Protein AF-0000000072949978 (afdb_homodimer)

Radius of gyration: 26.79 Å; Cα contacts (8 Å, |Δi|>4): 544; chains: 2; bounding box: 91×65×59 Å

Solvent-accessible surface area (backbone atoms only — not comparable to full-atom values): 24490 Å² total; per-residue (Å²): 135,83,76,70,81,75,76,78,76,77,72,80,72,76,72,73,68,73,76,68,77,77,57,53,75,72,67,69,40,74,80,61,64,82,76,47,91,64,51,71,34,75,60,47,54,44,46,63,83,48,67,43,34,80,75,46,49,69,41,39,36,41,38,35,24,43,31,45,64,58,19,51,50,48,34,52,50,50,28,51,53,40,32,75,71,74,40,78,73,48,65,74,40,79,46,62,35,68,67,70,23,30,36,30,35,33,75,38,34,34,22,29,16,37,47,44,47,67,60,23,38,48,54,50,51,53,47,49,50,52,49,25,50,72,20,71,36,61,86,60,52,45,81,44,81,52,77,90,74,90,43,94,84,48,65,88,85,58,71,78,88,78,75,66,60,66,32,97,77,68,32,66,56,53,57,53,48,87,80,68,61,51,52,64,44,78,75,71,58,62,61,69,58,52,48,52,52,57,69,67,48,65,79,86,55,67,115,134,79,77,69,81,74,75,78,75,76,69,79,72,77,73,73,68,73,77,67,77,76,57,53,75,72,67,69,41,75,79,61,67,81,76,49,93,64,52,71,33,78,61,45,52,47,47,62,83,49,67,44,36,81,76,46,47,69,43,38,36,40,39,34,25,41,31,46,65,54,17,51,50,47,35,53,51,48,28,52,53,40,33,76,71,73,38,76,72,49,66,74,39,78,47,63,35,67,67,69,24,32,35,31,36,33,76,38,33,32,22,28,17,36,47,46,46,68,60,22,38,48,56,50,50,54,47,48,49,52,49,26,50,72,20,70,32,62,87,60,51,45,81,43,82,51,77,90,73,93,43,96,83,50,64,88,87,58,71,78,88,78,75,67,61,66,33,96,77,70,34,64,56,52,56,54,49,86,83,62,62,53,50,63,43,77,75,70,57,60,62,68,55,51,50,54,54,58,68,68,49,63,80,82,56,68,114

pLDDT: mean 74.87, std 24.65, range [22.52, 98.31]

Structure (mmCIF, N/CA/C/O backbone):
data_AF-0000000072949978-model_v1
#
loop_
_entity.id
_entity.type
_entity.pdbx_description
1 polymer 'Uridine phosphorylase, putative'
#
loop_
_atom_site.group_PDB
_atom_site.id
_atom_site.type_symbol
_atom_site.label_atom_id
_atom_site.label_alt_id
_atom_site.label_comp_id
_atom_site.label_asym_id
_atom_site.label_entity_id
_atom_site.label_seq_id
_atom_site.pdbx_PDB_ins_code
_atom_site.Cartn_x
_atom_site.Cartn_y
_atom_site.Cartn_z
_atom_site.occupancy
_atom_site.B_iso_or_equiv
_atom_site.auth_seq_id
_atom_site.auth_comp_id
_atom_site.auth_asym_id
_atom_site.auth_atom_id
_atom_site.pdbx_PDB_model_num
ATOM 1 N N . MET A 1 1 ? -72.875 4.684 13.031 1 25.3 1 MET A N 1
ATOM 2 C CA . MET A 1 1 ? -71.812 5.5 13.625 1 25.3 1 MET A CA 1
ATOM 3 C C . MET A 1 1 ? -70.5 4.781 13.578 1 25.3 1 MET A C 1
ATOM 5 O O . MET A 1 1 ? -70.25 3.799 14.297 1 25.3 1 MET A O 1
ATOM 9 N N . SER A 1 2 ? -69.938 4.543 12.383 1 27.06 2 SER A N 1
ATOM 10 C CA . SER A 1 2 ? -68.875 3.705 11.844 1 27.06 2 SER A CA 1
ATOM 11 C C . SER A 1 2 ? -67.5 4.137 12.367 1 27.06 2 SER A C 1
ATOM 13 O O . SER A 1 2 ? -67.062 5.27 12.141 1 27.06 2 SER A O 1
ATOM 15 N N . GLY A 1 3 ? -67.25 3.787 13.641 1 25.7 3 GLY A N 1
ATOM 16 C CA . GLY A 1 3 ? -66.125 4.258 14.438 1 25.7 3 GLY A CA 1
ATOM 17 C C . GLY A 1 3 ? -64.75 3.971 13.805 1 25.7 3 GLY A C 1
ATOM 18 O O . GLY A 1 3 ? -64.5 2.836 13.414 1 25.7 3 GLY A O 1
ATOM 19 N N . GLU A 1 4 ? -64.25 4.93 13.031 1 27.64 4 GLU A N 1
ATOM 20 C CA . GLU A 1 4 ? -63.031 4.887 12.289 1 27.64 4 GLU A CA 1
ATOM 21 C C . GLU A 1 4 ? -61.844 4.629 13.219 1 27.64 4 GLU A C 1
ATOM 23 O O . GLU A 1 4 ? -61.75 5.215 14.297 1 27.64 4 GLU A O 1
ATOM 28 N N . PRO A 1 5 ? -61.281 3.395 13.195 1 28.08 5 PRO A N 1
ATOM 29 C CA . PRO A 1 5 ? -60.219 3.07 14.156 1 28.08 5 PRO A CA 1
ATOM 30 C C . PRO A 1 5 ? -59.094 4.102 14.164 1 28.08 5 PRO A C 1
ATOM 32 O O . PRO A 1 5 ? -58.719 4.598 13.102 1 28.08 5 PRO A O 1
ATOM 35 N N . ARG A 1 6 ? -59 5.008 15.141 1 23.16 6 ARG A N 1
ATOM 36 C CA . ARG A 1 6 ? -58 6.031 15.344 1 23.16 6 ARG A CA 1
ATOM 37 C C . ARG A 1 6 ? -56.625 5.398 15.508 1 23.16 6 ARG A C 1
ATOM 39 O O . ARG A 1 6 ? -56.406 4.59 16.406 1 23.16 6 ARG A O 1
ATOM 46 N N . VAL A 1 7 ? -56 5.051 14.438 1 26.73 7 VAL A N 1
ATOM 47 C CA . VAL A 1 7 ? -54.625 4.547 14.5 1 26.73 7 VAL A CA 1
ATOM 48 C C . VAL A 1 7 ? -53.75 5.539 15.258 1 26.73 7 VAL A C 1
ATOM 50 O O . VAL A 1 7 ? -53.719 6.727 14.922 1 26.73 7 VAL A O 1
ATOM 53 N N . ASP A 1 8 ? -53.656 5.418 16.531 1 22.52 8 ASP A N 1
ATOM 54 C CA . ASP A 1 8 ? -52.875 6.277 17.422 1 22.52 8 ASP A CA 1
ATOM 55 C C . ASP A 1 8 ? -51.438 6.379 16.953 1 22.52 8 ASP A C 1
ATOM 57 O O . ASP A 1 8 ? -50.75 5.359 16.781 1 22.52 8 ASP A O 1
ATOM 61 N N . LYS A 1 9 ? -51.062 7.461 16.172 1 24.77 9 LYS A N 1
ATOM 62 C CA . LYS A 1 9 ? -49.781 7.965 15.727 1 24.77 9 LYS A CA 1
ATOM 63 C C . LYS A 1 9 ? -48.812 8.156 16.891 1 24.77 9 LYS A C 1
ATOM 65 O O . LYS A 1 9 ? -48.719 9.258 17.453 1 24.77 9 LYS A O 1
ATOM 70 N N . THR A 1 10 ? -48.906 7.391 17.953 1 26.02 10 THR A N 1
ATOM 71 C CA . THR A 1 10 ? -47.938 7.73 18.984 1 26.02 10 THR A CA 1
ATOM 72 C C . THR A 1 10 ? -46.5 7.695 18.438 1 26.02 10 THR A C 1
ATOM 74 O O . THR A 1 10 ? -46 6.633 18.047 1 26.02 10 THR A O 1
ATOM 77 N N . GLY A 1 11 ? -46.156 8.695 17.656 1 24.77 11 GLY A N 1
ATOM 78 C CA . GLY A 1 11 ? -44.812 9.031 17.141 1 24.77 11 GLY A CA 1
ATOM 79 C C . GLY A 1 11 ? -43.781 9.078 18.234 1 24.77 11 GLY A C 1
ATOM 80 O O . GLY A 1 11 ? -43.812 9.938 19.109 1 24.77 11 GLY A O 1
ATOM 81 N N . THR A 1 12 ? -43.406 8.016 18.969 1 25.56 12 THR A N 1
ATOM 82 C CA . THR A 1 12 ? -42.406 8.094 20 1 25.56 12 THR A CA 1
ATOM 83 C C . THR A 1 12 ? -41.156 8.852 19.5 1 25.56 12 THR A C 1
ATOM 85 O O . THR A 1 12 ? -40.531 8.438 18.531 1 25.56 12 THR A O 1
ATOM 88 N N . GLN A 1 13 ? -41.125 10.203 19.531 1 24.34 13 GLN A N 1
ATOM 89 C CA . GLN A 1 13 ? -40 11.117 19.359 1 24.34 13 GLN A CA 1
ATOM 90 C C . GLN A 1 13 ? -38.844 10.727 20.281 1 24.34 13 GLN A C 1
ATOM 92 O O . GLN A 1 13 ? -38.781 11.156 21.422 1 24.34 13 GLN A O 1
ATOM 97 N N . ALA A 1 14 ? -38.5 9.5 20.594 1 30.05 14 ALA A N 1
ATOM 98 C CA . ALA A 1 14 ? -37.281 9.359 21.406 1 30.05 14 ALA A CA 1
ATOM 99 C C . ALA A 1 14 ? -36.188 10.32 20.969 1 30.05 14 ALA A C 1
ATOM 101 O O . ALA A 1 14 ? -35.781 10.289 19.812 1 30.05 14 ALA A O 1
ATOM 102 N N . GLY A 1 15 ? -36.188 11.562 21.422 1 26.09 15 GLY A N 1
ATOM 103 C CA . GLY A 1 15 ? -35.219 12.617 21.281 1 26.09 15 GLY A CA 1
ATOM 104 C C . GLY A 1 15 ? -33.781 12.125 21.422 1 26.09 15 GLY A C 1
ATOM 105 O O . GLY A 1 15 ? -33.375 11.711 22.5 1 26.09 15 GLY A O 1
ATOM 106 N N . GLU A 1 16 ? -33.312 11.297 20.594 1 31.81 16 GLU A N 1
ATOM 107 C CA . GLU A 1 16 ? -31.875 11 20.641 1 31.81 16 GLU A CA 1
ATOM 108 C C . GLU A 1 16 ? -31.047 12.273 20.828 1 31.81 16 GLU A C 1
ATOM 110 O O . GLU A 1 16 ? -31.188 13.219 20.047 1 31.81 16 GLU A O 1
ATOM 115 N N . THR A 1 17 ? -30.875 12.711 22.031 1 29.69 17 THR A N 1
ATOM 116 C CA . THR A 1 17 ? -29.953 13.797 22.359 1 29.69 17 THR A CA 1
ATOM 117 C C . THR A 1 17 ? -28.719 13.758 21.469 1 29.69 17 THR A C 1
ATOM 119 O O . THR A 1 17 ? -28.109 12.695 21.297 1 29.69 17 THR A O 1
ATOM 122 N N . PRO A 1 18 ? -28.625 14.695 20.641 1 30.38 18 PRO A N 1
ATOM 123 C CA . PRO A 1 18 ? -27.391 14.781 19.859 1 30.38 18 PRO A CA 1
ATOM 124 C C . PRO A 1 18 ? -26.141 14.57 20.703 1 30.38 18 PRO A C 1
ATOM 126 O O . PRO A 1 18 ? -26.047 15.086 21.828 1 30.38 18 PRO A O 1
ATOM 129 N N . MET A 1 19 ? -25.641 13.391 20.859 1 32.88 19 MET A N 1
ATOM 130 C CA . MET A 1 19 ? -24.328 13.297 21.516 1 32.88 19 MET A CA 1
ATOM 131 C C . MET A 1 19 ? -23.5 14.547 21.25 1 32.88 19 MET A C 1
ATOM 133 O O . MET A 1 19 ? -23.344 14.977 20.109 1 32.88 19 MET A O 1
ATOM 137 N N . SER A 1 20 ? -23.531 15.508 22.062 1 31.84 20 SER A N 1
ATOM 138 C CA . SER A 1 20 ? -22.703 16.719 22.062 1 31.84 20 SER A CA 1
ATOM 139 C C . SER A 1 20 ? -21.312 16.438 21.516 1 31.84 20 SER A C 1
ATOM 141 O O . SER A 1 20 ? -20.641 15.492 21.953 1 31.84 20 SER A O 1
ATOM 143 N N . LEU A 1 21 ? -21.016 16.656 20.281 1 35.59 21 LEU A N 1
ATOM 144 C CA . LEU A 1 21 ? -19.734 16.75 19.609 1 35.59 21 LEU A CA 1
ATOM 145 C C . LEU A 1 21 ? -18.688 17.375 20.516 1 35.59 21 LEU A C 1
ATOM 147 O O . LEU A 1 21 ? -17.578 17.688 20.078 1 35.59 21 LEU A O 1
ATOM 151 N N . ASP A 1 22 ? -19.109 17.922 21.594 1 36.19 22 ASP A N 1
ATOM 152 C CA . ASP A 1 22 ? -18.094 18.547 22.453 1 36.19 22 ASP A CA 1
ATOM 153 C C . ASP A 1 22 ? -17.094 17.5 22.953 1 36.19 22 ASP A C 1
ATOM 155 O O . ASP A 1 22 ? -16.344 17.766 23.906 1 36.19 22 ASP A O 1
ATOM 159 N N . SER A 1 23 ? -17.375 16.25 22.781 1 38.69 23 SER A N 1
ATOM 160 C CA . SER A 1 23 ? -16.312 15.359 23.266 1 38.69 23 SER A CA 1
ATOM 161 C C . SER A 1 23 ? -15.008 15.594 22.5 1 38.69 23 SER A C 1
ATOM 163 O O . SER A 1 23 ? -15.023 15.82 21.297 1 38.69 23 SER A O 1
ATOM 165 N N . SER A 1 24 ? -13.93 16.078 23.094 1 39.56 24 SER A N 1
ATOM 166 C CA . SER A 1 24 ? -12.602 16.328 22.547 1 39.56 24 SER A CA 1
ATOM 167 C C . SER A 1 24 ? -12.234 15.273 21.5 1 39.56 24 SER A C 1
ATOM 169 O O . SER A 1 24 ? -12.711 14.133 21.562 1 39.56 24 SER A O 1
ATOM 171 N N . THR A 1 25 ? -11.953 15.82 20.234 1 45.16 25 THR A N 1
ATOM 172 C CA . THR A 1 25 ? -11.43 14.992 19.156 1 45.16 25 THR A CA 1
ATOM 173 C C . THR A 1 25 ? -10.695 13.773 19.719 1 45.16 25 THR A C 1
ATOM 175 O O . THR A 1 25 ? -10.703 12.703 19.109 1 45.16 25 THR A O 1
ATOM 178 N N . SER A 1 26 ? -10 14.039 20.875 1 44.97 26 SER A N 1
ATOM 179 C CA . SER A 1 26 ? -9.242 12.953 21.484 1 44.97 26 SER A CA 1
ATOM 180 C C . SER A 1 26 ? -10.156 11.797 21.891 1 44.97 26 SER A C 1
ATOM 182 O O . SER A 1 26 ? -9.758 10.633 21.812 1 44.97 26 SER A O 1
ATOM 184 N N . SER A 1 27 ? -11.336 12.195 22.328 1 43.44 27 SER A N 1
ATOM 185 C CA . SER A 1 27 ? -12.18 11.133 22.859 1 43.44 27 SER A CA 1
ATOM 186 C C . SER A 1 27 ? -12.664 10.203 21.75 1 43.44 27 SER A C 1
ATOM 188 O O . SER A 1 27 ? -13.125 9.094 22.031 1 43.44 27 SER A O 1
ATOM 190 N N . ARG A 1 28 ? -12.773 10.75 20.641 1 43.25 28 ARG A N 1
ATOM 191 C CA . ARG A 1 28 ? -13.367 9.977 19.547 1 43.25 28 ARG A CA 1
ATOM 192 C C . ARG A 1 28 ? -12.344 9.031 18.938 1 43.25 28 ARG A C 1
ATOM 194 O O . ARG A 1 28 ? -12.68 8.219 18.062 1 43.25 28 ARG A O 1
ATOM 201 N N . MET A 1 29 ? -11.164 9.43 19.078 1 42.94 29 MET A N 1
ATOM 202 C CA . MET A 1 29 ? -10.156 8.539 18.516 1 42.94 29 MET A CA 1
ATOM 203 C C . MET A 1 29 ? -10.219 7.164 19.172 1 42.94 29 MET A C 1
ATOM 205 O O . MET A 1 29 ? -10.633 7.043 20.328 1 42.94 29 MET A O 1
ATOM 209 N N . ALA A 1 30 ? -10.352 6.184 18.484 1 43.25 30 ALA A N 1
ATOM 210 C CA . ALA A 1 30 ? -10.352 4.824 19.016 1 43.25 30 ALA A CA 1
ATOM 211 C C . ALA A 1 30 ? -9.719 4.781 20.406 1 43.25 30 ALA A C 1
ATOM 213 O O . ALA A 1 30 ? -8.711 5.438 20.656 1 43.25 30 ALA A O 1
ATOM 214 N N . ALA A 1 31 ? -10.547 4.512 21.391 1 43.78 31 ALA A N 1
ATOM 215 C CA . ALA A 1 31 ? -10.234 4.289 22.797 1 43.78 31 ALA A CA 1
ATOM 216 C C . ALA A 1 31 ? -8.883 3.596 22.953 1 43.78 31 ALA A C 1
ATOM 218 O O . ALA A 1 31 ? -8.781 2.379 22.781 1 43.78 31 ALA A O 1
ATOM 219 N N . TYR A 1 32 ? -7.922 4.172 22.266 1 48.03 32 TYR A N 1
ATOM 220 C CA . TYR A 1 32 ? -6.656 3.533 22.625 1 48.03 32 TYR A CA 1
ATOM 221 C C . TYR A 1 32 ? -6.496 3.449 24.141 1 48.03 32 TYR A C 1
ATOM 223 O O . TYR A 1 32 ? -6.895 4.363 24.859 1 48.03 32 TYR A O 1
ATOM 231 N N . SER A 1 33 ? -6.512 2.277 24.453 1 48.59 33 SER A N 1
ATOM 232 C CA . SER A 1 33 ? -6.328 2.035 25.891 1 48.59 33 SER A CA 1
ATOM 233 C C . SER A 1 33 ? -5.145 2.822 26.438 1 48.59 33 SER A C 1
ATOM 235 O O . SER A 1 33 ? -3.996 2.562 26.062 1 48.59 33 SER A O 1
ATOM 237 N N . ARG A 1 34 ? -5.301 4.023 26.719 1 55.34 34 ARG A N 1
ATOM 238 C CA . ARG A 1 34 ? -4.309 4.801 27.453 1 55.34 34 ARG A CA 1
ATOM 239 C C . ARG A 1 34 ? -3.689 3.973 28.578 1 55.34 34 ARG A C 1
ATOM 241 O O . ARG A 1 34 ? -2.73 4.406 29.219 1 55.34 34 ARG A O 1
ATOM 248 N N . GLY A 1 35 ? -4.203 2.797 28.609 1 57.88 35 GLY A N 1
ATOM 249 C CA . GLY A 1 35 ? -3.709 2 29.719 1 57.88 35 GLY A CA 1
ATOM 250 C C . GLY A 1 35 ? -2.463 1.206 29.375 1 57.88 35 GLY A C 1
ATOM 251 O O . GLY A 1 35 ? -1.912 0.504 30.219 1 57.88 35 GLY A O 1
ATOM 252 N N . LEU A 1 36 ? -2.168 1.277 28.031 1 62.5 36 LEU A N 1
ATOM 253 C CA . LEU A 1 36 ? -0.97 0.495 27.75 1 62.5 36 LEU A CA 1
ATOM 254 C C . LEU A 1 36 ? 0.288 1.283 28.094 1 62.5 36 LEU A C 1
ATOM 256 O O . LEU A 1 36 ? 0.335 2.5 27.906 1 62.5 36 LEU A O 1
ATOM 260 N N . LYS A 1 37 ? 1.159 0.717 28.781 1 72 37 LYS A N 1
ATOM 261 C CA . LYS A 1 37 ? 2.436 1.35 29.094 1 72 37 LYS A CA 1
ATOM 262 C C . LYS A 1 37 ? 3.115 1.884 27.844 1 72 37 LYS A C 1
ATOM 264 O O . LYS A 1 37 ? 3.572 3.027 27.812 1 72 37 LYS A O 1
ATOM 269 N N . THR A 1 38 ? 3.129 0.998 26.75 1 86.62 38 THR A N 1
ATOM 270 C CA . THR A 1 38 ? 3.689 1.402 25.469 1 86.62 38 THR A CA 1
ATOM 271 C C . THR A 1 38 ? 2.695 1.146 24.328 1 86.62 38 THR A C 1
ATOM 273 O O . THR A 1 38 ? 2.176 0.035 24.203 1 86.62 38 THR A O 1
ATOM 276 N N . ASP A 1 39 ? 2.385 2.232 23.672 1 86.81 39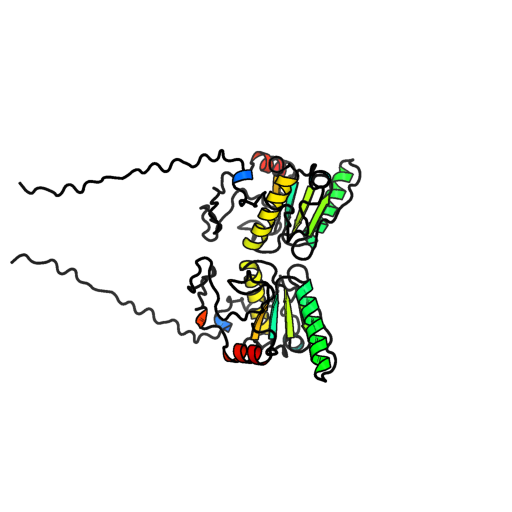 ASP A N 1
ATOM 277 C CA . ASP A 1 39 ? 1.55 2.115 22.484 1 86.81 39 ASP A CA 1
ATOM 278 C C . ASP A 1 39 ? 2.404 2.062 21.219 1 86.81 39 ASP A C 1
ATOM 280 O O . ASP A 1 39 ? 3.148 3 20.922 1 86.81 39 ASP A O 1
ATOM 284 N N . VAL A 1 40 ? 2.256 0.921 20.531 1 89.94 40 VAL A N 1
ATOM 285 C CA . VAL A 1 40 ? 3.055 0.705 19.328 1 89.94 40 VAL A CA 1
ATOM 286 C C . VAL A 1 40 ? 2.236 1.067 18.094 1 89.94 40 VAL A C 1
ATOM 288 O O . VAL A 1 40 ? 1.106 0.601 17.922 1 89.94 40 VAL A O 1
ATOM 291 N N . PHE A 1 41 ? 2.75 2.014 17.328 1 92.62 41 PHE A N 1
ATOM 292 C CA . PHE A 1 41 ? 2.227 2.299 16 1 92.62 41 PHE A CA 1
ATOM 293 C C . PHE A 1 41 ? 2.809 1.335 14.969 1 92.62 41 PHE A C 1
ATOM 295 O O . PHE A 1 41 ? 3.795 1.651 14.305 1 92.62 41 PHE A O 1
ATOM 302 N N . TYR A 1 42 ? 2.191 0.269 14.812 1 90.38 42 TYR A N 1
ATOM 303 C CA . TYR A 1 42 ? 2.758 -0.912 14.172 1 90.38 42 TYR A CA 1
ATOM 304 C C . TYR A 1 42 ? 3.129 -0.618 12.727 1 90.38 42 TYR A C 1
ATOM 306 O O . TYR A 1 42 ? 4.184 -1.044 12.25 1 90.38 42 TYR A O 1
ATOM 314 N N . HIS A 1 43 ? 2.334 0.099 12.039 1 93 43 HIS A N 1
ATOM 315 C CA . HIS A 1 43 ? 2.564 0.288 10.609 1 93 43 HIS A CA 1
ATOM 316 C C . HIS A 1 43 ? 3.549 1.423 10.352 1 93 43 HIS A C 1
ATOM 318 O O . HIS A 1 43 ? 4.191 1.47 9.297 1 93 43 HIS A O 1
ATOM 324 N N . LEU A 1 44 ? 3.678 2.293 11.328 1 95.25 44 LEU A N 1
ATOM 325 C CA . LEU A 1 44 ? 4.613 3.406 11.195 1 95.25 44 LEU A CA 1
ATOM 326 C C . LEU A 1 44 ? 5.973 3.047 11.773 1 95.25 44 LEU A C 1
ATOM 328 O O . LEU A 1 44 ? 6.973 3.707 11.484 1 95.25 44 LEU A O 1
ATOM 332 N N . GLY A 1 45 ? 6.078 2.061 12.586 1 94.5 45 GLY A N 1
ATOM 333 C CA . GLY A 1 45 ? 7.324 1.696 13.242 1 94.5 45 GLY A CA 1
ATOM 334 C C . GLY A 1 45 ? 7.742 2.684 14.32 1 94.5 45 GLY A C 1
ATOM 335 O O . GLY A 1 45 ? 8.93 2.992 14.453 1 94.5 45 GLY A O 1
ATOM 336 N N . LEU A 1 46 ? 6.734 3.264 14.992 1 95.19 46 LEU A N 1
ATOM 337 C CA . LEU A 1 46 ? 6.938 4.195 16.094 1 95.19 46 LEU A CA 1
ATOM 338 C C . LEU A 1 46 ? 6.234 3.709 17.359 1 95.19 46 LEU A C 1
ATOM 340 O O . LEU A 1 46 ? 5.461 2.748 17.312 1 95.19 46 LEU A O 1
ATOM 344 N N . ASP A 1 47 ? 6.633 4.281 18.438 1 92.94 47 ASP A N 1
ATOM 345 C CA . ASP A 1 47 ? 5.949 3.932 19.672 1 92.94 47 ASP A CA 1
ATOM 346 C C . ASP A 1 47 ? 6.035 5.07 20.688 1 92.94 47 ASP A C 1
ATOM 348 O O . ASP A 1 47 ? 6.727 6.062 20.453 1 92.94 47 ASP A O 1
ATOM 352 N N . THR A 1 48 ? 5.363 4.957 21.781 1 90.44 48 THR A N 1
ATOM 353 C CA . THR A 1 48 ? 5.211 6.043 22.734 1 90.44 48 THR A CA 1
ATOM 354 C C . THR A 1 48 ? 6.395 6.082 23.703 1 90.44 48 THR A C 1
ATOM 356 O O . THR A 1 48 ? 6.469 6.957 24.562 1 90.44 48 THR A O 1
ATOM 359 N N . ASP A 1 49 ? 7.246 5.129 23.562 1 91.56 49 ASP A N 1
ATOM 360 C CA . ASP A 1 49 ? 8.461 5.211 24.359 1 91.56 49 ASP A CA 1
ATOM 361 C C . ASP A 1 49 ? 9.438 6.227 23.766 1 91.56 49 ASP A C 1
ATOM 363 O O . ASP A 1 49 ? 10.375 6.656 24.438 1 91.56 49 ASP A O 1
ATOM 367 N N . MET A 1 50 ? 9.156 6.613 22.594 1 92.62 50 MET A N 1
ATOM 368 C CA . MET A 1 50 ? 9.945 7.656 21.953 1 92.62 50 MET A CA 1
ATOM 369 C C . MET A 1 50 ? 9.492 9.039 22.406 1 92.62 50 MET A C 1
ATOM 371 O O . MET A 1 50 ? 8.375 9.203 22.891 1 92.62 50 MET A O 1
ATOM 375 N N . ASP A 1 51 ? 10.414 10.023 22.328 1 95.56 51 ASP A N 1
ATOM 376 C CA . ASP A 1 51 ? 10.016 11.406 22.594 1 95.56 51 ASP A CA 1
ATOM 377 C C . ASP A 1 51 ? 9.297 12 21.391 1 95.56 51 ASP A C 1
ATOM 379 O O . ASP A 1 51 ? 9.883 12.781 20.625 1 95.56 51 ASP A O 1
ATOM 383 N N . LEU A 1 52 ? 8.102 11.727 21.297 1 96.12 52 LEU A N 1
ATOM 384 C CA . LEU A 1 52 ? 7.289 12.109 20.141 1 96.12 52 LEU A CA 1
ATOM 385 C C . LEU A 1 52 ? 7.121 13.625 20.078 1 96.12 52 LEU A C 1
ATOM 387 O O . LEU A 1 52 ? 7.02 14.203 19 1 96.12 52 LEU A O 1
ATOM 391 N N . HIS A 1 53 ? 7.09 14.234 21.25 1 96.56 53 HIS A N 1
ATOM 392 C CA . HIS A 1 53 ? 6.969 15.688 21.25 1 96.56 53 HIS A CA 1
ATOM 393 C C . HIS A 1 53 ? 8.227 16.344 20.688 1 96.56 53 HIS A C 1
ATOM 395 O O . HIS A 1 53 ? 8.133 17.312 19.922 1 96.56 53 HIS A O 1
ATOM 401 N N . ALA A 1 54 ? 9.336 15.852 21.047 1 97.12 54 ALA A N 1
ATOM 402 C CA . ALA A 1 54 ? 10.586 16.406 20.531 1 97.12 54 ALA A CA 1
ATOM 403 C C . ALA A 1 54 ? 10.672 16.25 19.016 1 97.12 54 ALA A C 1
ATOM 405 O O . ALA A 1 54 ? 11.172 17.141 18.312 1 97.12 54 ALA A O 1
ATOM 406 N N . THR A 1 55 ? 10.188 15.188 18.5 1 96.56 55 THR A N 1
ATOM 407 C CA . THR A 1 55 ? 10.305 14.883 17.078 1 96.56 55 THR A CA 1
ATOM 408 C C . THR A 1 55 ? 9.219 15.602 16.281 1 96.56 55 THR A C 1
ATOM 410 O O . THR A 1 55 ? 9.492 16.125 15.195 1 96.56 55 THR A O 1
ATOM 413 N N . PHE A 1 56 ? 7.992 15.633 16.828 1 97.62 56 PHE A N 1
ATOM 414 C CA . PHE A 1 56 ? 6.867 16.031 15.992 1 97.62 56 PHE A CA 1
ATOM 415 C C . PHE A 1 56 ? 6.238 17.312 16.5 1 97.62 56 PHE A C 1
ATOM 417 O O . PHE A 1 56 ? 5.344 17.875 15.867 1 97.62 56 PHE A O 1
ATOM 424 N N . GLY A 1 57 ? 6.652 17.828 17.609 1 97.56 57 GLY A N 1
ATOM 425 C CA . GLY A 1 57 ? 6.004 18.953 18.266 1 97.56 57 GLY A CA 1
ATOM 426 C C . GLY A 1 57 ? 5.914 20.172 17.375 1 97.56 57 GLY A C 1
ATOM 427 O O . GLY A 1 57 ? 5.016 21 17.562 1 97.56 57 GLY A O 1
ATOM 428 N N . ASN A 1 58 ? 6.762 20.344 16.453 1 96.06 58 ASN A N 1
ATOM 429 C CA . ASN A 1 58 ? 6.773 21.531 15.609 1 96.06 58 ASN A CA 1
ATOM 430 C C . ASN A 1 58 ? 6.07 21.281 14.281 1 96.06 58 ASN A C 1
ATOM 432 O O . ASN A 1 58 ? 6.004 22.156 13.422 1 96.06 58 ASN A O 1
ATOM 436 N N . VAL A 1 59 ? 5.496 20.109 14.086 1 97.69 59 VAL A N 1
ATOM 437 C CA . VAL A 1 59 ? 4.832 19.766 12.836 1 97.69 59 VAL A CA 1
ATOM 438 C C . VAL A 1 59 ? 3.516 20.531 12.727 1 97.69 59 VAL A C 1
ATOM 440 O O . VAL A 1 59 ? 2.742 20.594 13.68 1 97.69 59 VAL A O 1
ATOM 443 N N . LYS A 1 60 ? 3.275 21.078 11.531 1 96.81 60 LYS A N 1
ATOM 444 C CA . LYS A 1 60 ? 2.055 21.844 11.273 1 96.81 60 LYS A CA 1
ATOM 445 C C . LYS A 1 60 ? 1.256 21.234 10.125 1 96.81 60 LYS A C 1
ATOM 447 O O . LYS A 1 60 ? 0.052 21.469 10.008 1 96.81 60 LYS A O 1
ATOM 452 N N . PHE A 1 61 ? 1.973 20.484 9.281 1 97.12 61 PHE A N 1
ATOM 453 C CA . PHE A 1 61 ? 1.321 19.938 8.094 1 97.12 61 PHE A CA 1
ATOM 454 C C . PHE A 1 61 ? 1.652 18.469 7.922 1 97.12 61 PHE A C 1
ATOM 456 O O . PHE A 1 61 ? 2.816 18.062 8.008 1 97.12 61 PHE A O 1
ATOM 463 N N . PHE A 1 62 ? 0.622 17.672 7.719 1 97.81 62 PHE A N 1
ATOM 464 C CA . PHE A 1 62 ? 0.762 16.312 7.191 1 97.81 62 PHE A CA 1
ATOM 465 C C . PHE A 1 62 ? 0.29 16.25 5.742 1 97.81 62 PHE A C 1
ATOM 467 O O . PHE A 1 62 ? -0.85 16.609 5.441 1 97.81 62 PHE A O 1
ATOM 474 N N . VAL A 1 63 ? 1.154 15.836 4.852 1 97.62 63 VAL A N 1
ATOM 475 C CA . VAL A 1 63 ? 0.837 15.68 3.436 1 97.62 63 VAL A CA 1
ATOM 476 C C . VAL A 1 63 ? 0.879 14.203 3.053 1 97.62 63 VAL A C 1
ATOM 478 O O . VAL A 1 63 ? 1.938 13.57 3.102 1 97.62 63 VAL A O 1
ATOM 481 N N . LEU A 1 64 ? -0.284 13.711 2.709 1 97.25 64 LEU A N 1
ATOM 482 C CA . LEU A 1 64 ? -0.439 12.289 2.416 1 97.25 64 LEU A CA 1
ATOM 483 C C . LEU A 1 64 ? -0.472 12.047 0.91 1 97.25 64 LEU A C 1
ATOM 485 O O . LEU A 1 64 ? -1.103 12.805 0.169 1 97.25 64 LEU A O 1
ATOM 489 N N . MET A 1 65 ? 0.219 11.031 0.493 1 95.5 65 MET A N 1
ATOM 490 C CA . MET A 1 65 ? 0.249 10.703 -0.93 1 95.5 65 MET A CA 1
ATOM 491 C C . MET A 1 65 ? 0.345 9.195 -1.143 1 95.5 65 MET A C 1
ATOM 493 O O . MET A 1 65 ? 0.566 8.445 -0.191 1 95.5 65 MET A O 1
ATOM 497 N N . GLY A 1 66 ? 0.232 8.734 -2.291 1 93.56 66 GLY A N 1
ATOM 498 C CA . GLY A 1 66 ? 0.088 7.312 -2.576 1 93.56 66 GLY A CA 1
ATOM 499 C C . GLY A 1 66 ? 1.396 6.551 -2.484 1 93.56 66 GLY A C 1
ATOM 500 O O . GLY A 1 66 ? 1.48 5.535 -1.786 1 93.56 66 GLY A O 1
ATOM 501 N N . SER A 1 67 ? 2.441 7.004 -3.119 1 92.38 67 SER A N 1
ATOM 502 C CA . SER A 1 67 ? 3.658 6.207 -3.229 1 92.38 67 SER A CA 1
ATOM 503 C C . SER A 1 67 ? 4.754 6.742 -2.311 1 92.38 67 SER A C 1
ATOM 505 O O . SER A 1 67 ? 4.812 7.941 -2.039 1 92.38 67 SER A O 1
ATOM 507 N N . ALA A 1 68 ? 5.605 5.82 -1.908 1 93.56 68 ALA A N 1
ATOM 508 C CA . ALA A 1 68 ? 6.758 6.172 -1.079 1 93.56 68 ALA A CA 1
ATOM 509 C C . ALA A 1 68 ? 7.699 7.117 -1.819 1 93.56 68 ALA A C 1
ATOM 511 O O . ALA A 1 68 ? 8.211 8.078 -1.237 1 93.56 68 ALA A O 1
ATOM 512 N N . GLN A 1 69 ? 7.836 6.84 -3.064 1 93.12 69 GLN A N 1
ATOM 513 C CA . GLN A 1 69 ? 8.734 7.668 -3.859 1 93.12 69 GLN A CA 1
ATOM 514 C C . GLN A 1 69 ? 8.234 9.109 -3.943 1 93.12 69 GLN A C 1
ATOM 516 O O . GLN A 1 69 ? 9.016 10.055 -3.82 1 93.12 69 GLN A O 1
ATOM 521 N N . ARG A 1 70 ? 7 9.258 -4.148 1 93.88 70 ARG A N 1
ATOM 522 C CA . ARG A 1 70 ? 6.426 10.594 -4.215 1 93.88 70 ARG A CA 1
ATOM 523 C C . ARG A 1 70 ? 6.562 11.32 -2.881 1 93.88 70 ARG A C 1
ATOM 525 O O . ARG A 1 70 ? 6.82 12.523 -2.846 1 93.88 70 ARG A O 1
ATOM 532 N N . ALA A 1 71 ? 6.379 10.609 -1.808 1 96.81 71 ALA A N 1
ATOM 533 C CA . ALA A 1 71 ? 6.52 11.211 -0.486 1 96.81 71 ALA A CA 1
ATOM 534 C C . ALA A 1 71 ? 7.941 11.719 -0.261 1 96.81 71 ALA A C 1
ATOM 536 O O . ALA A 1 71 ? 8.141 12.812 0.276 1 96.81 71 ALA A O 1
ATOM 537 N N . GLU A 1 72 ? 8.859 10.914 -0.679 1 96.38 72 GLU A N 1
ATOM 538 C CA . GLU A 1 72 ? 10.258 11.305 -0.557 1 96.38 72 GLU A CA 1
ATOM 539 C C . GLU A 1 72 ? 10.578 12.516 -1.44 1 96.38 72 GLU A C 1
ATOM 541 O O . GLU A 1 72 ? 11.195 13.477 -0.985 1 96.38 72 GLU A O 1
ATOM 546 N N . TYR A 1 73 ? 10.133 12.414 -2.672 1 96.88 73 TYR A N 1
ATOM 547 C CA . TYR A 1 73 ? 10.352 13.5 -3.611 1 96.88 73 TYR A CA 1
ATOM 548 C C . TYR A 1 73 ? 9.742 14.805 -3.092 1 96.88 73 TYR A C 1
ATOM 550 O O . TYR A 1 73 ? 10.367 15.859 -3.172 1 96.88 73 TYR A O 1
ATOM 558 N N . PHE A 1 74 ? 8.586 14.727 -2.588 1 97.31 74 PHE A N 1
ATOM 559 C CA . PHE A 1 74 ? 7.918 15.906 -2.047 1 97.31 74 PHE A CA 1
ATOM 560 C C . PHE A 1 74 ? 8.727 16.5 -0.901 1 97.31 74 PHE A C 1
ATOM 562 O O . PHE A 1 74 ? 8.898 17.719 -0.827 1 97.31 74 PHE A O 1
ATOM 569 N N . ALA A 1 75 ? 9.172 15.633 -0.001 1 97.25 75 ALA A N 1
ATOM 570 C CA . ALA A 1 75 ? 9.953 16.125 1.135 1 97.25 75 ALA A CA 1
ATOM 571 C C . ALA A 1 75 ? 11.195 16.859 0.666 1 97.25 75 ALA A C 1
ATOM 573 O O . ALA A 1 75 ? 11.516 17.938 1.184 1 97.25 75 ALA A O 1
ATOM 574 N N . GLU A 1 76 ? 11.82 16.297 -0.307 1 96.69 76 GLU A N 1
ATOM 575 C CA . GLU A 1 76 ? 13.008 16.938 -0.864 1 96.69 76 GLU A CA 1
ATOM 576 C C . GLU A 1 76 ? 12.664 18.281 -1.519 1 96.69 76 GLU A C 1
ATOM 578 O O . GLU A 1 76 ? 13.367 19.266 -1.313 1 96.69 76 GLU A O 1
ATOM 583 N N . ALA A 1 77 ? 11.617 18.266 -2.314 1 95.69 77 ALA A N 1
ATOM 584 C CA . ALA A 1 77 ? 11.164 19.5 -2.969 1 95.69 77 ALA A CA 1
ATOM 585 C C . ALA A 1 77 ? 10.797 20.562 -1.942 1 95.69 77 ALA A C 1
ATOM 587 O O . ALA A 1 77 ? 11.094 21.75 -2.133 1 95.69 77 ALA A O 1
ATOM 588 N N . MET A 1 78 ? 10.172 20.125 -0.901 1 95.19 78 MET A N 1
ATOM 589 C CA . MET A 1 78 ? 9.789 21.047 0.172 1 95.19 78 MET A CA 1
ATOM 590 C C . MET A 1 78 ? 11.023 21.641 0.839 1 95.19 78 MET A C 1
ATOM 592 O O . MET A 1 78 ? 11.07 22.844 1.121 1 95.19 78 MET A O 1
ATOM 596 N N . GLY A 1 79 ? 11.992 20.812 1.124 1 94.19 79 GLY A N 1
ATOM 597 C CA . GLY A 1 79 ? 13.25 21.312 1.665 1 94.19 79 GLY A CA 1
ATOM 598 C C . GLY A 1 79 ? 13.883 22.391 0.803 1 94.19 79 GLY A C 1
ATOM 599 O O . GLY A 1 79 ? 14.312 23.422 1.312 1 94.19 79 GLY A O 1
ATOM 600 N N . ASN A 1 80 ? 13.852 22.141 -0.476 1 93.94 80 ASN A N 1
ATOM 601 C CA . ASN A 1 80 ? 14.414 23.094 -1.426 1 93.94 80 ASN A CA 1
ATOM 602 C C . ASN A 1 80 ? 13.602 24.391 -1.467 1 93.94 80 ASN A C 1
ATOM 604 O O . ASN A 1 80 ? 14.164 25.469 -1.585 1 93.94 80 ASN A O 1
ATOM 608 N N . ALA A 1 81 ? 12.312 24.219 -1.414 1 90.62 81 ALA A N 1
ATOM 609 C CA . ALA A 1 81 ? 11.43 25.375 -1.423 1 90.62 81 ALA A CA 1
ATOM 610 C C . ALA A 1 81 ? 11.672 26.266 -0.197 1 90.62 81 ALA A C 1
ATOM 612 O O . ALA A 1 81 ? 11.656 27.484 -0.294 1 90.62 81 ALA A O 1
ATOM 613 N N . LEU A 1 82 ? 11.961 25.656 0.918 1 89.06 82 LEU A N 1
ATOM 614 C CA . LEU A 1 82 ? 12.234 26.406 2.143 1 89.06 82 LEU A CA 1
ATOM 615 C C . LEU A 1 82 ? 13.547 27.172 2.035 1 89.06 82 LEU A C 1
ATOM 617 O O . LEU A 1 82 ? 13.648 28.312 2.475 1 89.06 82 LEU A O 1
ATOM 621 N N . VAL A 1 83 ? 14.5 26.625 1.418 1 89.75 83 VAL A N 1
ATOM 622 C CA . VAL A 1 83 ? 15.781 27.281 1.206 1 89.75 83 VAL A CA 1
ATOM 623 C C . VAL A 1 83 ? 15.602 28.5 0.297 1 89.75 83 VAL A C 1
ATOM 625 O O . VAL A 1 83 ? 16.172 29.562 0.553 1 89.75 83 VAL A O 1
ATOM 628 N N . SER A 1 84 ? 14.867 28.281 -0.658 1 90 84 SER A N 1
ATOM 629 C CA . SER A 1 84 ? 14.641 29.344 -1.623 1 90 84 SER A CA 1
ATOM 630 C C . SER A 1 84 ? 13.953 30.547 -0.973 1 90 84 SER A C 1
ATOM 632 O O . SER A 1 84 ? 14.047 31.672 -1.476 1 90 84 SER A O 1
ATOM 634 N N . LYS A 1 85 ? 13.297 30.281 0.112 1 88.12 85 LYS A N 1
ATOM 635 C CA . LYS A 1 85 ? 12.633 31.359 0.844 1 88.12 85 LYS A CA 1
ATOM 636 C C . LYS A 1 85 ? 13.547 31.938 1.923 1 88.12 85 LYS A C 1
ATOM 638 O O . LYS A 1 85 ? 13.102 32.719 2.76 1 88.12 85 LYS A O 1
ATOM 643 N N . GLY A 1 86 ? 14.805 31.531 1.969 1 87 86 GLY A N 1
ATOM 644 C CA . GLY A 1 86 ? 15.797 32.125 2.846 1 87 86 GLY A CA 1
ATOM 645 C C . GLY A 1 86 ? 15.961 31.375 4.156 1 87 86 GLY A C 1
ATOM 646 O O . GLY A 1 86 ? 16.641 31.859 5.07 1 87 86 GLY A O 1
ATOM 647 N N . MET A 1 87 ? 15.266 30.219 4.172 1 84 87 MET A N 1
ATOM 648 C CA . MET A 1 87 ? 15.391 29.422 5.387 1 84 87 MET A CA 1
ATOM 649 C C . MET A 1 87 ? 16.562 28.453 5.285 1 84 87 MET A C 1
ATOM 651 O O . MET A 1 87 ? 17 28.109 4.188 1 84 87 MET A O 1
ATOM 655 N N . PRO A 1 88 ? 17.188 28.203 6.43 1 86.69 88 PRO A N 1
ATOM 656 C CA . PRO A 1 88 ? 18.234 27.172 6.383 1 86.69 88 PRO A CA 1
ATOM 657 C C . PRO A 1 88 ? 17.719 25.844 5.848 1 86.69 88 PRO A C 1
ATOM 659 O O . PRO A 1 88 ? 16.531 25.516 6.023 1 86.69 88 PRO A O 1
ATOM 662 N N . LYS A 1 89 ? 18.594 25.172 5.086 1 80.81 89 LYS A N 1
ATOM 663 C CA . LYS A 1 89 ? 18.188 23.875 4.531 1 80.81 89 LYS A CA 1
ATOM 664 C C . LYS A 1 89 ? 17.828 22.891 5.637 1 80.81 89 LYS A C 1
ATOM 666 O O . LYS A 1 89 ? 18.688 22.531 6.449 1 80.81 89 LYS A O 1
ATOM 671 N N . PRO A 1 90 ? 16.625 22.562 5.652 1 85.56 90 PRO A N 1
ATOM 672 C CA . PRO A 1 90 ? 16.281 21.562 6.664 1 85.56 90 PRO A CA 1
ATOM 673 C C . PRO A 1 90 ? 16.719 20.141 6.273 1 85.56 90 PRO A C 1
ATOM 675 O O . PRO A 1 90 ? 16.875 19.859 5.082 1 85.56 90 PRO A O 1
ATOM 678 N N . VAL A 1 91 ? 17.031 19.375 7.203 1 91.88 91 VAL A N 1
ATOM 679 C CA . VAL A 1 91 ? 17.312 17.969 6.992 1 91.88 91 VAL A CA 1
ATOM 680 C C . VAL A 1 91 ? 16.016 17.219 6.691 1 91.88 91 VAL A C 1
ATOM 682 O O . VAL A 1 91 ? 14.992 17.453 7.332 1 91.88 91 VAL A O 1
ATOM 685 N N . VAL A 1 92 ? 16.016 16.469 5.605 1 95.12 92 VAL A N 1
ATOM 686 C CA . VAL A 1 92 ? 14.922 15.539 5.379 1 95.12 92 VAL A CA 1
ATOM 687 C C . VAL A 1 92 ? 15.148 14.266 6.199 1 95.12 92 VAL A C 1
ATOM 689 O O . VAL A 1 92 ? 16.078 13.492 5.922 1 95.12 92 VAL A O 1
ATOM 692 N N . GLU A 1 93 ? 14.328 14.086 7.16 1 96.44 93 GLU A N 1
ATOM 693 C CA . GLU A 1 93 ? 14.477 12.945 8.055 1 96.44 93 GLU A CA 1
ATOM 694 C C . GLU A 1 93 ? 13.492 11.836 7.688 1 96.44 93 GLU A C 1
ATOM 696 O O . GLU A 1 93 ? 12.289 12.078 7.547 1 96.44 93 GLU A O 1
ATOM 701 N N . ARG A 1 94 ? 14.016 10.703 7.496 1 96.56 94 ARG A N 1
ATOM 702 C CA . ARG A 1 94 ? 13.156 9.531 7.367 1 96.56 94 ARG A CA 1
ATOM 703 C C . ARG A 1 94 ? 12.758 8.992 8.734 1 96.56 94 ARG A C 1
ATOM 705 O O . ARG A 1 94 ? 13.617 8.758 9.586 1 96.56 94 ARG A O 1
ATOM 712 N N . LEU A 1 95 ? 11.508 8.781 8.945 1 96.69 95 LEU A N 1
ATOM 713 C CA . LEU A 1 95 ? 11.008 8.383 10.258 1 96.69 95 LEU A CA 1
ATOM 714 C C . LEU A 1 95 ? 10.352 7.012 10.195 1 96.69 95 LEU A C 1
ATOM 716 O O . LEU A 1 95 ? 9.641 6.699 9.234 1 96.69 95 LEU A O 1
ATOM 720 N N . GLY A 1 96 ? 10.609 6.215 11.211 1 94.69 96 GLY A N 1
ATOM 721 C CA . GLY A 1 96 ? 9.906 4.945 11.336 1 94.69 96 GLY A CA 1
ATOM 722 C C . GLY A 1 96 ? 10.398 3.895 10.359 1 94.69 96 GLY A C 1
ATOM 723 O O . GLY A 1 96 ? 11.594 3.809 10.07 1 94.69 96 GLY A O 1
ATOM 724 N N . LYS A 1 97 ? 9.469 3.023 10.062 1 90.81 97 LYS A N 1
ATOM 725 C CA . LYS A 1 97 ? 9.805 1.947 9.133 1 90.81 97 LYS A CA 1
ATOM 726 C C . LYS A 1 97 ? 9.188 2.195 7.762 1 90.81 97 LYS A C 1
ATOM 728 O O . LYS A 1 97 ? 8.406 3.129 7.586 1 90.81 97 LYS A O 1
ATOM 733 N N . THR A 1 98 ? 9.602 1.434 6.805 1 84 98 THR A N 1
ATOM 734 C CA . THR A 1 98 ? 9.188 1.707 5.43 1 84 98 THR A CA 1
ATOM 735 C C . THR A 1 98 ? 8.445 0.513 4.84 1 84 98 THR A C 1
ATOM 737 O O . THR A 1 98 ? 8.156 0.484 3.641 1 84 98 THR A O 1
ATOM 740 N N . GLU A 1 99 ? 8.047 -0.331 5.676 1 83.62 99 GLU A N 1
ATOM 741 C CA . GLU A 1 99 ? 7.477 -1.57 5.152 1 83.62 99 GLU A CA 1
ATOM 742 C C . GLU A 1 99 ? 6.062 -1.346 4.617 1 83.62 99 GLU A C 1
ATOM 744 O O . GLU A 1 99 ? 5.664 -1.965 3.631 1 83.62 99 GLU A O 1
ATOM 749 N N . ARG A 1 100 ? 5.41 -0.473 5.359 1 90 100 ARG A N 1
ATOM 750 C CA . ARG A 1 100 ? 4.016 -0.25 4.988 1 90 100 ARG A CA 1
ATOM 751 C C . ARG A 1 100 ? 3.797 1.186 4.527 1 90 100 ARG A C 1
ATOM 753 O O . ARG A 1 100 ? 3.105 1.424 3.533 1 90 100 ARG A O 1
ATOM 760 N N . TYR A 1 101 ? 4.348 2.018 5.262 1 95 101 TYR A N 1
ATOM 761 C CA . TYR A 1 101 ? 4.328 3.449 4.98 1 95 101 TYR A CA 1
ATOM 762 C C . TYR A 1 101 ? 5.734 4.031 5.016 1 95 101 TYR A C 1
ATOM 764 O O . TYR A 1 101 ? 6.637 3.451 5.621 1 95 101 TYR A O 1
ATOM 772 N N . SER A 1 102 ? 5.906 5.066 4.234 1 96.06 102 SER A N 1
ATOM 773 C CA . SER A 1 102 ? 7.137 5.848 4.297 1 96.06 102 SER A CA 1
ATOM 774 C C . SER A 1 102 ? 6.855 7.285 4.727 1 96.06 102 SER A C 1
ATOM 776 O O . SER A 1 102 ? 6.039 7.977 4.109 1 96.06 102 SER A O 1
ATOM 778 N N . MET A 1 103 ? 7.566 7.652 5.785 1 97.94 103 MET A N 1
ATOM 779 C CA . MET A 1 103 ? 7.328 8.961 6.383 1 97.94 103 MET A CA 1
ATOM 780 C C . MET A 1 103 ? 8.602 9.805 6.379 1 97.94 103 MET A C 1
ATOM 782 O O . MET A 1 103 ? 9.664 9.328 6.781 1 97.94 103 MET A O 1
ATOM 786 N N . TYR A 1 104 ? 8.469 11.047 5.98 1 98.25 104 TYR A N 1
ATOM 787 C CA . TYR A 1 104 ? 9.578 11.992 5.922 1 98.25 104 TYR A CA 1
ATOM 788 C C . TYR A 1 104 ? 9.203 13.312 6.59 1 98.25 104 TYR A C 1
ATOM 790 O O . TYR A 1 104 ? 8.094 13.812 6.41 1 98.25 104 TYR A O 1
ATOM 798 N N . LYS A 1 105 ? 10.086 13.805 7.32 1 97.94 105 LYS A N 1
ATOM 799 C CA . LYS A 1 105 ? 9.883 15.102 7.965 1 97.94 105 LYS A CA 1
ATOM 800 C C . LYS A 1 105 ? 10.891 16.125 7.457 1 97.94 105 LYS A C 1
ATOM 802 O O . LYS A 1 105 ? 12.086 15.836 7.359 1 97.94 105 LYS A O 1
ATOM 807 N N . VAL A 1 106 ? 10.422 17.25 7.113 1 97.06 106 VAL A N 1
ATOM 808 C CA . VAL A 1 106 ? 11.234 18.391 6.703 1 97.06 106 VAL A CA 1
ATOM 809 C C . VAL A 1 106 ? 10.672 19.672 7.316 1 97.06 106 VAL A C 1
ATOM 811 O O . VAL A 1 106 ? 9.664 20.203 6.852 1 97.06 106 VAL A O 1
ATOM 814 N N . GLY A 1 107 ? 11.375 20.125 8.422 1 93.06 107 GLY A N 1
ATOM 815 C CA . GLY A 1 107 ? 10.82 21.234 9.172 1 93.06 107 GLY A CA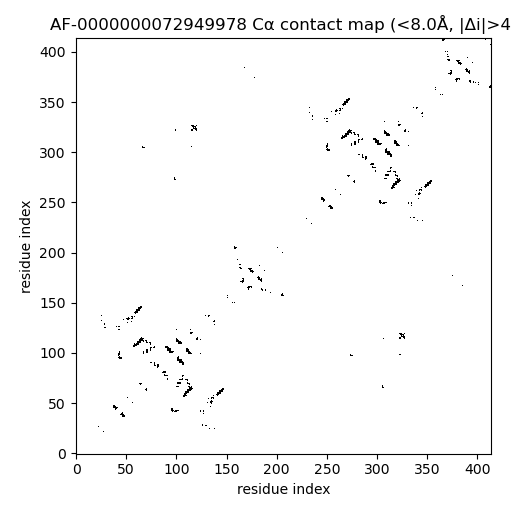 1
ATOM 816 C C . GLY A 1 107 ? 9.461 20.938 9.758 1 93.06 107 GLY A C 1
ATOM 817 O O . GLY A 1 107 ? 9.281 19.938 10.453 1 93.06 107 GLY A O 1
ATOM 818 N N . PRO A 1 108 ? 8.453 21.828 9.508 1 94.75 108 PRO A N 1
ATOM 819 C CA . PRO A 1 108 ? 7.117 21.641 10.078 1 94.75 108 PRO A CA 1
ATOM 820 C C . PRO A 1 108 ? 6.23 20.75 9.211 1 94.75 108 PRO A C 1
ATOM 822 O O . PRO A 1 108 ? 5.02 20.672 9.438 1 94.75 108 PRO A O 1
ATOM 825 N N . VAL A 1 109 ? 6.852 20.078 8.242 1 96.88 109 VAL A N 1
ATOM 826 C CA . VAL A 1 109 ? 6.062 19.312 7.289 1 96.88 109 VAL A CA 1
ATOM 827 C C . VAL A 1 109 ? 6.441 17.828 7.383 1 96.88 109 VAL A C 1
ATOM 829 O O . VAL A 1 109 ? 7.621 17.5 7.461 1 96.88 109 VAL A O 1
ATOM 832 N N . VAL A 1 110 ? 5.406 16.984 7.438 1 98.25 110 VAL A N 1
ATOM 833 C CA . VAL A 1 110 ? 5.59 15.547 7.332 1 98.25 110 VAL A CA 1
ATOM 834 C C . VAL A 1 110 ? 4.883 15.023 6.086 1 98.25 110 VAL A C 1
ATOM 836 O O . VAL A 1 110 ? 3.691 15.281 5.887 1 98.25 110 VAL A O 1
ATOM 839 N N . SER A 1 111 ? 5.613 14.445 5.23 1 98.31 111 SER A N 1
ATOM 840 C CA . SER A 1 111 ? 5.031 13.727 4.102 1 98.31 111 SER A CA 1
ATOM 841 C C . SER A 1 111 ? 5.008 12.227 4.355 1 98.31 111 SER A C 1
ATOM 843 O O . SER A 1 111 ? 5.965 11.664 4.898 1 98.31 111 SER A O 1
ATOM 845 N N . VAL A 1 112 ? 3.889 11.562 4.031 1 98.25 112 VAL A N 1
ATOM 846 C CA . VAL A 1 112 ? 3.766 10.133 4.309 1 98.25 112 VAL A CA 1
ATOM 847 C C . VAL A 1 112 ? 3 9.453 3.18 1 98.25 112 VAL A C 1
ATOM 849 O O . VAL A 1 112 ? 2.014 9.992 2.676 1 98.25 112 VAL A O 1
ATOM 852 N N . SER A 1 113 ? 3.471 8.289 2.789 1 96.94 113 SER A N 1
ATOM 853 C CA . SER A 1 113 ? 2.766 7.5 1.788 1 96.94 113 SER A CA 1
ATOM 854 C C . SER A 1 113 ? 1.64 6.688 2.42 1 96.94 113 SER A C 1
ATOM 856 O O . SER A 1 113 ? 1.787 6.168 3.527 1 96.94 113 SER A O 1
ATOM 858 N N . HIS A 1 114 ? 0.514 6.602 1.699 1 95.5 114 HIS A N 1
ATOM 859 C CA . HIS A 1 114 ? -0.592 5.852 2.283 1 95.5 114 HIS A CA 1
ATOM 860 C C . HIS A 1 114 ? -0.963 4.652 1.416 1 95.5 114 HIS A C 1
ATOM 862 O O . HIS A 1 114 ? -1.865 3.887 1.762 1 95.5 114 HIS A O 1
ATOM 868 N N . GLY A 1 115 ? -0.239 4.516 0.337 1 93.5 115 GLY A N 1
ATOM 869 C CA . GLY A 1 115 ? -0.584 3.412 -0.544 1 93.5 115 GLY A CA 1
ATOM 870 C C . GLY A 1 115 ? -1.869 3.645 -1.317 1 93.5 115 GLY A C 1
ATOM 871 O O . GLY A 1 115 ? -2.127 4.758 -1.782 1 93.5 115 GLY A O 1
ATOM 872 N N . MET A 1 116 ? -2.582 2.535 -1.537 1 90.81 116 MET A N 1
ATOM 873 C CA . MET A 1 116 ? -3.781 2.635 -2.361 1 90.81 116 MET A CA 1
ATOM 874 C C . MET A 1 116 ? -5.012 2.162 -1.593 1 90.81 116 MET A C 1
ATOM 876 O O . MET A 1 116 ? -4.945 1.178 -0.854 1 90.81 116 MET A O 1
ATOM 880 N N . GLY A 1 117 ? -6.066 2.949 -1.736 1 86.81 117 GLY A N 1
ATOM 881 C CA . GLY A 1 117 ? -7.344 2.484 -1.223 1 86.81 117 GLY A CA 1
ATOM 882 C C . GLY A 1 117 ? -7.723 3.125 0.1 1 86.81 117 GLY A C 1
ATOM 883 O O . GLY A 1 117 ? -6.859 3.4 0.933 1 86.81 117 GLY A O 1
ATOM 884 N N . GLY A 1 118 ? -8.93 3.248 0.382 1 85.31 118 GLY A N 1
ATOM 885 C CA . GLY A 1 118 ? -9.5 3.854 1.574 1 85.31 118 GLY A CA 1
ATOM 886 C C . GLY A 1 118 ? -9.039 3.191 2.859 1 85.31 118 GLY A C 1
ATOM 887 O O . GLY A 1 118 ? -8.555 3.865 3.77 1 85.31 118 GLY A O 1
ATOM 888 N N . PRO A 1 119 ? -9.18 1.872 2.955 1 86.38 119 PRO A N 1
ATOM 889 C CA . PRO A 1 119 ? -8.766 1.205 4.191 1 86.38 119 PRO A CA 1
ATOM 890 C C . PRO A 1 119 ? -7.293 1.446 4.527 1 86.38 119 PRO A C 1
ATOM 892 O O . PRO A 1 119 ? -6.941 1.595 5.703 1 86.38 119 PRO A O 1
ATOM 895 N N . SER A 1 120 ? -6.422 1.463 3.506 1 92.19 120 SER A N 1
ATOM 896 C CA . SER A 1 120 ? -5.008 1.719 3.752 1 92.19 120 SER A CA 1
ATOM 897 C C . SER A 1 120 ? -4.797 3.092 4.383 1 92.19 120 SER A C 1
ATOM 899 O O . SER A 1 120 ? -4.09 3.221 5.383 1 92.19 120 SER A O 1
ATOM 901 N N . ILE A 1 121 ? -5.445 4.113 3.793 1 92.56 121 ILE A N 1
ATOM 902 C CA . ILE A 1 121 ? -5.262 5.453 4.34 1 92.56 121 ILE A CA 1
ATOM 903 C C . ILE A 1 121 ? -5.93 5.551 5.707 1 92.56 121 ILE A C 1
ATOM 905 O O . ILE A 1 121 ? -5.449 6.266 6.59 1 92.56 121 ILE A O 1
ATOM 909 N N . HIS A 1 122 ? -6.953 4.84 5.906 1 89.44 122 HIS A N 1
ATOM 910 C CA . HIS A 1 122 ? -7.629 4.844 7.199 1 89.44 122 HIS A CA 1
ATOM 911 C C . HIS A 1 122 ? -6.703 4.336 8.305 1 89.44 122 HIS A C 1
ATOM 913 O O . HIS A 1 122 ? -6.641 4.926 9.383 1 89.44 122 HIS A O 1
ATOM 919 N N . ILE A 1 123 ? -6.047 3.289 8.031 1 91.12 123 ILE A N 1
ATOM 920 C CA . ILE A 1 123 ? -5.094 2.746 8.984 1 91.12 123 ILE A CA 1
ATOM 921 C C . ILE A 1 123 ? -4.031 3.795 9.312 1 91.12 123 ILE A C 1
ATOM 923 O O . ILE A 1 123 ? -3.715 4.027 10.477 1 91.12 123 ILE A O 1
ATOM 927 N N . LEU A 1 124 ? -3.57 4.422 8.344 1 94.94 124 LEU A N 1
ATOM 928 C CA . LEU A 1 124 ? -2.545 5.445 8.516 1 94.94 124 LEU A CA 1
ATOM 929 C C . LEU A 1 124 ? -3.061 6.594 9.375 1 94.94 124 LEU A C 1
ATOM 931 O O . LEU A 1 124 ? -2.402 7.004 10.336 1 94.94 124 LEU A O 1
ATOM 935 N N . LEU A 1 125 ? -4.219 7.051 9.039 1 92.75 125 LEU A N 1
ATOM 936 C CA . LEU A 1 125 ? -4.785 8.211 9.727 1 92.75 125 LEU A CA 1
ATOM 937 C C . LEU A 1 125 ? -5.031 7.898 11.203 1 92.75 125 LEU A C 1
ATOM 939 O O . LEU A 1 125 ? -4.844 8.766 12.062 1 92.75 125 LEU A O 1
ATOM 943 N N . ASN A 1 126 ? -5.426 6.738 11.453 1 90.94 126 ASN A N 1
ATOM 944 C CA . ASN A 1 126 ? -5.625 6.34 12.836 1 90.94 126 ASN A CA 1
ATOM 945 C C . ASN A 1 126 ? -4.32 6.391 13.633 1 90.94 126 ASN A C 1
ATOM 947 O O . ASN A 1 126 ? -4.281 6.922 14.742 1 90.94 126 ASN A O 1
ATOM 951 N N . GLU A 1 127 ? -3.314 5.883 13.078 1 93.88 127 GLU A N 1
ATOM 952 C CA . GLU A 1 127 ? -2.027 5.891 13.773 1 93.88 127 GLU A CA 1
ATOM 953 C C . GLU A 1 127 ? -1.465 7.305 13.875 1 93.88 127 GLU A C 1
ATOM 955 O O . GLU A 1 127 ? -0.88 7.672 14.898 1 93.88 127 GLU A O 1
ATOM 960 N N . LEU A 1 128 ? -1.692 8.109 12.859 1 95.19 128 LEU A N 1
ATOM 961 C CA . LEU A 1 128 ? -1.214 9.484 12.891 1 95.19 128 LEU A CA 1
ATOM 962 C C . LEU A 1 128 ? -1.982 10.305 13.922 1 95.19 128 LEU A C 1
ATOM 964 O O . LEU A 1 128 ? -1.41 11.172 14.578 1 95.19 128 LEU A O 1
ATOM 968 N N . ALA A 1 129 ? -3.213 10.023 14.008 1 92.12 129 ALA A N 1
ATOM 969 C CA . ALA A 1 129 ? -4.012 10.727 15.008 1 92.12 129 ALA A CA 1
ATOM 970 C C . ALA A 1 129 ? -3.488 10.453 16.422 1 92.12 129 ALA A C 1
ATOM 972 O O . ALA A 1 129 ? -3.354 11.367 17.234 1 92.12 129 ALA A O 1
ATOM 973 N N . LYS A 1 130 ? -3.203 9.242 16.656 1 91.06 130 LYS A N 1
ATOM 974 C CA . LYS A 1 130 ? -2.627 8.875 17.953 1 91.06 130 LYS A CA 1
ATOM 975 C C . LYS A 1 130 ? -1.27 9.539 18.156 1 91.06 130 LYS A C 1
ATOM 977 O O . LYS A 1 130 ? -0.976 10.031 19.25 1 91.06 130 LYS A O 1
ATOM 982 N N . LEU A 1 131 ? -0.518 9.508 17.156 1 94.5 131 LEU A N 1
ATOM 983 C CA . LEU A 1 131 ? 0.792 10.148 17.188 1 94.5 131 LEU A CA 1
ATOM 984 C C . LEU A 1 131 ? 0.666 11.625 17.531 1 94.5 131 LEU A C 1
ATOM 986 O O . LEU A 1 131 ? 1.379 12.125 18.406 1 94.5 131 LEU A O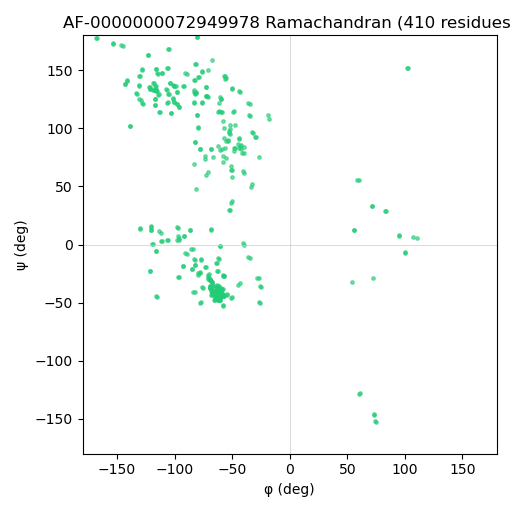 1
ATOM 990 N N . CYS A 1 132 ? -0.249 12.258 16.938 1 94.81 132 CYS A N 1
ATOM 991 C CA . CYS A 1 132 ? -0.458 13.688 17.156 1 94.81 132 CYS A CA 1
ATOM 992 C C . CYS A 1 132 ? -0.933 13.961 18.578 1 94.81 132 CYS A C 1
ATOM 994 O O . CYS A 1 132 ? -0.537 14.961 19.188 1 94.81 132 CYS A O 1
ATOM 996 N N . ASP A 1 133 ? -1.753 13.109 19.016 1 91.88 133 ASP A N 1
ATOM 997 C CA . ASP A 1 133 ? -2.227 13.242 20.391 1 91.88 133 ASP A CA 1
ATOM 998 C C . ASP A 1 133 ? -1.07 13.141 21.375 1 91.88 133 ASP A C 1
ATOM 1000 O O . ASP A 1 133 ? -0.907 14.008 22.25 1 91.88 133 ASP A O 1
ATOM 1004 N N . ARG A 1 134 ? -0.278 12.188 21.188 1 92.12 134 ARG A N 1
ATOM 1005 C CA . ARG A 1 134 ? 0.835 11.938 22.094 1 92.12 134 ARG A CA 1
ATOM 1006 C C . ARG A 1 134 ? 1.91 13.016 21.953 1 92.12 134 ARG A C 1
ATOM 1008 O O . ARG A 1 134 ? 2.621 13.32 22.922 1 92.12 134 ARG A O 1
ATOM 1015 N N . ALA A 1 135 ? 2 13.555 20.797 1 95.5 135 ALA A N 1
ATOM 1016 C CA . ALA A 1 135 ? 2.982 14.609 20.531 1 95.5 135 ALA A CA 1
ATOM 1017 C C . ALA A 1 135 ? 2.471 15.969 20.984 1 95.5 135 ALA A C 1
ATOM 1019 O O . ALA A 1 135 ? 3.227 16.938 21.031 1 95.5 135 ALA A O 1
ATOM 1020 N N . GLY A 1 136 ? 1.206 16.078 21.281 1 94.88 136 GLY A N 1
ATOM 1021 C CA . GLY A 1 136 ? 0.609 17.312 21.766 1 94.88 136 GLY A CA 1
ATOM 1022 C C . GLY A 1 136 ? 0.241 18.266 20.656 1 94.88 136 GLY A C 1
ATOM 1023 O O . GLY A 1 136 ? 0.224 19.484 20.859 1 94.88 136 GLY A O 1
ATOM 1024 N N . ILE A 1 137 ? -0.057 17.703 19.5 1 95.62 137 ILE A N 1
ATOM 1025 C CA . ILE A 1 137 ? -0.275 18.625 18.391 1 95.62 137 ILE A CA 1
ATOM 1026 C C . ILE A 1 137 ? -1.591 18.281 17.688 1 95.62 137 ILE A C 1
ATOM 1028 O O . ILE A 1 137 ? -1.827 18.719 16.562 1 95.62 137 ILE A O 1
ATOM 1032 N N . VAL A 1 138 ? -2.465 17.5 18.203 1 90.81 138 VAL A N 1
ATOM 1033 C CA . VAL A 1 138 ? -3.652 16.938 17.578 1 90.81 138 VAL A CA 1
ATOM 1034 C C . VAL A 1 138 ? -4.547 18.062 17.062 1 90.81 138 VAL A C 1
ATOM 1036 O O . VAL A 1 138 ? -5.195 17.922 16.016 1 90.81 138 VAL A O 1
ATOM 1039 N N . ASP A 1 139 ? -4.504 19.234 17.641 1 90.25 139 ASP A N 1
ATOM 1040 C CA . ASP A 1 139 ? -5.402 20.312 17.266 1 90.25 139 ASP A CA 1
ATOM 1041 C C . ASP A 1 139 ? -4.664 21.375 16.453 1 90.25 139 ASP A C 1
ATOM 1043 O O . ASP A 1 139 ? -5.246 22.406 16.094 1 90.25 139 ASP A O 1
ATOM 1047 N N . SER A 1 140 ? -3.514 21.125 16.203 1 93.06 140 SER A N 1
ATOM 1048 C CA . SER A 1 140 ? -2.729 22.219 15.633 1 93.06 140 SER A CA 1
ATOM 1049 C C . SER A 1 140 ? -2.174 21.828 14.266 1 93.06 140 SER A C 1
ATOM 1051 O O . SER A 1 140 ? -1.34 22.547 13.703 1 93.06 140 SER A O 1
ATOM 1053 N N . VAL A 1 141 ? -2.658 20.766 13.734 1 94.88 141 VAL A N 1
ATOM 1054 C CA . VAL A 1 141 ? -2.086 20.297 12.477 1 94.88 141 VAL A CA 1
ATOM 1055 C C . VAL A 1 141 ? -3.143 20.359 11.375 1 94.88 141 VAL A C 1
ATOM 1057 O O . VAL A 1 141 ? -4.34 20.281 11.656 1 94.88 141 VAL A O 1
ATOM 1060 N N . LYS A 1 142 ? -2.654 20.562 10.141 1 93.81 142 LYS A N 1
ATOM 1061 C CA . LYS A 1 142 ? -3.467 20.5 8.93 1 93.81 142 LYS A CA 1
ATOM 1062 C C . LYS A 1 142 ? -3.105 19.281 8.086 1 93.81 142 LYS A C 1
ATOM 1064 O O . LYS A 1 142 ? -1.942 18.875 8.039 1 93.81 142 LYS A O 1
ATOM 1069 N N . TRP A 1 143 ? -4.148 18.797 7.434 1 93.56 143 TRP A N 1
ATOM 1070 C CA . TRP A 1 143 ? -3.984 17.594 6.629 1 93.56 143 TRP A CA 1
ATOM 1071 C C . TRP A 1 143 ? -4.25 17.875 5.156 1 93.56 143 TRP A C 1
ATOM 1073 O O . TRP A 1 143 ? -5.234 18.531 4.809 1 93.56 143 TRP A O 1
ATOM 1083 N N . ILE A 1 144 ? -3.342 17.391 4.281 1 93.25 144 ILE A N 1
ATOM 1084 C CA . ILE A 1 144 ? -3.516 17.484 2.838 1 93.25 144 ILE A CA 1
ATOM 1085 C C . ILE A 1 144 ? -3.307 16.125 2.189 1 93.25 144 ILE A C 1
ATOM 1087 O O . ILE A 1 144 ? -2.314 15.445 2.465 1 93.25 144 ILE A O 1
ATOM 1091 N N . ARG A 1 145 ? -4.238 15.664 1.46 1 92.44 145 ARG A N 1
ATOM 1092 C CA . ARG A 1 145 ? -4.02 14.5 0.606 1 92.44 145 ARG A CA 1
ATOM 1093 C C . ARG A 1 145 ? -3.779 14.922 -0.84 1 92.44 145 ARG A C 1
ATOM 1095 O O . ARG A 1 145 ? -4.613 15.602 -1.441 1 92.44 145 ARG A O 1
ATOM 1102 N N . MET A 1 146 ? -2.639 14.5 -1.328 1 92.38 146 MET A N 1
ATOM 1103 C CA . MET A 1 146 ? -2.258 14.797 -2.707 1 92.38 146 MET A CA 1
ATOM 1104 C C . MET A 1 146 ? -2.199 13.516 -3.539 1 92.38 146 MET A C 1
ATOM 1106 O O . MET A 1 146 ? -1.569 12.539 -3.135 1 92.38 146 MET A O 1
ATOM 1110 N N . GLY A 1 147 ? -2.822 13.539 -4.625 1 87.75 147 GLY A N 1
ATOM 1111 C CA . GLY A 1 147 ? -2.82 12.367 -5.48 1 87.75 147 GLY A CA 1
ATOM 1112 C C . GLY A 1 147 ? -3.373 12.633 -6.867 1 87.75 147 GLY A C 1
ATOM 1113 O O . GLY A 1 147 ? -3.775 13.766 -7.172 1 87.75 147 GLY A O 1
ATOM 1114 N N . THR A 1 148 ? -3.346 11.578 -7.715 1 81.75 148 THR A N 1
ATOM 1115 C CA . THR A 1 148 ? -3.875 11.68 -9.07 1 81.75 148 THR A CA 1
ATOM 1116 C C . THR A 1 148 ? -5.398 11.562 -9.062 1 81.75 148 THR A C 1
ATOM 1118 O O . THR A 1 148 ? -5.973 10.938 -8.18 1 81.75 148 THR A O 1
ATOM 1121 N N . SER A 1 149 ? -5.973 12.281 -9.898 1 76.38 149 SER A N 1
ATOM 1122 C CA . SER A 1 149 ? -7.426 12.203 -10.047 1 76.38 149 SER A CA 1
ATOM 1123 C C . SER A 1 149 ? -7.824 12.039 -11.508 1 76.38 149 SER A C 1
ATOM 1125 O O . SER A 1 149 ? -7.047 12.352 -12.414 1 76.38 149 SER A O 1
ATOM 1127 N N . GLY A 1 150 ? -8.922 11.281 -11.914 1 69.31 150 GLY A N 1
ATOM 1128 C CA . GLY A 1 150 ? -9.391 11 -13.258 1 69.31 150 GLY A CA 1
ATOM 1129 C C . GLY A 1 150 ? -9.945 12.227 -13.969 1 69.31 150 GLY A C 1
ATOM 1130 O O . GLY A 1 150 ? -10.422 12.133 -15.102 1 69.31 150 GLY A O 1
ATOM 1131 N N . GLY A 1 151 ? -9.789 13.344 -13.562 1 63.16 151 GLY A N 1
ATOM 1132 C CA . GLY A 1 151 ? -10.055 14.594 -14.25 1 63.16 151 GLY A CA 1
ATOM 1133 C C . GLY A 1 151 ? -11.5 14.742 -14.688 1 63.16 151 GLY A C 1
ATOM 1134 O O . GLY A 1 151 ? -11.781 14.977 -15.867 1 63.16 151 GLY A O 1
ATOM 1135 N N . CYS A 1 152 ? -12.375 14.672 -14 1 64.44 152 CYS A N 1
ATOM 1136 C CA . CYS A 1 152 ? -13.773 14.812 -14.383 1 64.44 152 CYS A CA 1
ATOM 1137 C C . CYS A 1 152 ? -13.992 16.078 -15.188 1 64.44 152 CYS A C 1
ATOM 1139 O O . CYS A 1 152 ? -14.664 17.016 -14.727 1 64.44 152 CYS A O 1
ATOM 1141 N N . GLY A 1 153 ? -13.414 16.203 -16.359 1 72.88 153 GLY A N 1
ATOM 1142 C CA . GLY A 1 153 ? -13.773 17.297 -17.234 1 72.88 153 GLY A CA 1
ATOM 1143 C C . GLY A 1 153 ? -12.695 18.359 -17.328 1 72.88 153 GLY A C 1
ATOM 1144 O O . GLY A 1 153 ? -12.961 19.484 -17.766 1 72.88 153 GLY A O 1
ATOM 1145 N N . VAL A 1 154 ? -11.648 18.109 -16.781 1 81.06 154 VAL A N 1
ATOM 1146 C CA . VAL A 1 154 ? -10.539 19.047 -16.875 1 81.06 154 VAL A CA 1
ATOM 1147 C C . VAL A 1 154 ? -9.383 18.406 -17.656 1 81.06 154 VAL A C 1
ATOM 1149 O O . VAL A 1 154 ? -9.266 17.188 -17.703 1 81.06 154 VAL A O 1
ATOM 1152 N N . PRO A 1 155 ? -8.68 19.25 -18.375 1 83.12 155 PRO A N 1
ATOM 1153 C CA . PRO A 1 155 ? -7.543 18.703 -19.109 1 83.12 155 PRO A CA 1
ATOM 1154 C C . PRO A 1 155 ? -6.543 17.969 -18.219 1 83.12 155 PRO A C 1
ATOM 1156 O O . PRO A 1 155 ? -6.395 18.312 -17.047 1 83.12 155 PRO A O 1
ATOM 1159 N N . PRO A 1 156 ? -5.941 16.922 -18.734 1 84.06 156 PRO A N 1
ATOM 1160 C CA . PRO A 1 156 ? -4.867 16.266 -18 1 84.06 156 PRO A CA 1
ATOM 1161 C C . PRO A 1 156 ? -3.801 17.25 -17.516 1 84.06 156 PRO A C 1
ATOM 1163 O O . PRO A 1 156 ? -3.461 18.188 -18.219 1 84.06 156 PRO A O 1
ATOM 1166 N N . GLY A 1 157 ? -3.486 17.062 -16.375 1 83.44 157 GLY A N 1
ATOM 1167 C CA . GLY A 1 157 ? -2.449 17.922 -15.828 1 83.44 157 GLY A CA 1
ATOM 1168 C C . GLY A 1 157 ? -2.996 19.047 -14.984 1 83.44 157 GLY A C 1
ATOM 1169 O O . GLY A 1 157 ? -2.236 19.781 -14.336 1 83.44 157 GLY A O 1
ATOM 1170 N N . THR A 1 158 ? -4.328 19.141 -15.023 1 83.5 158 THR A N 1
ATOM 1171 C CA . THR A 1 158 ? -4.941 20.188 -14.211 1 83.5 158 THR A CA 1
ATOM 1172 C C . THR A 1 158 ? -4.863 19.844 -12.727 1 83.5 158 THR A C 1
ATOM 1174 O O . THR A 1 158 ? -5.156 18.719 -12.336 1 83.5 158 THR A O 1
ATOM 1177 N N . VAL A 1 159 ? -4.332 20.797 -11.922 1 84.38 159 VAL A N 1
ATOM 1178 C CA . VAL A 1 159 ? -4.34 20.641 -10.477 1 84.38 159 VAL A CA 1
ATOM 1179 C C . VAL A 1 159 ? -5.688 21.078 -9.914 1 84.38 159 VAL A C 1
ATOM 1181 O O . VAL A 1 159 ? -6.133 22.203 -10.156 1 84.38 159 VAL A O 1
ATOM 1184 N N . VAL A 1 160 ? -6.301 20.156 -9.258 1 83.44 160 VAL A N 1
ATOM 1185 C CA . VAL A 1 160 ? -7.629 20.438 -8.719 1 83.44 160 VAL A CA 1
ATOM 1186 C C . VAL A 1 160 ? -7.594 20.375 -7.195 1 83.44 160 VAL A C 1
ATOM 1188 O O . VAL A 1 160 ? -6.926 19.516 -6.621 1 83.44 160 VAL A O 1
ATOM 1191 N N . VAL A 1 161 ? -8.258 21.359 -6.527 1 85.12 161 VAL A N 1
ATOM 1192 C CA . VAL A 1 161 ? -8.461 21.328 -5.082 1 85.12 161 VAL A CA 1
ATOM 1193 C C . VAL A 1 161 ? -9.906 20.922 -4.777 1 85.12 161 VAL A C 1
ATOM 1195 O O . VAL A 1 161 ? -10.844 21.672 -5.082 1 85.12 161 VAL A O 1
ATOM 1198 N N . THR A 1 162 ? -9.992 19.703 -4.172 1 79.56 162 THR A N 1
ATOM 1199 C CA . THR A 1 162 ? -11.328 19.203 -3.879 1 79.56 162 THR A CA 1
ATOM 1200 C C . THR A 1 162 ? -11.758 19.594 -2.473 1 79.56 162 THR A C 1
ATOM 1202 O O . THR A 1 162 ? -10.961 19.562 -1.536 1 79.56 162 THR A O 1
ATOM 1205 N N . THR A 1 163 ? -13.047 20.047 -2.396 1 75.62 163 THR A N 1
ATOM 1206 C CA . THR A 1 163 ? -13.555 20.484 -1.101 1 75.62 163 THR A CA 1
ATOM 1207 C C . THR A 1 163 ? -14.617 19.516 -0.583 1 75.62 163 THR A C 1
ATOM 1209 O O . THR A 1 163 ? -15.203 19.75 0.477 1 75.62 163 THR A O 1
ATOM 1212 N N . GLN A 1 164 ? -14.773 18.453 -1.422 1 68.81 164 GLN A N 1
ATOM 1213 C CA . GLN A 1 164 ? -15.75 17.453 -1.01 1 68.81 164 GLN A CA 1
ATOM 1214 C C . GLN A 1 164 ? -15.266 16.047 -1.317 1 68.81 164 GLN A C 1
ATOM 1216 O O . GLN A 1 164 ? -14.523 15.828 -2.279 1 68.81 164 GLN A O 1
ATOM 1221 N N . ALA A 1 165 ? -15.617 15.172 -0.297 1 65.69 165 ALA A N 1
ATOM 1222 C CA . ALA A 1 165 ? -15.359 13.758 -0.547 1 65.69 165 ALA A CA 1
ATOM 1223 C C . ALA A 1 165 ? -16.625 13.047 -1.028 1 65.69 165 ALA A C 1
ATOM 1225 O O . ALA A 1 165 ? -17.734 13.352 -0.569 1 65.69 165 ALA A O 1
ATOM 1226 N N . MET A 1 166 ? -16.422 12.305 -2.115 1 61.84 166 MET A N 1
ATOM 1227 C CA . MET A 1 166 ? -17.562 11.578 -2.664 1 61.84 166 MET A CA 1
ATOM 1228 C C . MET A 1 166 ? -17.438 10.086 -2.393 1 61.84 166 MET A C 1
ATOM 1230 O O . MET A 1 166 ? -16.328 9.547 -2.355 1 61.84 166 MET A O 1
ATOM 1234 N N . ASN A 1 167 ? -18.578 9.539 -1.932 1 58.16 167 ASN A N 1
ATOM 1235 C CA . ASN A 1 167 ? -18.594 8.086 -1.798 1 58.16 167 ASN A CA 1
ATOM 1236 C C . ASN A 1 167 ? -18.859 7.402 -3.137 1 58.16 167 ASN A C 1
ATOM 1238 O O . ASN A 1 167 ? -18.859 8.055 -4.18 1 58.16 167 ASN A O 1
ATOM 1242 N N . ASP A 1 168 ? -18.844 6.043 -3.072 1 55.19 168 ASP A N 1
ATOM 1243 C CA . ASP A 1 168 ? -18.969 5.234 -4.277 1 55.19 168 ASP A CA 1
ATOM 1244 C C . ASP A 1 168 ? -20.328 5.457 -4.945 1 55.19 168 ASP A C 1
ATOM 1246 O O . ASP A 1 168 ? -20.5 5.125 -6.117 1 55.19 168 ASP A O 1
ATOM 1250 N N . GLU A 1 169 ? -21.188 6.012 -4.207 1 52.81 169 GLU A N 1
ATOM 1251 C CA . GLU A 1 169 ? -22.5 6.281 -4.777 1 52.81 169 GLU A CA 1
ATOM 1252 C C . GLU A 1 169 ? -22.609 7.719 -5.281 1 52.81 169 GLU A C 1
ATOM 1254 O O . GLU A 1 169 ? -23.688 8.18 -5.641 1 52.81 169 GLU A O 1
ATOM 1259 N N . TRP A 1 170 ? -21.484 8.219 -5.355 1 48.56 170 TRP A N 1
ATOM 1260 C CA . TRP A 1 170 ? -21.375 9.578 -5.855 1 48.56 170 TRP A CA 1
ATOM 1261 C C . TRP A 1 170 ? -22.25 10.531 -5.035 1 48.56 170 TRP A C 1
ATOM 1263 O O . TRP A 1 170 ? -22.891 11.43 -5.582 1 48.56 170 TRP A O 1
ATOM 1273 N N . ASN A 1 171 ? -22.688 10.07 -3.994 1 51 171 ASN A N 1
ATOM 1274 C CA . ASN A 1 171 ? -23.375 11.016 -3.119 1 51 171 ASN A CA 1
ATOM 1275 C C . ASN A 1 171 ? -22.5 11.414 -1.934 1 51 171 ASN A C 1
ATOM 1277 O O . ASN A 1 171 ? -21.453 10.797 -1.688 1 51 171 ASN A O 1
ATOM 1281 N N . HIS A 1 172 ? -22.656 12.656 -1.767 1 48.78 172 HIS A N 1
ATOM 1282 C CA . HIS A 1 172 ? -21.891 13.273 -0.69 1 48.78 172 HIS A CA 1
ATOM 1283 C C . HIS A 1 172 ? -22.25 12.664 0.661 1 48.78 172 HIS A C 1
ATOM 1285 O O . HIS A 1 172 ? -21.797 13.148 1.702 1 48.78 172 HIS A O 1
ATOM 1291 N N . THR A 1 173 ? -23.172 11.75 0.547 1 46.03 173 THR A N 1
ATOM 1292 C CA . THR A 1 173 ? -23.609 11.227 1.837 1 46.03 173 THR A CA 1
ATOM 1293 C C . THR A 1 173 ? -22.516 10.352 2.461 1 46.03 173 THR A C 1
ATOM 1295 O O . THR A 1 173 ? -21.734 9.727 1.749 1 46.03 173 THR A O 1
ATOM 1298 N N . GLY A 1 174 ? -22.391 10.25 3.875 1 45.62 174 GLY A N 1
ATOM 1299 C CA . GLY A 1 174 ? -21.531 9.727 4.93 1 45.62 174 GLY A CA 1
ATOM 1300 C C . GLY A 1 174 ? -20.703 8.539 4.488 1 45.62 174 GLY A C 1
ATOM 1301 O O . GLY A 1 174 ? -21.188 7.656 3.783 1 45.62 174 GLY A O 1
ATOM 1302 N N . VAL A 1 175 ? -19.719 8.898 3.732 1 44.62 175 VAL A N 1
ATOM 1303 C CA . VAL A 1 175 ? -18.797 7.77 3.609 1 44.62 175 VAL A CA 1
ATOM 1304 C C . VAL A 1 175 ? -18.641 7.09 4.965 1 44.62 175 VAL A C 1
ATOM 1306 O O . VAL A 1 175 ? -18.219 7.723 5.938 1 44.62 175 VAL A O 1
ATOM 1309 N N . CYS A 1 176 ? -19.609 6.27 5.344 1 37.94 176 CYS A N 1
ATOM 1310 C CA . CYS A 1 176 ? -19.516 5.586 6.629 1 37.94 176 CYS A CA 1
ATOM 1311 C C . CYS A 1 176 ? -18.391 4.562 6.625 1 37.94 176 CYS A C 1
ATOM 1313 O O . CYS A 1 176 ? -18.438 3.578 5.887 1 37.94 176 CYS A O 1
ATOM 1315 N N . PRO A 1 177 ? -17.234 5.086 6.855 1 40.34 177 PRO A N 1
ATOM 1316 C CA . PRO A 1 177 ? -16.406 3.926 7.172 1 40.34 177 PRO A CA 1
ATOM 1317 C C . PRO A 1 177 ? -17.094 2.926 8.086 1 40.34 177 PRO A C 1
ATOM 1319 O O . PRO A 1 177 ? -18.031 3.287 8.805 1 40.34 177 PRO A O 1
ATOM 1322 N N . ALA A 1 178 ? -17.047 1.715 7.73 1 36.53 178 ALA A N 1
ATOM 1323 C CA . ALA A 1 178 ? -17.656 0.742 8.641 1 36.53 178 ALA A CA 1
ATOM 1324 C C . ALA A 1 178 ? -17.641 1.25 10.078 1 36.53 178 ALA A C 1
ATOM 1326 O O . ALA A 1 178 ? -18.516 0.906 10.875 1 36.53 178 ALA A O 1
ATOM 1327 N N . TRP A 1 179 ? -16.547 1.699 10.531 1 34.62 179 TRP A N 1
ATOM 1328 C CA . TRP A 1 179 ? -16.516 2.012 11.953 1 34.62 179 TRP A CA 1
ATOM 1329 C C . TRP A 1 179 ? -17.094 3.395 12.219 1 34.62 179 TRP A C 1
ATOM 1331 O O . TRP A 1 179 ? -16.359 4.359 12.438 1 34.62 179 TRP A O 1
ATOM 1341 N N . GLN A 1 180 ? -18.328 3.502 12.031 1 36.38 180 GLN A N 1
ATOM 1342 C CA . GLN A 1 180 ? -19.375 4.367 12.555 1 36.38 180 GLN A CA 1
ATOM 1343 C C . GLN A 1 180 ? -19.016 5.84 12.383 1 36.38 180 GLN A C 1
ATOM 1345 O O . GLN A 1 180 ? -19.812 6.723 12.719 1 36.38 180 GLN A O 1
ATOM 1350 N N . SER A 1 181 ? -17.812 6.309 12.422 1 36.97 181 SER A N 1
ATOM 1351 C CA . SER A 1 181 ? -17.797 7.762 12.555 1 36.97 181 SER A CA 1
ATOM 1352 C C . SER A 1 181 ? -18.188 8.438 11.242 1 36.97 181 SER A C 1
ATOM 1354 O O . SER A 1 181 ? -17.469 8.32 10.242 1 36.97 181 SER A O 1
ATOM 1356 N N . ARG A 1 182 ? -19.375 8.375 10.945 1 41.47 182 ARG A N 1
ATOM 1357 C CA . ARG A 1 182 ? -19.922 9.125 9.82 1 41.47 182 ARG A CA 1
ATOM 1358 C C . ARG A 1 182 ? -19.641 10.617 9.969 1 41.47 182 ARG A C 1
ATOM 1360 O O . ARG A 1 182 ? -20 11.219 10.984 1 41.47 182 ARG A O 1
ATOM 1367 N N . GLN A 1 183 ? -18.469 11.031 9.57 1 46.22 183 GLN A N 1
ATOM 1368 C CA . GLN A 1 183 ? -18.375 12.484 9.641 1 46.22 183 GLN A CA 1
ATOM 1369 C C . GLN A 1 183 ? -18.984 13.141 8.406 1 46.22 183 GLN A C 1
ATOM 1371 O O . GLN A 1 183 ? -18.984 12.547 7.324 1 46.22 183 GLN A O 1
ATOM 1376 N N . ASP A 1 184 ? -19.797 14.086 8.625 1 46.44 184 ASP A N 1
ATOM 1377 C CA . ASP A 1 184 ? -20.328 14.953 7.574 1 46.44 184 ASP A CA 1
ATOM 1378 C C . ASP A 1 184 ? -19.203 15.547 6.73 1 46.44 184 ASP A C 1
ATOM 1380 O O . ASP A 1 184 ? -18.391 16.312 7.234 1 46.44 184 ASP A O 1
ATOM 1384 N N . PRO A 1 185 ? -18.938 15 5.598 1 51.31 185 PRO A N 1
ATOM 1385 C CA . PRO A 1 185 ? -17.844 15.445 4.738 1 51.31 185 PRO A CA 1
ATOM 1386 C C . PRO A 1 185 ? -17.766 16.969 4.602 1 51.31 185 PRO A C 1
ATOM 1388 O O . PRO A 1 185 ? -16.688 17.516 4.402 1 51.31 185 PRO A O 1
ATOM 1391 N N . HIS A 1 186 ? -18.906 17.641 4.605 1 50.59 186 HIS A N 1
ATOM 1392 C CA . HIS A 1 186 ? -18.891 19.078 4.309 1 50.59 186 HIS A CA 1
ATOM 1393 C C . HIS A 1 186 ? -18.297 19.875 5.469 1 50.59 186 HIS A C 1
ATOM 1395 O O . HIS A 1 186 ? -17.906 21.016 5.293 1 50.59 186 HIS A O 1
ATOM 1401 N N . ARG A 1 187 ? -18.281 19.25 6.594 1 55.09 187 ARG A N 1
ATOM 1402 C CA . ARG A 1 187 ? -17.938 20.094 7.738 1 55.09 187 ARG A CA 1
ATOM 1403 C C . ARG A 1 187 ? -16.453 19.969 8.078 1 55.09 187 ARG A C 1
ATOM 1405 O O . ARG A 1 187 ? -15.945 20.703 8.922 1 55.09 187 ARG A O 1
ATOM 1412 N N . CYS A 1 188 ? -15.742 19.219 7.133 1 65.06 188 CYS A N 1
ATOM 1413 C CA . CYS A 1 188 ? -14.422 18.938 7.688 1 65.06 188 CYS A CA 1
ATOM 1414 C C . CYS A 1 188 ? -13.336 19.641 6.887 1 65.06 188 CYS A C 1
ATOM 1416 O O . CYS A 1 188 ? -12.156 19.578 7.25 1 65.06 188 CYS A O 1
ATOM 1418 N N . VAL A 1 189 ? -13.781 20.562 5.992 1 78.88 189 VAL A N 1
ATOM 1419 C CA . VAL A 1 189 ? -12.742 21.203 5.184 1 78.88 189 VAL A CA 1
ATOM 1420 C C . VAL A 1 189 ? -12.523 22.625 5.668 1 78.88 189 VAL A C 1
ATOM 1422 O O . VAL A 1 189 ? -13.484 23.375 5.867 1 78.88 189 VAL A O 1
ATOM 1425 N N . ASP A 1 190 ? -11.32 23.031 5.918 1 85.75 190 ASP A N 1
ATOM 1426 C CA . ASP A 1 190 ? -10.938 24.391 6.254 1 85.75 190 ASP A CA 1
ATOM 1427 C C . ASP A 1 190 ? -10.852 25.266 5.004 1 85.75 190 ASP A C 1
ATOM 1429 O O . ASP A 1 190 ? -9.82 25.297 4.324 1 85.75 190 ASP A O 1
ATOM 1433 N N . MET A 1 191 ? -11.875 26.047 4.758 1 87.19 191 MET A N 1
ATOM 1434 C CA . MET A 1 191 ? -11.961 26.828 3.523 1 87.19 191 MET A CA 1
ATOM 1435 C C . MET A 1 191 ? -10.914 27.922 3.5 1 87.19 191 MET A C 1
ATOM 1437 O O . MET A 1 191 ? -10.43 28.312 2.432 1 87.19 191 MET A O 1
ATOM 1441 N N . LYS A 1 192 ? -10.594 28.422 4.656 1 90.19 192 LYS A N 1
ATOM 1442 C CA . LYS A 1 192 ? -9.531 29.422 4.703 1 90.19 192 LYS A CA 1
ATOM 1443 C C . LYS A 1 192 ? -8.203 28.844 4.23 1 90.19 192 LYS A C 1
ATOM 1445 O O . LYS A 1 192 ? -7.438 29.516 3.539 1 90.19 192 LYS A O 1
ATOM 1450 N N . PHE A 1 193 ? -8.039 27.672 4.605 1 90.44 193 PHE A N 1
ATOM 1451 C CA . PHE A 1 193 ? -6.832 26.969 4.184 1 90.44 193 PHE A CA 1
ATOM 1452 C C . PHE A 1 193 ? -6.859 26.703 2.686 1 90.44 193 PHE A C 1
ATOM 1454 O O . PHE A 1 193 ? -5.852 26.891 1.997 1 90.44 193 PHE A O 1
ATOM 1461 N N . VAL A 1 194 ? -7.941 26.297 2.18 1 88.12 194 VAL A N 1
ATOM 1462 C CA . VAL A 1 194 ? -8.117 26.078 0.749 1 88.12 194 VAL A CA 1
ATOM 1463 C C . VAL A 1 194 ? -7.84 27.375 -0.011 1 88.12 194 VAL A C 1
ATOM 1465 O O . VAL A 1 194 ? -7.121 27.375 -1.013 1 88.12 194 VAL A O 1
ATOM 1468 N N . ASP A 1 195 ? -8.367 28.469 0.487 1 89.19 195 ASP A N 1
ATOM 1469 C CA . ASP A 1 195 ? -8.164 29.766 -0.147 1 89.19 195 ASP A CA 1
ATOM 1470 C C . ASP A 1 195 ? -6.684 30.141 -0.163 1 89.19 195 ASP A C 1
ATOM 1472 O O . ASP A 1 195 ? -6.184 30.672 -1.159 1 89.19 195 ASP A O 1
ATOM 1476 N N . ALA A 1 196 ? -6.059 29.828 0.9 1 91.19 196 ALA A N 1
ATOM 1477 C CA . ALA A 1 196 ? -4.633 30.141 0.993 1 91.19 196 ALA A CA 1
ATOM 1478 C C . ALA A 1 196 ? -3.836 29.359 -0.045 1 91.19 196 ALA A C 1
ATOM 1480 O O . ALA A 1 196 ? -2.908 29.891 -0.657 1 91.19 196 ALA A O 1
ATOM 1481 N N . ILE A 1 197 ? -4.18 28.125 -0.245 1 88.69 197 ILE A N 1
ATOM 1482 C CA . ILE A 1 197 ? -3.521 27.281 -1.244 1 88.69 197 ILE A CA 1
ATOM 1483 C C . ILE A 1 197 ? -3.77 27.859 -2.639 1 88.69 197 ILE A C 1
ATOM 1485 O O . ILE A 1 197 ? -2.838 28 -3.434 1 88.69 197 ILE A O 1
ATOM 1489 N N . LEU A 1 198 ? -4.973 28.234 -2.875 1 87.19 198 LEU A N 1
ATOM 1490 C CA . LEU A 1 198 ? -5.344 28.734 -4.195 1 87.19 198 LEU A CA 1
ATOM 1491 C C . LEU A 1 198 ? -4.648 30.062 -4.484 1 87.19 198 LEU A C 1
ATOM 1493 O O . LEU A 1 198 ? -4.25 30.312 -5.621 1 87.19 198 LEU A O 1
ATOM 1497 N N . GLU A 1 199 ? -4.492 30.828 -3.51 1 88.19 199 GLU A N 1
ATOM 1498 C CA . GLU A 1 199 ? -3.84 32.125 -3.664 1 88.19 199 GLU A CA 1
ATOM 1499 C C . GLU A 1 199 ? -2.348 31.953 -3.934 1 88.19 199 GLU A C 1
ATOM 1501 O O . GLU A 1 199 ? -1.714 32.844 -4.508 1 88.19 199 GLU A O 1
ATOM 1506 N N . SER A 1 200 ? -1.841 30.844 -3.477 1 83.56 200 SER A N 1
ATOM 1507 C CA . SER A 1 200 ? -0.408 30.609 -3.631 1 83.56 200 SER A CA 1
ATOM 1508 C C . SER A 1 200 ? -0.08 30.062 -5.02 1 83.56 200 SER A C 1
ATOM 1510 O O . SER A 1 200 ? 1.085 30.031 -5.418 1 83.56 200 SER A O 1
ATOM 1512 N N . VAL A 1 201 ? -1.124 29.531 -5.742 1 77.81 201 VAL A N 1
ATOM 1513 C CA . VAL A 1 201 ? -0.917 28.969 -7.07 1 77.81 201 VAL A CA 1
ATOM 1514 C C . VAL A 1 201 ? -0.762 30.078 -8.102 1 77.81 201 VAL A C 1
ATOM 1516 O O . VAL A 1 201 ? -1.557 31.016 -8.125 1 77.81 201 VAL A O 1
ATOM 1519 N N . PRO A 1 202 ? 0.376 30.031 -8.758 1 70.62 202 PRO A N 1
ATOM 1520 C CA . PRO A 1 202 ? 0.551 31.078 -9.773 1 70.62 202 PRO A CA 1
ATOM 1521 C C . PRO A 1 202 ? -0.524 31.031 -10.859 1 70.62 202 PRO A C 1
ATOM 1523 O O . PRO A 1 202 ? -1.081 29.969 -11.133 1 70.62 202 PRO A O 1
ATOM 1526 N N . ASP A 1 203 ? -1.279 32.125 -11.203 1 60.62 203 ASP A N 1
ATOM 1527 C CA . ASP A 1 203 ? -2.326 32.344 -12.188 1 60.62 203 ASP A CA 1
ATOM 1528 C C . ASP A 1 203 ? -2.178 31.422 -13.391 1 60.62 203 ASP A C 1
ATOM 1530 O O . ASP A 1 203 ? -3.172 31.031 -14 1 60.62 203 ASP A O 1
ATOM 1534 N N . THR A 1 204 ? -1.175 30.953 -13.844 1 51.69 204 THR A N 1
ATOM 1535 C CA . THR A 1 204 ? -1.062 30.203 -15.094 1 51.69 204 THR A CA 1
ATOM 1536 C C . THR A 1 204 ? -1.561 28.766 -14.914 1 51.69 204 THR A C 1
ATOM 1538 O O . THR A 1 204 ? -1.74 28.047 -15.891 1 51.69 204 THR A O 1
ATOM 1541 N N . SER A 1 205 ? -1.588 28.203 -13.789 1 46.12 205 SER A N 1
ATOM 1542 C CA . SER A 1 205 ? -1.818 26.766 -13.633 1 46.12 205 SER A CA 1
ATOM 1543 C C . SER A 1 205 ? -3.281 26.469 -13.32 1 46.12 205 SER A C 1
ATOM 1545 O O . SER A 1 205 ? -3.691 25.312 -13.273 1 46.12 205 SER A O 1
ATOM 1547 N N . CYS A 1 206 ? -4.023 27.297 -12.727 1 38.5 206 CYS 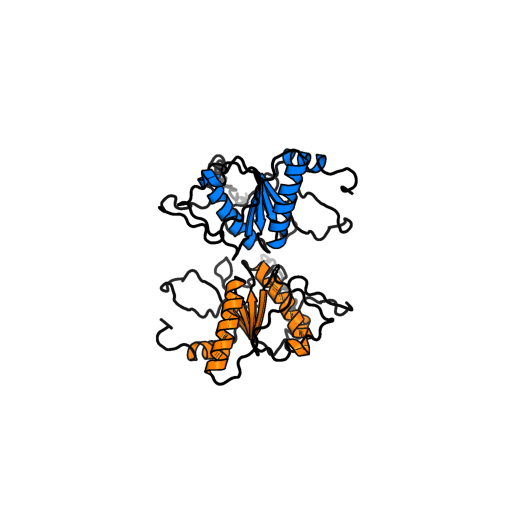A N 1
ATOM 1548 C CA . CYS A 1 206 ? -5.434 27.109 -12.414 1 38.5 206 CYS A CA 1
ATOM 1549 C C . CYS A 1 206 ? -6.289 27.172 -13.672 1 38.5 206 CYS A C 1
ATOM 1551 O O . CYS A 1 206 ? -6.41 28.234 -14.281 1 38.5 206 CYS A O 1
ATOM 1553 N N . CYS A 1 207 ? -6.152 26.312 -14.633 1 32.12 207 CYS A N 1
ATOM 1554 C CA . CYS A 1 207 ? -7.219 26.438 -15.625 1 32.12 207 CYS A CA 1
ATOM 1555 C C . CYS A 1 207 ? -8.484 25.75 -15.141 1 32.12 207 CYS A C 1
ATOM 1557 O O . CYS A 1 207 ? -8.422 24.703 -14.484 1 32.12 207 CYS A O 1
ATOM 1559 N N . MET B 1 1 ? -73.312 -11.398 0.434 1 24.16 1 MET B N 1
ATOM 1560 C CA . MET B 1 1 ? -72.438 -11.984 -0.588 1 24.16 1 MET B CA 1
ATOM 1561 C C . MET B 1 1 ? -71.25 -11.094 -0.863 1 24.16 1 MET B C 1
ATOM 1563 O O . MET B 1 1 ? -71.312 -10.133 -1.626 1 24.16 1 MET B O 1
ATOM 1567 N N . SER B 1 2 ? -70.562 -10.609 0.175 1 27.22 2 SER B N 1
ATOM 1568 C CA . SER B 1 2 ? -69.562 -9.562 0.339 1 27.22 2 SER B CA 1
ATOM 1569 C C . SER B 1 2 ? -68.312 -9.867 -0.459 1 27.22 2 SER B C 1
ATOM 1571 O O . SER B 1 2 ? -67.688 -10.938 -0.305 1 27.22 2 SER B O 1
ATOM 1573 N N . GLY B 1 3 ? -68.312 -9.508 -1.729 1 25.53 3 GLY B N 1
ATOM 1574 C CA . GLY B 1 3 ? -67.375 -9.828 -2.797 1 25.53 3 GLY B CA 1
ATOM 1575 C C . GLY B 1 3 ? -65.938 -9.461 -2.463 1 25.53 3 GLY B C 1
ATOM 1576 O O . GLY B 1 3 ? -65.688 -8.32 -2.111 1 25.53 3 GLY B O 1
ATOM 1577 N N . GLU B 1 4 ? -65.25 -10.383 -1.868 1 26.64 4 GLU B N 1
ATOM 1578 C CA . GLU B 1 4 ? -63.875 -10.289 -1.396 1 26.64 4 GLU B CA 1
ATOM 1579 C C . GLU B 1 4 ? -62.906 -9.922 -2.531 1 26.64 4 GLU B C 1
ATOM 1581 O O . GLU B 1 4 ? -62.969 -10.492 -3.621 1 26.64 4 GLU B O 1
ATOM 1586 N N . PRO B 1 5 ? -62.531 -8.609 -2.588 1 28.58 5 PRO B N 1
ATOM 1587 C CA . PRO B 1 5 ? -61.719 -8.211 -3.754 1 28.58 5 PRO B CA 1
ATOM 1588 C C . PRO B 1 5 ? -60.562 -9.156 -4.031 1 28.58 5 PRO B C 1
ATOM 1590 O O . PRO B 1 5 ? -59.938 -9.68 -3.098 1 28.58 5 PRO B O 1
ATOM 1593 N N . ARG B 1 6 ? -60.625 -10.047 -5.016 1 23.17 6 ARG B N 1
ATOM 1594 C CA . ARG B 1 6 ? -59.594 -11 -5.484 1 23.17 6 ARG B CA 1
ATOM 1595 C C . ARG B 1 6 ? -58.344 -10.289 -5.906 1 23.17 6 ARG B C 1
ATOM 1597 O O . ARG B 1 6 ? -58.344 -9.438 -6.797 1 23.17 6 ARG B O 1
ATOM 1604 N N . VAL B 1 7 ? -57.562 -9.852 -4.969 1 26.28 7 VAL B N 1
ATOM 1605 C CA . VAL B 1 7 ? -56.312 -9.227 -5.312 1 26.28 7 VAL B CA 1
ATOM 1606 C C . VAL B 1 7 ? -55.5 -10.156 -6.23 1 26.28 7 VAL B C 1
ATOM 1608 O O . VAL B 1 7 ? -55.312 -11.328 -5.914 1 26.28 7 VAL B O 1
ATOM 1611 N N . ASP B 1 8 ? -55.688 -10.039 -7.496 1 22.53 8 ASP B N 1
ATOM 1612 C CA . ASP B 1 8 ? -55.031 -10.828 -8.523 1 22.53 8 ASP B CA 1
ATOM 1613 C C . ASP B 1 8 ? -53.5 -10.805 -8.336 1 22.53 8 ASP B C 1
ATOM 1615 O O . ASP B 1 8 ? -52.906 -9.734 -8.273 1 22.53 8 ASP B O 1
ATOM 1619 N N . LYS B 1 9 ? -52.938 -11.828 -7.652 1 24.12 9 LYS B N 1
ATOM 1620 C CA . LYS B 1 9 ? -51.531 -12.219 -7.434 1 24.12 9 LYS B CA 1
ATOM 1621 C C . LYS B 1 9 ? -50.781 -12.336 -8.758 1 24.12 9 LYS B C 1
ATOM 1623 O O . LYS B 1 9 ? -50.688 -13.422 -9.328 1 24.12 9 LYS B O 1
ATOM 1628 N N . THR B 1 10 ? -51.156 -11.578 -9.781 1 26.06 10 THR B N 1
ATOM 1629 C CA . THR B 1 10 ? -50.375 -11.859 -10.977 1 26.06 10 THR B CA 1
ATOM 1630 C C . THR B 1 10 ? -48.906 -11.641 -10.711 1 26.06 10 THR B C 1
ATOM 1632 O O . THR B 1 10 ? -48.469 -10.516 -10.461 1 26.06 10 THR B O 1
ATOM 1635 N N . GLY B 1 11 ? -48.312 -12.516 -9.922 1 24.62 11 GLY B N 1
ATOM 1636 C CA . GLY B 1 11 ? -46.875 -12.625 -9.633 1 24.62 11 GLY B CA 1
ATOM 1637 C C . GLY B 1 11 ? -46.031 -12.656 -10.883 1 24.62 11 GLY B C 1
ATOM 1638 O O . GLY B 1 11 ? -46.125 -13.578 -11.695 1 24.62 11 GLY B O 1
ATOM 1639 N N . THR B 1 12 ? -45.906 -11.586 -11.719 1 25.44 12 THR B N 1
ATOM 1640 C CA . THR B 1 12 ? -45.062 -11.609 -12.914 1 25.44 12 THR B CA 1
ATOM 1641 C C . THR B 1 12 ? -43.719 -12.242 -12.617 1 25.44 12 THR B C 1
ATOM 1643 O O . THR B 1 12 ? -42.969 -11.742 -11.781 1 25.44 12 THR B O 1
ATOM 1646 N N . GLN B 1 13 ? -43.531 -13.586 -12.625 1 24.19 13 GLN B N 1
ATOM 1647 C CA . GLN B 1 13 ? -42.312 -14.398 -12.641 1 24.19 13 GLN B CA 1
ATOM 1648 C C . GLN B 1 13 ? -41.375 -13.938 -13.742 1 24.19 13 GLN B C 1
ATOM 1650 O O . GLN B 1 13 ? -41.469 -14.391 -14.883 1 24.19 13 GLN B O 1
ATOM 1655 N N . ALA B 1 14 ? -41.188 -12.688 -14.086 1 29.7 14 ALA B N 1
ATOM 1656 C CA . ALA B 1 14 ? -40.156 -12.477 -15.109 1 29.7 14 ALA B CA 1
ATOM 1657 C C . ALA B 1 14 ? -38.938 -13.344 -14.844 1 29.7 14 ALA B C 1
ATOM 1659 O O . ALA B 1 14 ? -38.344 -13.266 -13.766 1 29.7 14 ALA B O 1
ATOM 1660 N N . GLY B 1 15 ? -38.875 -14.594 -15.273 1 25.61 15 GLY B N 1
ATOM 1661 C CA . GLY B 1 15 ? -37.781 -15.562 -15.305 1 25.61 15 GLY B CA 1
ATOM 1662 C C . GLY B 1 15 ? -36.469 -14.953 -15.672 1 25.61 15 GLY B C 1
ATOM 1663 O O . GLY B 1 15 ? -36.25 -14.539 -16.812 1 25.61 15 GLY B O 1
ATOM 1664 N N . GLU B 1 16 ? -35.938 -14.055 -14.953 1 31.55 16 GLU B N 1
ATOM 1665 C CA . GLU B 1 16 ? -34.562 -13.641 -15.273 1 31.55 16 GLU B CA 1
ATOM 1666 C C . GLU B 1 16 ? -33.656 -14.844 -15.547 1 31.55 16 GLU B C 1
ATOM 1668 O O . GLU B 1 16 ? -33.594 -15.773 -14.742 1 31.55 16 GLU B O 1
ATOM 1673 N N . THR B 1 17 ? -33.625 -15.32 -16.766 1 29.72 17 THR B N 1
ATOM 1674 C CA . THR B 1 17 ? -32.688 -16.344 -17.203 1 29.72 17 THR B CA 1
ATOM 1675 C C . THR B 1 17 ? -31.328 -16.172 -16.516 1 29.72 17 THR B C 1
ATOM 1677 O O . THR B 1 17 ? -30.781 -15.07 -16.438 1 29.72 17 THR B O 1
ATOM 1680 N N . PRO B 1 18 ? -31.016 -17.078 -15.688 1 30.06 18 PRO B N 1
ATOM 1681 C CA . PRO B 1 18 ? -29.688 -17.062 -15.094 1 30.06 18 PRO B CA 1
ATOM 1682 C C . PRO B 1 18 ? -28.594 -16.781 -16.125 1 30.06 18 PRO B C 1
ATOM 1684 O O . PRO B 1 18 ? -28.625 -17.297 -17.234 1 30.06 18 PRO B O 1
ATOM 1687 N N . MET B 1 19 ? -28.203 -15.57 -16.344 1 32.81 19 MET B N 1
ATOM 1688 C CA . MET B 1 19 ? -27.031 -15.383 -17.188 1 32.81 19 MET B CA 1
ATOM 1689 C C . MET B 1 19 ? -26.062 -16.562 -17.062 1 32.81 19 MET B C 1
ATOM 1691 O O . MET B 1 19 ? -25.703 -16.953 -15.945 1 32.81 19 MET B O 1
ATOM 1695 N N . SER B 1 20 ? -26.125 -17.547 -17.844 1 31.97 20 SER B N 1
ATOM 1696 C CA . SER B 1 20 ? -25.219 -18.688 -17.969 1 31.97 20 SER B CA 1
ATOM 1697 C C . SER B 1 20 ? -23.781 -18.281 -17.656 1 31.97 20 SER B C 1
ATOM 1699 O O . SER B 1 20 ? -23.266 -17.297 -18.203 1 31.97 20 SER B O 1
ATOM 1701 N N . LEU B 1 21 ? -23.281 -18.469 -16.469 1 35.44 21 LEU B N 1
ATOM 1702 C CA . LEU B 1 21 ? -21.891 -18.438 -16.016 1 35.44 21 LEU B CA 1
ATOM 1703 C C . LEU B 1 21 ? -20.953 -19.016 -17.078 1 35.44 21 LEU B C 1
ATOM 1705 O O . LEU B 1 21 ? -19.766 -19.219 -16.812 1 35.44 21 LEU B O 1
ATOM 1709 N N . ASP B 1 22 ? -21.484 -19.609 -18.062 1 36.06 22 ASP B N 1
ATOM 1710 C CA . ASP B 1 22 ? -20.594 -20.172 -19.078 1 36.06 22 ASP B CA 1
ATOM 1711 C C . ASP B 1 22 ? -19.766 -19.062 -19.734 1 36.06 22 ASP B C 1
ATOM 1713 O O . ASP B 1 22 ? -19.188 -19.281 -20.797 1 36.06 22 ASP B O 1
ATOM 1717 N N . SER B 1 23 ? -20.109 -17.828 -19.516 1 38.25 23 SER B N 1
ATOM 1718 C CA . SER B 1 23 ? -19.234 -16.891 -20.172 1 38.25 23 SER B CA 1
ATOM 1719 C C . SER B 1 23 ? -17.797 -17.016 -19.656 1 38.25 23 SER B C 1
ATOM 1721 O O . SER B 1 23 ? -17.578 -17.234 -18.469 1 38.25 23 SER B O 1
ATOM 1723 N N . SER B 1 24 ? -16.812 -17.422 -20.438 1 39 24 SER B N 1
ATOM 1724 C CA . SER B 1 24 ? -15.391 -17.578 -20.125 1 39 24 SER B CA 1
ATOM 1725 C C . SER B 1 24 ? -14.906 -16.484 -19.172 1 39 24 SER B C 1
ATOM 1727 O O . SER B 1 24 ? -15.461 -15.391 -19.141 1 39 24 SER B O 1
ATOM 1729 N N . THR B 1 25 ? -14.375 -17.016 -17.984 1 44.5 25 THR B N 1
ATOM 1730 C CA . THR B 1 25 ? -13.727 -16.141 -17 1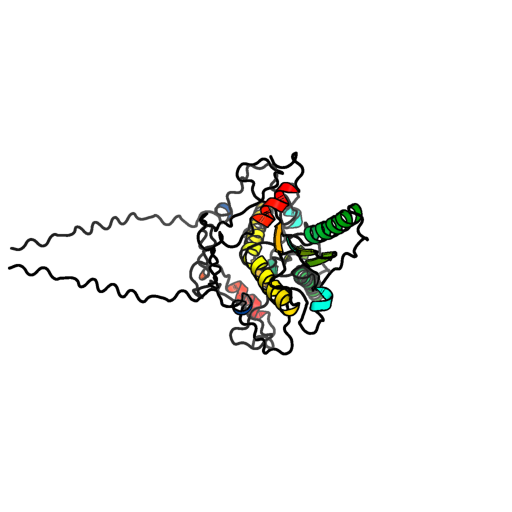 44.5 25 THR B CA 1
ATOM 1731 C C . THR B 1 25 ? -13.18 -14.891 -17.688 1 44.5 25 THR B C 1
ATOM 1733 O O . THR B 1 25 ? -13.117 -13.82 -17.062 1 44.5 25 THR B O 1
ATOM 1736 N N . SER B 1 26 ? -12.688 -15.109 -18.938 1 44.44 26 SER B N 1
ATOM 1737 C CA . SER B 1 26 ? -12.125 -13.992 -19.688 1 44.44 26 SER B CA 1
ATOM 1738 C C . SER B 1 26 ? -13.156 -12.891 -19.906 1 44.44 26 SER B C 1
ATOM 1740 O O . SER B 1 26 ? -12.82 -11.703 -19.906 1 44.44 26 SER B O 1
ATOM 1742 N N . SER B 1 27 ? -14.367 -13.367 -20.125 1 42.5 27 SER B N 1
ATOM 1743 C CA . SER B 1 27 ? -15.352 -12.359 -20.5 1 42.5 27 SER B CA 1
ATOM 1744 C C . SER B 1 27 ? -15.664 -11.438 -19.328 1 42.5 27 SER B C 1
ATOM 1746 O O . SER B 1 27 ? -16.234 -10.359 -19.516 1 42.5 27 SER B O 1
ATOM 1748 N N . ARG B 1 28 ? -15.547 -11.984 -18.203 1 42.53 28 ARG B N 1
ATOM 1749 C CA . ARG B 1 28 ? -15.984 -11.219 -17.031 1 42.53 28 ARG B CA 1
ATOM 1750 C C . ARG B 1 28 ? -14.922 -10.203 -16.625 1 42.53 28 ARG B C 1
ATOM 1752 O O . ARG B 1 28 ? -15.133 -9.414 -15.703 1 42.53 28 ARG B O 1
ATOM 1759 N N . MET B 1 29 ? -13.773 -10.523 -17 1 42.72 29 MET B N 1
ATOM 1760 C CA . MET B 1 29 ? -12.742 -9.555 -16.641 1 42.72 29 MET B CA 1
ATOM 1761 C C . MET B 1 29 ? -13.023 -8.203 -17.297 1 42.72 29 MET B C 1
ATOM 1763 O O . MET B 1 29 ? -13.641 -8.141 -18.359 1 42.72 29 MET B O 1
ATOM 1767 N N . ALA B 1 30 ? -13.148 -7.227 -16.609 1 42.38 30 ALA B N 1
ATOM 1768 C CA . ALA B 1 30 ? -13.344 -5.887 -17.156 1 42.38 30 ALA B CA 1
ATOM 1769 C C . ALA B 1 30 ? -12.938 -5.832 -18.625 1 42.38 30 ALA B C 1
ATOM 1771 O O . ALA B 1 30 ? -11.891 -6.367 -19.016 1 42.38 30 ALA B O 1
ATOM 1772 N N . ALA B 1 31 ? -13.922 -5.738 -19.469 1 43 31 ALA B N 1
ATOM 1773 C CA . ALA B 1 31 ? -13.836 -5.543 -20.906 1 43 31 ALA B CA 1
ATOM 1774 C C . ALA B 1 31 ? -12.625 -4.695 -21.281 1 43 31 ALA B C 1
ATOM 1776 O O . ALA B 1 31 ? -12.648 -3.471 -21.141 1 43 31 ALA B O 1
ATOM 1777 N N . TYR B 1 32 ? -11.492 -5.141 -20.766 1 47.56 32 TYR B N 1
ATOM 1778 C CA . TYR B 1 32 ? -10.383 -4.363 -21.312 1 47.56 32 TYR B CA 1
ATOM 1779 C C . TYR B 1 32 ? -10.469 -4.25 -22.828 1 47.56 32 TYR B C 1
ATOM 1781 O O . TYR B 1 32 ? -10.914 -5.184 -23.5 1 47.56 32 TYR B O 1
ATOM 1789 N N . SER B 1 33 ? -10.641 -3.098 -23.125 1 48.28 33 SER B N 1
ATOM 1790 C CA . SER B 1 33 ? -10.727 -2.83 -24.562 1 48.28 33 SER B CA 1
ATOM 1791 C C . SER B 1 33 ? -9.586 -3.51 -25.312 1 48.28 33 SER B C 1
ATOM 1793 O O . SER B 1 33 ? -8.414 -3.191 -25.094 1 48.28 33 SER B O 1
ATOM 1795 N N . ARG B 1 34 ? -9.68 -4.711 -25.625 1 54.75 34 ARG B N 1
ATOM 1796 C CA . ARG B 1 34 ? -8.773 -5.391 -26.547 1 54.75 34 ARG B CA 1
ATOM 1797 C C . ARG B 1 34 ? -8.422 -4.5 -27.734 1 54.75 34 ARG B C 1
ATOM 1799 O O . ARG B 1 34 ? -7.586 -4.859 -28.562 1 54.75 34 ARG B O 1
ATOM 1806 N N . GLY B 1 35 ? -9 -3.361 -27.594 1 57.62 35 GLY B N 1
ATOM 1807 C CA . GLY B 1 35 ? -8.766 -2.52 -28.766 1 57.62 35 GLY B CA 1
ATOM 1808 C C . GLY B 1 35 ? -7.527 -1.656 -28.641 1 57.62 35 GLY B C 1
ATOM 1809 O O . GLY B 1 35 ? -7.191 -0.908 -29.562 1 57.62 35 GLY B O 1
ATOM 1810 N N . LEU B 1 36 ? -6.973 -1.715 -27.391 1 62.47 36 LEU B N 1
ATOM 1811 C CA . LEU B 1 36 ? -5.789 -0.864 -27.312 1 62.47 36 LEU B CA 1
ATOM 1812 C C . LEU B 1 36 ? -4.57 -1.578 -27.891 1 62.47 36 LEU B C 1
ATOM 1814 O O . LEU B 1 36 ? -4.422 -2.791 -27.734 1 62.47 36 LEU B O 1
ATOM 1818 N N . LYS B 1 37 ? -3.863 -0.967 -28.734 1 72.38 37 LYS B N 1
ATOM 1819 C CA . LYS B 1 37 ? -2.631 -1.524 -29.281 1 72.38 37 LYS B CA 1
ATOM 1820 C C . LYS B 1 37 ? -1.707 -2.018 -28.172 1 72.38 37 LYS B C 1
ATOM 1822 O O . LYS B 1 37 ? -1.18 -3.129 -28.25 1 72.38 37 LYS B O 1
ATOM 1827 N N . THR B 1 38 ? -1.558 -1.152 -27.078 1 86.56 38 THR B N 1
ATOM 1828 C CA . THR B 1 38 ? -0.754 -1.518 -25.922 1 86.56 38 THR B CA 1
ATOM 1829 C C . THR B 1 38 ? -1.549 -1.326 -24.641 1 86.56 38 THR B C 1
ATOM 1831 O O . THR B 1 38 ? -2.111 -0.255 -24.406 1 86.56 38 THR B O 1
ATOM 1834 N N . ASP B 1 39 ? -1.662 -2.432 -23.922 1 86.75 39 ASP B N 1
ATOM 1835 C CA . ASP B 1 39 ? -2.285 -2.371 -22.609 1 86.75 39 ASP B CA 1
ATOM 1836 C C . ASP B 1 39 ? -1.231 -2.248 -21.5 1 86.75 39 ASP B C 1
ATOM 1838 O O . ASP B 1 39 ? -0.385 -3.131 -21.344 1 86.75 39 ASP B O 1
ATOM 1842 N N . VAL B 1 40 ? -1.346 -1.124 -20.797 1 89.94 40 VAL B N 1
ATOM 1843 C CA . VAL B 1 40 ? -0.366 -0.843 -19.75 1 89.94 40 VAL B CA 1
ATOM 1844 C C . VAL B 1 40 ? -0.927 -1.255 -18.391 1 89.94 40 VAL B C 1
ATOM 1846 O O . VAL B 1 40 ? -2.041 -0.868 -18.031 1 89.94 40 VAL B O 1
ATOM 1849 N N . PHE B 1 41 ? -0.217 -2.148 -17.75 1 92.62 41 PHE B N 1
ATOM 1850 C CA . PHE B 1 41 ? -0.477 -2.461 -16.344 1 92.62 41 PHE B CA 1
ATOM 1851 C C . PHE B 1 41 ? 0.204 -1.45 -15.43 1 92.62 41 PHE B C 1
ATOM 1853 O O . PHE B 1 41 ? 1.313 -1.689 -14.945 1 92.62 41 PHE B O 1
ATOM 1860 N N . TYR B 1 42 ? -0.461 -0.43 -15.156 1 90.19 42 TYR B N 1
ATOM 1861 C CA . TYR B 1 42 ? 0.123 0.791 -14.609 1 90.19 42 TYR B CA 1
ATOM 1862 C C . TYR B 1 42 ? 0.763 0.531 -13.25 1 90.19 42 TYR B C 1
ATOM 1864 O O . TYR B 1 42 ? 1.85 1.038 -12.961 1 90.19 42 TYR B O 1
ATOM 1872 N N . HIS B 1 43 ? 0.166 -0.248 -12.438 1 92.75 43 HIS B N 1
ATOM 1873 C CA . HIS B 1 43 ? 0.656 -0.415 -11.07 1 92.75 43 HIS B CA 1
ATOM 1874 C C . HIS B 1 43 ? 1.75 -1.476 -11.008 1 92.75 43 HIS B C 1
ATOM 1876 O O . HIS B 1 43 ? 2.568 -1.473 -10.078 1 92.75 43 HIS B O 1
ATOM 1882 N N . LEU B 1 44 ? 1.767 -2.332 -12 1 95.19 44 LEU B N 1
ATOM 1883 C CA . LEU B 1 44 ? 2.783 -3.377 -12.039 1 95.19 44 LEU B CA 1
ATOM 1884 C C . LEU B 1 44 ? 3.996 -2.928 -12.844 1 95.19 44 LEU B C 1
ATOM 1886 O O . LEU B 1 44 ? 5.074 -3.516 -12.734 1 95.19 44 LEU B O 1
ATOM 1890 N N . GLY B 1 45 ? 3.887 -1.941 -13.656 1 94.31 45 GLY B N 1
ATOM 1891 C CA . GLY B 1 45 ? 4.973 -1.491 -14.516 1 94.31 45 GLY B CA 1
ATOM 1892 C C . GLY B 1 45 ? 5.27 -2.449 -15.656 1 94.31 45 GLY B C 1
ATOM 1893 O O . GLY B 1 45 ? 6.43 -2.672 -16 1 94.31 45 GLY B O 1
ATOM 1894 N N . LEU B 1 46 ? 4.195 -3.109 -16.141 1 95.19 46 LEU B N 1
ATOM 1895 C CA . LEU B 1 46 ? 4.27 -4.031 -17.281 1 95.19 46 LEU B CA 1
ATOM 1896 C C . LEU B 1 46 ? 3.322 -3.6 -18.391 1 95.19 46 LEU B C 1
ATOM 1898 O O . LEU B 1 46 ? 2.506 -2.695 -18.203 1 95.19 46 LEU B O 1
ATOM 1902 N N . ASP B 1 47 ? 3.572 -4.148 -19.531 1 92.81 47 ASP B N 1
ATOM 1903 C CA . ASP B 1 47 ? 2.654 -3.861 -20.625 1 92.81 47 ASP B CA 1
ATOM 1904 C C . ASP B 1 47 ? 2.643 -5 -21.641 1 92.81 47 ASP B C 1
ATOM 1906 O O . ASP B 1 47 ? 3.436 -5.938 -21.547 1 92.81 47 ASP B O 1
ATOM 1910 N N . THR B 1 48 ? 1.765 -4.941 -22.594 1 90.5 48 THR B N 1
ATOM 1911 C CA . THR B 1 48 ? 1.524 -6.043 -23.531 1 90.5 48 THR B CA 1
ATOM 1912 C C . THR B 1 48 ? 2.516 -6.004 -24.688 1 90.5 48 THR B C 1
ATOM 1914 O O . THR B 1 48 ? 2.494 -6.875 -25.562 1 90.5 48 THR B O 1
ATOM 1917 N N . ASP B 1 49 ? 3.316 -4.992 -24.688 1 91.38 49 ASP B N 1
ATOM 1918 C CA . ASP B 1 49 ? 4.371 -4.992 -25.688 1 91.38 49 ASP B CA 1
ATOM 1919 C C . ASP B 1 49 ? 5.504 -5.941 -25.297 1 91.38 49 ASP B C 1
ATOM 1921 O O . ASP B 1 49 ? 6.328 -6.312 -26.141 1 91.38 49 ASP B O 1
ATOM 1925 N N . MET B 1 50 ? 5.473 -6.336 -24.094 1 92.5 50 MET B N 1
ATOM 1926 C CA . MET B 1 50 ? 6.434 -7.324 -23.609 1 92.5 50 MET B CA 1
ATOM 1927 C C . MET B 1 50 ? 5.996 -8.734 -23.984 1 92.5 50 MET B C 1
ATOM 1929 O O . MET B 1 50 ? 4.82 -8.977 -24.25 1 92.5 50 MET B O 1
ATOM 1933 N N . ASP B 1 51 ? 6.973 -9.656 -24.078 1 95.44 51 ASP B N 1
ATOM 1934 C CA . ASP B 1 51 ? 6.633 -11.062 -24.281 1 95.44 51 ASP B CA 1
ATOM 1935 C C . ASP B 1 51 ? 6.18 -11.703 -22.969 1 95.44 51 ASP B C 1
ATOM 1937 O O . ASP B 1 51 ? 6.938 -12.438 -22.328 1 95.44 51 ASP B O 1
ATOM 1941 N N . LEU B 1 52 ? 5.004 -11.508 -22.672 1 96.12 52 LEU B N 1
ATOM 1942 C CA . LEU B 1 52 ? 4.438 -11.938 -21.391 1 96.12 52 LEU B CA 1
ATOM 1943 C C . LEU B 1 52 ? 4.391 -13.461 -21.312 1 96.12 52 LEU B C 1
ATOM 1945 O O . LEU B 1 52 ? 4.523 -14.039 -20.234 1 96.12 52 LEU B O 1
ATOM 1949 N N . HIS B 1 53 ? 4.188 -14.086 -22.453 1 96.56 53 HIS B N 1
ATOM 1950 C CA . HIS B 1 53 ? 4.168 -15.539 -22.438 1 96.56 53 HIS B CA 1
ATOM 1951 C C . HIS B 1 53 ? 5.543 -16.109 -22.109 1 96.56 53 HIS B C 1
ATOM 1953 O O . HIS B 1 53 ? 5.66 -17.078 -21.359 1 96.56 53 HIS B O 1
ATOM 1959 N N . ALA B 1 54 ? 6.531 -15.539 -22.656 1 97.12 54 ALA B N 1
ATOM 1960 C CA . ALA B 1 54 ? 7.891 -16 -22.375 1 97.12 54 ALA B CA 1
ATOM 1961 C C . ALA B 1 54 ? 8.234 -15.82 -20.906 1 97.12 54 ALA B C 1
ATOM 1963 O O . ALA B 1 54 ? 8.906 -16.672 -20.312 1 97.12 54 ALA B O 1
ATOM 1964 N N . THR B 1 55 ? 7.773 -14.812 -20.297 1 96.5 55 THR B N 1
ATOM 1965 C CA . THR B 1 55 ? 8.125 -14.484 -18.922 1 96.5 55 THR B CA 1
ATOM 1966 C C . THR B 1 55 ? 7.258 -15.266 -17.938 1 96.5 55 THR B C 1
ATOM 1968 O O . THR B 1 55 ? 7.754 -15.773 -16.938 1 96.5 55 THR B O 1
ATOM 1971 N N . PHE B 1 56 ? 5.949 -15.383 -18.266 1 97.56 56 PHE B N 1
ATOM 1972 C CA . PHE B 1 56 ? 5.02 -15.852 -17.234 1 97.56 56 PHE B CA 1
ATOM 1973 C C . PHE B 1 56 ? 4.398 -17.188 -17.641 1 97.56 56 PHE B C 1
ATOM 1975 O O . PHE B 1 56 ? 3.676 -17.797 -16.859 1 97.56 56 PHE B O 1
ATOM 1982 N N . GLY B 1 57 ? 4.645 -17.656 -18.797 1 97.56 57 GLY B N 1
ATOM 1983 C CA . GLY B 1 57 ? 3.969 -18.828 -19.328 1 97.56 57 GLY B CA 1
ATOM 1984 C C . GLY B 1 57 ? 4.121 -20.062 -18.453 1 97.56 57 GLY B C 1
ATOM 1985 O O . GLY B 1 57 ? 3.27 -20.953 -18.469 1 97.56 57 GLY B O 1
ATOM 1986 N N . ASN B 1 58 ? 5.137 -20.172 -17.719 1 96 58 ASN B N 1
ATOM 1987 C CA . ASN B 1 58 ? 5.383 -21.344 -16.891 1 96 58 ASN B CA 1
ATOM 1988 C C . ASN B 1 58 ? 4.906 -21.125 -15.445 1 96 58 ASN B C 1
ATOM 1990 O O . ASN B 1 58 ? 5.062 -22.016 -14.602 1 96 58 ASN B O 1
ATOM 1994 N N . VAL B 1 59 ? 4.301 -20.016 -15.148 1 97.56 59 VAL B N 1
ATOM 1995 C CA . VAL B 1 59 ? 3.848 -19.703 -13.797 1 97.56 59 VAL B CA 1
ATOM 1996 C C . VAL B 1 59 ? 2.629 -20.562 -13.453 1 97.56 59 VAL B C 1
ATOM 1998 O O . VAL B 1 59 ? 1.701 -20.688 -14.258 1 97.56 59 VAL B O 1
ATOM 2001 N N . LYS B 1 60 ? 2.646 -21.109 -12.242 1 96.69 60 LYS B N 1
ATOM 2002 C CA . LYS B 1 60 ? 1.547 -21.953 -11.781 1 96.69 60 LYS B CA 1
ATOM 2003 C C . LYS B 1 60 ? 0.924 -21.391 -10.5 1 96.69 60 LYS B C 1
ATOM 2005 O O . LYS B 1 60 ? -0.219 -21.719 -10.172 1 96.69 60 LYS B O 1
ATOM 2010 N N . PHE B 1 61 ? 1.727 -20.594 -9.789 1 97 61 PHE B N 1
ATOM 2011 C CA . PHE B 1 61 ? 1.259 -20.094 -8.5 1 97 61 PHE B CA 1
ATOM 2012 C C . PHE B 1 61 ? 1.51 -18.594 -8.383 1 97 61 PHE B C 1
ATOM 2014 O O . PHE B 1 61 ? 2.609 -18.125 -8.68 1 97 61 PHE B O 1
ATOM 2021 N N . PHE B 1 62 ? 0.483 -17.875 -8.008 1 97.75 62 PHE B N 1
ATOM 2022 C CA . PHE B 1 62 ? 0.619 -16.516 -7.504 1 97.75 62 PHE B CA 1
ATOM 2023 C C . PHE B 1 62 ? 0.408 -16.469 -5.996 1 97.75 62 PHE B C 1
ATOM 2025 O O . PHE B 1 62 ? -0.632 -16.906 -5.496 1 97.75 62 PHE B O 1
ATOM 2032 N N . VAL B 1 63 ? 1.385 -15.984 -5.262 1 97.56 63 VAL B N 1
ATOM 2033 C CA . VAL B 1 63 ? 1.314 -15.844 -3.809 1 97.56 63 VAL B CA 1
ATOM 2034 C C . VAL B 1 63 ? 1.321 -14.367 -3.43 1 97.56 63 VAL B C 1
ATOM 2036 O O . VAL B 1 63 ? 2.311 -13.664 -3.658 1 97.56 63 VAL B O 1
ATOM 2039 N N . LEU B 1 64 ? 0.209 -13.945 -2.885 1 97.25 64 LEU B N 1
ATOM 2040 C CA . LEU B 1 64 ? 0.009 -12.539 -2.561 1 97.25 64 LEU B CA 1
ATOM 2041 C C . LEU B 1 64 ? 0.231 -12.289 -1.073 1 97.25 64 LEU B C 1
ATOM 2043 O O . LEU B 1 64 ? -0.206 -13.078 -0.233 1 97.25 64 LEU B O 1
ATOM 2047 N N . MET B 1 65 ? 0.926 -11.219 -0.783 1 95.5 65 MET B N 1
ATOM 2048 C CA . MET B 1 65 ? 1.196 -10.883 0.611 1 95.5 65 MET B CA 1
ATOM 2049 C C . MET B 1 65 ? 1.194 -9.367 0.814 1 95.5 65 MET B C 1
ATOM 2051 O O . MET B 1 65 ? 1.196 -8.609 -0.155 1 95.5 65 MET B O 1
ATOM 2055 N N . GLY B 1 66 ? 1.233 -8.914 1.967 1 93.62 66 GLY B N 1
ATOM 2056 C CA . GLY B 1 66 ? 1.034 -7.508 2.281 1 93.62 66 GLY B CA 1
ATOM 2057 C C . GLY B 1 66 ? 2.246 -6.648 1.967 1 93.62 66 GLY B C 1
ATOM 2058 O O . GLY B 1 66 ? 2.129 -5.629 1.287 1 93.62 66 GLY B O 1
ATOM 2059 N N . SER B 1 67 ? 3.416 -7.031 2.404 1 92.5 67 SER B N 1
ATOM 2060 C CA . SER B 1 67 ? 4.574 -6.148 2.303 1 92.5 67 SER B CA 1
ATOM 2061 C C . SER B 1 67 ? 5.527 -6.613 1.206 1 92.5 67 SER B C 1
ATOM 2063 O O . SER B 1 67 ? 5.617 -7.809 0.918 1 92.5 67 SER B O 1
AT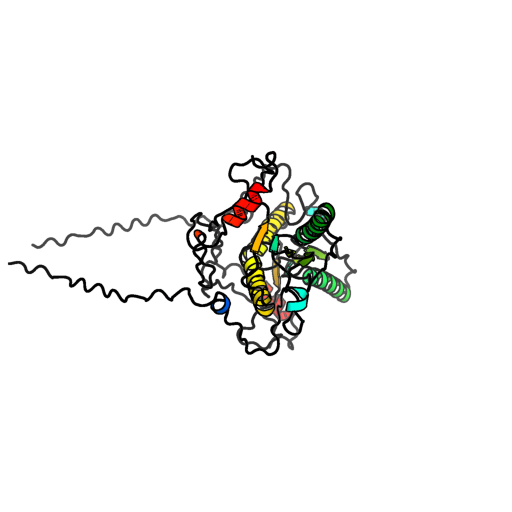OM 2065 N N . ALA B 1 68 ? 6.227 -5.637 0.667 1 93.56 68 ALA B N 1
ATOM 2066 C CA . ALA B 1 68 ? 7.234 -5.914 -0.355 1 93.56 68 ALA B CA 1
ATOM 2067 C C . ALA B 1 68 ? 8.352 -6.785 0.202 1 93.56 68 ALA B C 1
ATOM 2069 O O . ALA B 1 68 ? 8.82 -7.715 -0.466 1 93.56 68 ALA B O 1
ATOM 2070 N N . GLN B 1 69 ? 8.695 -6.496 1.403 1 93.19 69 GLN B N 1
ATOM 2071 C CA . GLN B 1 69 ? 9.781 -7.25 2.021 1 93.19 69 GLN B CA 1
ATOM 2072 C C . GLN B 1 69 ? 9.406 -8.719 2.189 1 93.19 69 GLN B C 1
ATOM 2074 O O . GLN B 1 69 ? 10.227 -9.609 1.929 1 93.19 69 GLN B O 1
ATOM 2079 N N . ARG B 1 70 ? 8.25 -8.953 2.604 1 93.88 70 ARG B N 1
ATOM 2080 C CA . ARG B 1 70 ? 7.789 -10.328 2.766 1 93.88 70 ARG B CA 1
ATOM 2081 C C . ARG B 1 70 ? 7.738 -11.047 1.425 1 93.88 70 ARG B C 1
ATOM 2083 O O . ARG B 1 70 ? 8.07 -12.234 1.337 1 93.88 70 ARG B O 1
ATOM 2090 N N . ALA B 1 71 ? 7.309 -10.375 0.411 1 96.75 71 ALA B N 1
ATOM 2091 C CA . ALA B 1 71 ? 7.254 -10.977 -0.917 1 96.75 71 ALA B CA 1
ATOM 2092 C C . ALA B 1 71 ? 8.648 -11.383 -1.394 1 96.75 71 ALA B C 1
ATOM 2094 O O . ALA B 1 71 ? 8.828 -12.461 -1.963 1 96.75 71 ALA B O 1
ATOM 2095 N N . GLU B 1 72 ? 9.562 -10.5 -1.148 1 96.31 72 GLU B N 1
ATOM 2096 C CA . GLU B 1 72 ? 10.938 -10.789 -1.52 1 96.31 72 GLU B CA 1
ATOM 2097 C C . GLU B 1 72 ? 11.492 -11.961 -0.713 1 96.31 72 GLU B C 1
ATOM 2099 O O . GLU B 1 72 ? 12.086 -12.883 -1.275 1 96.31 72 GLU B O 1
ATOM 2104 N N . TYR B 1 73 ? 11.266 -11.891 0.587 1 96.81 73 TYR B N 1
ATOM 2105 C CA . TYR B 1 73 ? 11.727 -12.953 1.466 1 96.81 73 TYR B CA 1
ATOM 2106 C C . TYR B 1 73 ? 11.133 -14.297 1.051 1 96.81 73 TYR B C 1
ATOM 2108 O O . TYR B 1 73 ? 11.836 -15.312 1.014 1 96.81 73 TYR B O 1
ATOM 2116 N N . PHE B 1 74 ? 9.906 -14.312 0.751 1 97.31 74 PHE B N 1
ATOM 2117 C CA . PHE B 1 74 ? 9.234 -15.539 0.328 1 97.31 74 PHE B CA 1
ATOM 2118 C C . PHE B 1 74 ? 9.867 -16.078 -0.945 1 97.31 74 PHE B C 1
ATOM 2120 O O . PHE B 1 74 ? 10.109 -17.297 -1.055 1 97.31 74 PHE B O 1
ATOM 2127 N N . ALA B 1 75 ? 10.094 -15.195 -1.911 1 97.19 75 ALA B N 1
ATOM 2128 C CA . ALA B 1 75 ? 10.695 -15.625 -3.17 1 97.19 75 ALA B CA 1
ATOM 2129 C C . ALA B 1 75 ? 12.055 -16.281 -2.932 1 97.19 75 ALA B C 1
ATOM 2131 O O . ALA B 1 75 ? 12.359 -17.328 -3.508 1 97.19 75 ALA B O 1
ATOM 2132 N N . GLU B 1 76 ? 12.797 -15.672 -2.072 1 96.62 76 GLU B N 1
ATOM 2133 C CA . GLU B 1 76 ? 14.109 -16.219 -1.738 1 96.62 76 GLU B CA 1
ATOM 2134 C C . GLU B 1 76 ? 13.984 -17.562 -1.042 1 96.62 76 GLU B C 1
ATOM 2136 O O . GLU B 1 76 ? 14.711 -18.516 -1.37 1 96.62 76 GLU B O 1
ATOM 2141 N N . ALA B 1 77 ? 13.086 -17.641 -0.07 1 95.56 77 ALA B N 1
ATOM 2142 C CA . ALA B 1 77 ? 12.836 -18.891 0.645 1 95.56 77 ALA B CA 1
ATOM 2143 C C . ALA B 1 77 ? 12.383 -19.984 -0.311 1 95.56 77 ALA B C 1
ATOM 2145 O O . ALA B 1 77 ? 12.797 -21.141 -0.182 1 95.56 77 ALA B O 1
ATOM 2146 N N . MET B 1 78 ? 11.562 -19.609 -1.23 1 95 78 MET B N 1
ATOM 2147 C CA . MET B 1 78 ? 11.07 -20.547 -2.227 1 95 78 MET B CA 1
ATOM 2148 C C . MET B 1 78 ? 12.211 -21.062 -3.102 1 95 78 MET B C 1
ATOM 2150 O O . MET B 1 78 ? 12.289 -22.25 -3.393 1 95 78 MET B O 1
ATOM 2154 N N . GLY B 1 79 ? 13.047 -20.156 -3.545 1 93.94 79 GLY B N 1
ATOM 2155 C CA . GLY B 1 79 ? 14.227 -20.562 -4.297 1 93.94 79 GLY B CA 1
ATOM 2156 C C . GLY B 1 79 ? 15.078 -21.578 -3.564 1 93.94 79 GLY B C 1
ATOM 2157 O O . GLY B 1 79 ? 15.5 -22.578 -4.148 1 93.94 79 GLY B O 1
ATOM 2158 N N . ASN B 1 80 ? 15.242 -21.328 -2.299 1 93.69 80 ASN B N 1
ATOM 2159 C CA . ASN B 1 80 ? 16.031 -22.234 -1.467 1 93.69 80 ASN B CA 1
ATOM 2160 C C . ASN B 1 80 ? 15.344 -23.578 -1.291 1 93.69 80 ASN B C 1
ATOM 2162 O O . ASN B 1 80 ? 16 -24.625 -1.278 1 93.69 80 ASN B O 1
ATOM 2166 N N . ALA B 1 81 ? 14.055 -23.516 -1.12 1 90.31 81 ALA B N 1
ATOM 2167 C CA . ALA B 1 81 ? 13.281 -24.75 -0.964 1 90.31 81 ALA B CA 1
ATOM 2168 C C . ALA B 1 81 ? 13.367 -25.609 -2.215 1 90.31 81 ALA B C 1
ATOM 2170 O O . ALA B 1 81 ? 13.461 -26.844 -2.123 1 90.31 81 ALA B O 1
ATOM 2171 N N . LEU B 1 82 ? 13.422 -25 -3.363 1 88.62 82 LEU B N 1
ATOM 2172 C CA . LEU B 1 82 ? 13.539 -25.734 -4.617 1 88.62 82 LEU B CA 1
ATOM 2173 C C . LEU B 1 82 ? 14.906 -26.391 -4.738 1 88.62 82 LEU B C 1
ATOM 2175 O O . LEU B 1 82 ? 15.008 -27.531 -5.191 1 88.62 82 LEU B O 1
ATOM 2179 N N . VAL B 1 83 ? 15.914 -25.781 -4.301 1 89.38 83 VAL B N 1
ATOM 2180 C CA . VAL B 1 83 ? 17.266 -26.328 -4.312 1 89.38 83 VAL B CA 1
ATOM 2181 C C . VAL B 1 83 ? 17.328 -27.547 -3.391 1 89.38 83 VAL B C 1
ATOM 2183 O O . VAL B 1 83 ? 17.922 -28.562 -3.742 1 89.38 83 VAL B O 1
ATOM 2186 N N . SER B 1 84 ? 16.734 -27.375 -2.316 1 89.62 84 SER B N 1
ATOM 2187 C CA . SER B 1 84 ? 16.75 -28.453 -1.33 1 89.62 84 SER B CA 1
ATOM 2188 C C . SER B 1 84 ? 16.062 -29.703 -1.858 1 89.62 84 SER B C 1
ATOM 2190 O O . SER B 1 84 ? 16.312 -30.812 -1.386 1 89.62 84 SER B O 1
ATOM 2192 N N . LYS B 1 85 ? 15.219 -29.484 -2.805 1 87.62 85 LYS B N 1
ATOM 2193 C CA . LYS B 1 85 ? 14.516 -30.609 -3.416 1 87.62 85 LYS B CA 1
ATOM 2194 C C . LYS B 1 85 ? 15.266 -31.141 -4.637 1 87.62 85 LYS B C 1
ATOM 2196 O O . LYS B 1 85 ? 14.75 -31.969 -5.387 1 87.62 85 LYS B O 1
ATOM 2201 N N . GLY B 1 86 ? 16.469 -30.656 -4.895 1 86.62 86 GLY B N 1
ATOM 2202 C CA . GLY B 1 86 ? 17.344 -31.188 -5.93 1 86.62 86 GLY B CA 1
ATOM 2203 C C . GLY B 1 86 ? 17.219 -30.438 -7.246 1 86.62 86 GLY B C 1
ATOM 2204 O O . GLY B 1 86 ? 17.766 -30.891 -8.266 1 86.62 86 GLY B O 1
ATOM 2205 N N . MET B 1 87 ? 16.453 -29.312 -7.141 1 83.81 87 MET B N 1
ATOM 2206 C CA . MET B 1 87 ? 16.297 -28.531 -8.359 1 83.81 87 MET B CA 1
ATOM 2207 C C . MET B 1 87 ? 17.406 -27.469 -8.453 1 83.81 87 MET B C 1
ATOM 2209 O O . MET B 1 87 ? 17.969 -27.078 -7.438 1 83.81 87 MET B O 1
ATOM 2213 N N . PRO B 1 88 ? 17.797 -27.188 -9.68 1 86.62 88 PRO B N 1
ATOM 2214 C CA . PRO B 1 88 ? 18.75 -26.078 -9.805 1 86.62 88 PRO B CA 1
ATOM 2215 C C . PRO B 1 88 ? 18.219 -24.781 -9.195 1 86.62 88 PRO B C 1
ATOM 2217 O O . PRO B 1 88 ? 17 -24.547 -9.18 1 86.62 88 PRO B O 1
ATOM 2220 N N . LYS B 1 89 ? 19.141 -24.031 -8.57 1 80.56 89 LYS B N 1
ATOM 2221 C CA . LYS B 1 89 ? 18.734 -22.781 -7.961 1 80.56 89 LYS B CA 1
ATOM 2222 C C . LYS B 1 89 ? 18.125 -21.828 -8.992 1 80.56 89 LYS B C 1
ATOM 2224 O O . LYS B 1 89 ? 18.797 -21.422 -9.938 1 80.56 89 LYS B O 1
ATOM 2229 N N . PRO B 1 90 ? 16.922 -21.594 -8.812 1 85.5 90 PRO B N 1
ATOM 2230 C CA . PRO B 1 90 ? 16.344 -20.625 -9.758 1 85.5 90 PRO B CA 1
ATOM 2231 C C . PRO B 1 90 ? 16.719 -19.188 -9.445 1 85.5 90 PRO B C 1
ATOM 2233 O O . PRO B 1 90 ? 17.062 -18.875 -8.305 1 85.5 90 PRO B O 1
ATOM 2236 N N . VAL B 1 91 ? 16.812 -18.406 -10.406 1 91.75 91 VAL B N 1
ATOM 2237 C CA . VAL B 1 91 ? 17.016 -16.969 -10.25 1 91.75 91 VAL B CA 1
ATOM 2238 C C . VAL B 1 91 ? 15.75 -16.328 -9.711 1 91.75 91 VAL B C 1
ATOM 2240 O O . VAL B 1 91 ? 14.641 -16.641 -10.156 1 91.75 91 VAL B O 1
ATOM 2243 N N . VAL B 1 92 ? 15.891 -15.586 -8.641 1 95 92 VAL B N 1
ATOM 2244 C CA . VAL B 1 92 ? 14.789 -14.727 -8.219 1 95 92 VAL B CA 1
ATOM 2245 C C . VAL B 1 92 ? 14.773 -13.445 -9.055 1 95 92 VAL B C 1
ATOM 2247 O O . VAL B 1 92 ? 15.672 -12.609 -8.93 1 95 92 VAL B O 1
ATOM 2250 N N . GLU B 1 93 ? 13.789 -13.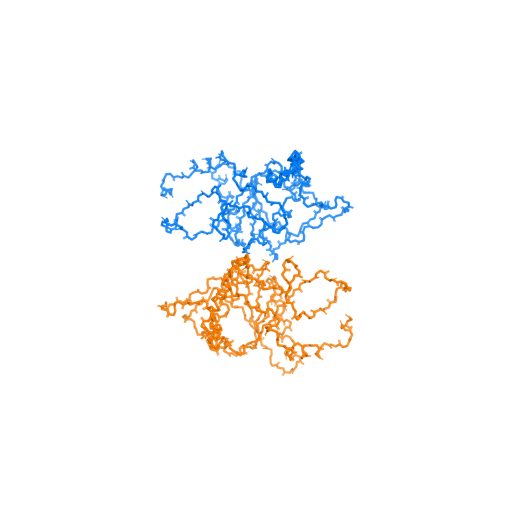328 -9.852 1 96.38 93 GLU B N 1
ATOM 2251 C CA . GLU B 1 93 ? 13.688 -12.18 -10.75 1 96.38 93 GLU B CA 1
ATOM 2252 C C . GLU B 1 93 ? 12.711 -11.141 -10.219 1 96.38 93 GLU B C 1
ATOM 2254 O O . GLU B 1 93 ? 11.57 -11.469 -9.875 1 96.38 93 GLU B O 1
ATOM 2259 N N . ARG B 1 94 ? 13.188 -9.984 -10.109 1 96.5 94 ARG B N 1
ATOM 2260 C CA . ARG B 1 94 ? 12.281 -8.875 -9.82 1 96.5 94 ARG B CA 1
ATOM 2261 C C . ARG B 1 94 ? 11.609 -8.375 -11.094 1 96.5 94 ARG B C 1
ATOM 2263 O O . ARG B 1 94 ? 12.281 -8.094 -12.086 1 96.5 94 ARG B O 1
ATOM 2270 N N . LEU B 1 95 ? 10.328 -8.242 -11.078 1 96.56 95 LEU B N 1
ATOM 2271 C CA . LEU B 1 95 ? 9.578 -7.895 -12.281 1 96.56 95 LEU B CA 1
ATOM 2272 C C . LEU B 1 95 ? 8.844 -6.566 -12.094 1 96.56 95 LEU B C 1
ATOM 2274 O O . LEU B 1 95 ? 8.305 -6.297 -11.023 1 96.56 95 LEU B O 1
ATOM 2278 N N . GLY B 1 96 ? 8.859 -5.762 -13.133 1 94.56 96 GLY B N 1
ATOM 2279 C CA . GLY B 1 96 ? 8.062 -4.547 -13.133 1 94.56 96 GLY B CA 1
ATOM 2280 C C . GLY B 1 96 ? 8.641 -3.457 -12.25 1 94.56 96 GLY B C 1
ATOM 2281 O O . GLY B 1 96 ? 9.859 -3.275 -12.195 1 94.56 96 GLY B O 1
ATOM 2282 N N . LYS B 1 97 ? 7.723 -2.656 -11.773 1 90.5 97 LYS B N 1
ATOM 2283 C CA . LYS B 1 97 ? 8.141 -1.556 -10.914 1 90.5 97 LYS B CA 1
ATOM 2284 C C . LYS B 1 97 ? 7.805 -1.844 -9.453 1 90.5 97 LYS B C 1
ATOM 2286 O O . LYS B 1 97 ? 7.137 -2.836 -9.148 1 90.5 97 LYS B O 1
ATOM 2291 N N . THR B 1 98 ? 8.328 -1.051 -8.578 1 83.88 98 THR B N 1
ATOM 2292 C CA . THR B 1 98 ? 8.195 -1.351 -7.152 1 83.88 98 THR B CA 1
ATOM 2293 C C . THR B 1 98 ? 7.484 -0.212 -6.426 1 83.88 98 THR B C 1
ATOM 2295 O O . THR B 1 98 ? 7.418 -0.202 -5.195 1 83.88 98 THR B O 1
ATOM 2298 N N . GLU B 1 99 ? 6.891 0.609 -7.172 1 83.5 99 GLU B N 1
ATOM 2299 C CA . GLU B 1 99 ? 6.336 1.804 -6.539 1 83.5 99 GLU B CA 1
ATOM 2300 C C . GLU B 1 99 ? 5.062 1.479 -5.766 1 83.5 99 GLU B C 1
ATOM 2302 O O . GLU B 1 99 ? 4.805 2.062 -4.711 1 83.5 99 GLU B O 1
ATOM 2307 N N . ARG B 1 100 ? 4.34 0.567 -6.402 1 89.88 100 ARG B N 1
ATOM 2308 C CA . ARG B 1 100 ? 3.051 0.251 -5.797 1 89.88 100 ARG B CA 1
ATOM 2309 C C . ARG B 1 100 ? 3.012 -1.196 -5.316 1 89.88 100 ARG B C 1
ATOM 2311 O O . ARG B 1 100 ? 2.521 -1.479 -4.219 1 89.88 100 ARG B O 1
ATOM 2318 N N . TYR B 1 101 ? 3.473 -1.982 -6.148 1 94.94 101 TYR B N 1
ATOM 2319 C CA . TYR B 1 101 ? 3.602 -3.41 -5.879 1 94.94 101 TYR B CA 1
ATOM 2320 C C . TYR B 1 101 ? 5.016 -3.895 -6.176 1 94.94 101 TYR B C 1
ATOM 2322 O O . TYR B 1 101 ? 5.75 -3.266 -6.941 1 94.94 101 TYR B O 1
ATOM 2330 N N . SER B 1 102 ? 5.395 -4.902 -5.434 1 95.94 102 SER B N 1
ATOM 2331 C CA . SER B 1 102 ? 6.648 -5.594 -5.719 1 95.94 102 SER B CA 1
ATOM 2332 C C . SER B 1 102 ? 6.398 -7.051 -6.102 1 95.94 102 SER B C 1
ATOM 2334 O O . SER B 1 102 ? 5.758 -7.793 -5.355 1 95.94 102 SER B O 1
ATOM 2336 N N . MET B 1 103 ? 6.934 -7.375 -7.273 1 97.88 103 MET B N 1
ATOM 2337 C CA . MET B 1 103 ? 6.688 -8.703 -7.828 1 97.88 103 MET B CA 1
ATOM 2338 C C . MET B 1 103 ? 7.996 -9.453 -8.055 1 97.88 103 MET B C 1
ATOM 2340 O O . MET B 1 103 ? 8.938 -8.906 -8.641 1 97.88 103 MET B O 1
ATOM 2344 N N . TYR B 1 104 ? 8.023 -10.703 -7.641 1 98.19 104 TYR B N 1
ATOM 2345 C CA . TYR B 1 104 ? 9.195 -11.57 -7.781 1 98.19 104 TYR B CA 1
ATOM 2346 C C . TYR B 1 104 ? 8.805 -12.914 -8.383 1 98.19 104 TYR B C 1
ATOM 2348 O O . TYR B 1 104 ? 7.781 -13.5 -8.008 1 98.19 104 TYR B O 1
ATOM 2356 N N . LYS B 1 105 ? 9.562 -13.344 -9.266 1 97.88 105 LYS B N 1
ATOM 2357 C CA . LYS B 1 105 ? 9.344 -14.656 -9.867 1 97.88 105 LYS B CA 1
ATOM 2358 C C . LYS B 1 105 ? 10.5 -15.609 -9.555 1 97.88 105 LYS B C 1
ATOM 2360 O O . LYS B 1 105 ? 11.664 -15.234 -9.664 1 97.88 105 LYS B O 1
ATOM 2365 N N . VAL B 1 106 ? 10.18 -16.766 -9.141 1 97 106 VAL B N 1
ATOM 2366 C CA . VAL B 1 106 ? 11.125 -17.844 -8.891 1 97 106 VAL B CA 1
ATOM 2367 C C . VAL B 1 106 ? 10.562 -19.156 -9.398 1 97 106 VAL B C 1
ATOM 2369 O O . VAL B 1 106 ? 9.688 -19.766 -8.766 1 97 106 VAL B O 1
ATOM 2372 N N . GLY B 1 107 ? 11.094 -19.562 -10.609 1 92.81 107 GLY B N 1
ATOM 2373 C CA . GLY B 1 107 ? 10.492 -20.719 -11.258 1 92.81 107 GLY B CA 1
ATOM 2374 C C . GLY B 1 107 ? 9.031 -20.531 -11.594 1 92.81 107 GLY B C 1
ATOM 2375 O O . GLY B 1 107 ? 8.664 -19.547 -12.242 1 92.81 107 GLY B O 1
ATOM 2376 N N . PRO B 1 108 ? 8.148 -21.484 -11.188 1 94.56 108 PRO B N 1
ATOM 2377 C CA . PRO B 1 108 ? 6.727 -21.391 -11.516 1 94.56 108 PRO B CA 1
ATOM 2378 C C . PRO B 1 108 ? 5.941 -20.562 -10.5 1 94.56 108 PRO B C 1
ATOM 2380 O O . PRO B 1 108 ? 4.707 -20.578 -10.508 1 94.56 108 PRO B O 1
ATOM 2383 N N . VAL B 1 109 ? 6.676 -19.844 -9.641 1 96.75 109 VAL B N 1
ATOM 2384 C CA . VAL B 1 109 ? 6.016 -19.125 -8.562 1 96.75 109 VAL B CA 1
ATOM 2385 C C . VAL B 1 109 ? 6.266 -17.625 -8.711 1 96.75 109 VAL B C 1
ATOM 2387 O O . VAL B 1 109 ? 7.391 -17.203 -8.992 1 96.75 109 VAL B O 1
ATOM 2390 N N . VAL B 1 110 ? 5.18 -16.844 -8.578 1 98.19 110 VAL B N 1
ATOM 2391 C CA . VAL B 1 110 ? 5.281 -15.391 -8.492 1 98.19 110 VAL B CA 1
ATOM 2392 C C . VAL B 1 110 ? 4.77 -14.914 -7.133 1 98.19 110 VAL B C 1
ATOM 2394 O O . VAL B 1 110 ? 3.65 -15.25 -6.734 1 98.19 110 VAL B O 1
ATOM 2397 N N . SER B 1 111 ? 5.598 -14.297 -6.414 1 98.25 111 SER B N 1
ATOM 2398 C CA . SER B 1 111 ? 5.176 -13.609 -5.195 1 98.25 111 SER B CA 1
ATOM 2399 C C . SER B 1 111 ? 5 -12.117 -5.434 1 98.25 111 SER B C 1
ATOM 2401 O O . SER B 1 111 ? 5.809 -11.492 -6.129 1 98.25 111 SER B O 1
ATOM 2403 N N . VAL B 1 112 ? 3.912 -11.523 -4.914 1 98.25 112 VAL B N 1
ATOM 2404 C CA . VAL B 1 112 ? 3.643 -10.109 -5.156 1 98.25 112 VAL B CA 1
ATOM 2405 C C . VAL B 1 112 ? 3.039 -9.477 -3.906 1 98.25 112 VAL B C 1
ATOM 2407 O O . VAL B 1 112 ? 2.197 -10.086 -3.238 1 98.25 112 VAL B O 1
ATOM 2410 N N . SER B 1 113 ? 3.488 -8.297 -3.596 1 96.94 113 SER B N 1
ATOM 2411 C CA . SER B 1 113 ? 2.918 -7.547 -2.479 1 96.94 113 SER B CA 1
ATOM 2412 C C . SER B 1 113 ? 1.641 -6.824 -2.895 1 96.94 113 SER B C 1
ATOM 2414 O O . SER B 1 113 ? 1.55 -6.305 -4.008 1 96.94 113 SER B O 1
ATOM 2416 N N . HIS B 1 114 ? 0.662 -6.793 -1.989 1 95.5 114 HIS B N 1
ATOM 2417 C CA . HIS B 1 114 ? -0.583 -6.133 -2.365 1 95.5 114 HIS B CA 1
ATOM 2418 C C . HIS B 1 114 ? -0.884 -4.957 -1.443 1 95.5 114 HIS B C 1
ATOM 2420 O O . HIS B 1 114 ? -1.894 -4.273 -1.615 1 95.5 114 HIS B O 1
ATOM 2426 N N . GLY B 1 115 ? 0.01 -4.754 -0.507 1 93.62 115 GLY B N 1
ATOM 2427 C CA . GLY B 1 115 ? -0.258 -3.672 0.423 1 93.62 115 GLY B CA 1
ATOM 2428 C C . GLY B 1 115 ? -1.356 -3.996 1.418 1 93.62 115 GLY B C 1
ATOM 2429 O O . GLY B 1 115 ? -1.441 -5.125 1.91 1 93.62 115 GLY B O 1
ATOM 2430 N N . MET B 1 116 ? -2.096 -2.932 1.778 1 91 116 MET B N 1
ATOM 2431 C CA . MET B 1 116 ? -3.115 -3.121 2.809 1 91 116 MET B CA 1
ATOM 2432 C C . MET B 1 116 ? -4.496 -2.75 2.279 1 91 116 MET B C 1
ATOM 2434 O O . MET B 1 116 ? -4.645 -1.769 1.551 1 91 116 MET B O 1
ATOM 2438 N N . GLY B 1 117 ? -5.453 -3.617 2.588 1 86.81 117 GLY B N 1
ATOM 2439 C CA . GLY B 1 117 ? -6.836 -3.256 2.32 1 86.81 117 GLY B CA 1
ATOM 2440 C C . GLY B 1 117 ? -7.398 -3.926 1.081 1 86.81 117 GLY B C 1
ATOM 2441 O O . GLY B 1 117 ? -6.68 -4.133 0.101 1 86.81 117 GLY B O 1
ATOM 2442 N N . GLY B 1 118 ? -8.625 -4.141 1.023 1 85.38 118 GLY B N 1
ATOM 2443 C CA . GLY B 1 118 ? -9.352 -4.793 -0.053 1 85.38 118 GLY B CA 1
ATOM 2444 C C . GLY B 1 118 ? -9.18 -4.102 -1.393 1 85.38 118 GLY B C 1
ATOM 2445 O O . GLY B 1 118 ? -8.812 -4.734 -2.383 1 85.38 118 GLY B O 1
ATOM 2446 N N . PRO B 1 119 ? -9.414 -2.795 -1.443 1 86.19 119 PRO B N 1
ATOM 2447 C CA . PRO B 1 119 ? -9.281 -2.104 -2.727 1 86.19 119 PRO B CA 1
ATOM 2448 C C . PRO B 1 119 ? -7.887 -2.236 -3.326 1 86.19 119 PRO B C 1
ATOM 2450 O O . PRO B 1 119 ? -7.742 -2.357 -4.547 1 86.19 119 PRO B O 1
ATOM 2453 N N . SER B 1 120 ? -6.852 -2.186 -2.479 1 92.06 120 SER B N 1
ATOM 2454 C CA . SER B 1 120 ? -5.488 -2.338 -2.979 1 92.06 120 SER B CA 1
ATOM 2455 C C . SER B 1 120 ? -5.293 -3.693 -3.648 1 92.06 120 SER B C 1
ATOM 2457 O O . SER B 1 120 ? -4.77 -3.771 -4.762 1 92.06 120 SER B O 1
ATOM 2459 N N . ILE B 1 121 ? -5.746 -4.75 -2.967 1 92.62 121 ILE B N 1
ATOM 2460 C CA . ILE B 1 121 ? -5.562 -6.074 -3.549 1 92.62 121 ILE B CA 1
ATOM 2461 C C . ILE B 1 121 ? -6.453 -6.227 -4.777 1 92.62 121 ILE B C 1
ATOM 2463 O O . ILE B 1 121 ? -6.086 -6.91 -5.738 1 92.62 121 ILE B O 1
ATOM 2467 N N . HIS B 1 122 ? -7.539 -5.59 -4.789 1 89.44 122 HIS B N 1
ATOM 2468 C CA . HIS B 1 122 ? -8.43 -5.648 -5.945 1 89.44 122 HIS B CA 1
ATOM 2469 C C . HIS B 1 122 ? -7.75 -5.082 -7.188 1 89.44 122 HIS B C 1
ATOM 2471 O O . HIS B 1 122 ? -7.836 -5.668 -8.266 1 89.44 122 HIS B O 1
ATOM 2477 N N . ILE B 1 123 ? -7.129 -3.998 -7.031 1 91.06 123 ILE B N 1
ATOM 2478 C CA . ILE B 1 123 ? -6.398 -3.393 -8.141 1 91.06 123 ILE B CA 1
ATOM 2479 C C . ILE B 1 123 ? -5.34 -4.367 -8.648 1 91.06 123 ILE B C 1
ATOM 2481 O O . ILE B 1 123 ? -5.223 -4.582 -9.859 1 91.06 123 ILE B O 1
ATOM 2485 N N . LEU B 1 124 ? -4.672 -4.957 -7.789 1 94.88 124 LEU B N 1
ATOM 2486 C CA . LEU B 1 124 ? -3.625 -5.906 -8.148 1 94.88 124 LEU B CA 1
ATOM 2487 C C . LEU B 1 124 ? -4.203 -7.094 -8.914 1 94.88 124 LEU B C 1
ATOM 2489 O O . LEU B 1 124 ? -3.703 -7.461 -9.977 1 94.88 124 LEU B O 1
ATOM 2493 N N . LEU B 1 125 ? -5.254 -7.625 -8.383 1 92.75 125 LEU B N 1
ATOM 2494 C CA . LEU B 1 125 ? -5.852 -8.82 -8.969 1 92.75 125 LEU B CA 1
ATOM 2495 C C . LEU B 1 125 ? -6.375 -8.539 -10.367 1 92.75 125 LEU B C 1
ATOM 2497 O O . LEU B 1 125 ? -6.281 -9.391 -11.258 1 92.75 125 LEU B O 1
ATOM 2501 N N . ASN B 1 126 ? -6.887 -7.406 -10.539 1 90.88 126 ASN B N 1
ATOM 2502 C CA . ASN B 1 126 ? -7.355 -7.031 -11.867 1 90.88 126 ASN B CA 1
ATOM 2503 C C . ASN B 1 126 ? -6.211 -6.996 -12.875 1 90.88 126 ASN B C 1
ATOM 2505 O O . ASN B 1 126 ? -6.336 -7.527 -13.977 1 90.88 126 ASN B O 1
ATOM 2509 N N . GLU B 1 127 ? -5.152 -6.422 -12.508 1 93.81 127 GLU B N 1
ATOM 2510 C CA . GLU B 1 127 ? -4.016 -6.348 -13.414 1 93.81 127 GLU B CA 1
ATOM 2511 C C . GLU B 1 127 ? -3.381 -7.719 -13.625 1 93.81 127 GLU B C 1
ATOM 2513 O O . GLU B 1 127 ? -2.963 -8.047 -14.734 1 93.81 127 GLU B O 1
ATOM 2518 N N . LEU B 1 128 ? -3.371 -8.523 -12.594 1 95.19 128 LEU B N 1
ATOM 2519 C CA . LEU B 1 128 ? -2.811 -9.867 -12.719 1 95.19 128 LEU B CA 1
ATOM 2520 C C . LEU B 1 128 ? -3.689 -10.742 -13.602 1 95.19 128 LEU B C 1
ATOM 2522 O O . LEU B 1 128 ? -3.184 -11.578 -14.352 1 95.19 128 LEU B O 1
ATOM 2526 N N . ALA B 1 129 ? -4.938 -10.555 -13.461 1 92.12 129 ALA B N 1
ATOM 2527 C CA . ALA B 1 129 ? -5.852 -11.312 -14.312 1 92.12 129 ALA B CA 1
ATOM 2528 C C . ALA B 1 129 ? -5.605 -11.008 -15.789 1 92.12 129 ALA B C 1
ATOM 2530 O O . ALA B 1 129 ? -5.551 -11.922 -16.609 1 92.12 129 ALA B O 1
ATOM 2531 N N . LYS B 1 130 ? -5.453 -9.789 -16.062 1 91 130 LYS B N 1
ATOM 2532 C CA . LYS B 1 130 ? -5.141 -9.391 -17.438 1 91 130 LYS B CA 1
ATOM 2533 C C . LYS B 1 130 ? -3.797 -9.961 -17.891 1 91 130 LYS B C 1
ATOM 2535 O O . LYS B 1 130 ? -3.668 -10.438 -19.016 1 91 130 LYS B O 1
ATOM 2540 N N . LEU B 1 131 ? -2.881 -9.875 -17.031 1 94.5 131 LEU B N 1
ATOM 2541 C CA . LEU B 1 131 ? -1.557 -10.422 -17.312 1 94.5 131 LEU B CA 1
ATOM 2542 C C . LEU B 1 131 ? -1.64 -11.914 -17.625 1 94.5 131 LEU B C 1
ATOM 2544 O O . LEU B 1 131 ? -1.059 -12.367 -18.625 1 94.5 131 LEU B O 1
ATOM 2548 N N . CYS B 1 132 ? -2.385 -12.602 -16.891 1 94.88 132 CYS B N 1
ATOM 2549 C CA . CYS B 1 132 ? -2.527 -14.039 -17.062 1 94.88 132 CYS B CA 1
ATOM 2550 C C . CYS B 1 132 ? -3.227 -14.359 -18.375 1 94.88 132 CYS B C 1
ATOM 2552 O O . CYS B 1 132 ? -2.875 -15.328 -19.062 1 94.88 132 CYS B O 1
ATOM 2554 N N . ASP B 1 133 ? -4.176 -13.562 -18.672 1 91.88 133 ASP B N 1
ATOM 2555 C CA . ASP B 1 133 ? -4.871 -13.734 -19.938 1 91.88 133 ASP B CA 1
ATOM 2556 C C . ASP B 1 133 ? -3.92 -13.562 -21.125 1 91.88 133 ASP B C 1
ATOM 2558 O O . ASP B 1 133 ? -3.85 -14.422 -22 1 91.88 133 ASP B O 1
ATOM 2562 N N . ARG B 1 134 ? -3.178 -12.547 -21.078 1 92.25 134 ARG B N 1
ATOM 2563 C CA . ARG B 1 134 ? -2.264 -12.234 -22.172 1 92.25 134 ARG B CA 1
ATOM 2564 C C . ARG B 1 134 ? -1.107 -13.227 -22.219 1 92.25 134 ARG B C 1
ATOM 2566 O O . ARG B 1 134 ? -0.56 -13.492 -23.297 1 92.25 134 ARG B O 1
ATOM 2573 N N . ALA B 1 135 ? -0.777 -13.766 -21.094 1 95.56 135 ALA B N 1
ATOM 2574 C CA . ALA B 1 135 ? 0.31 -14.742 -21.016 1 95.56 135 ALA B CA 1
ATOM 2575 C C . ALA B 1 135 ? -0.177 -16.141 -21.375 1 95.56 135 ALA B C 1
ATOM 2577 O O . ALA B 1 135 ? 0.627 -17.062 -21.562 1 95.56 135 ALA B O 1
ATOM 2578 N N . GLY B 1 136 ? -1.471 -16.328 -21.438 1 94.94 136 GLY B N 1
ATOM 2579 C CA . GLY B 1 136 ? -2.057 -17.609 -21.812 1 94.94 136 GLY B CA 1
ATOM 2580 C C . GLY B 1 136 ? -2.152 -18.578 -20.672 1 94.94 136 GLY B C 1
ATOM 2581 O O . GLY B 1 136 ? -2.115 -19.797 -20.875 1 94.94 136 GLY B O 1
ATOM 2582 N N . ILE B 1 137 ? -2.279 -18.031 -19.469 1 95.56 137 ILE B N 1
ATOM 2583 C CA . ILE B 1 137 ? -2.229 -18.953 -18.344 1 95.56 137 ILE B CA 1
ATOM 2584 C C . ILE B 1 137 ? -3.42 -18.703 -17.422 1 95.56 137 ILE B C 1
ATOM 2586 O O . ILE B 1 137 ? -3.418 -19.141 -16.266 1 95.56 137 ILE B O 1
ATOM 2590 N N . VAL B 1 138 ? -4.43 -17.984 -17.766 1 90.81 138 VAL B N 1
ATOM 2591 C CA . VAL B 1 138 ? -5.52 -17.5 -16.922 1 90.81 138 VAL B CA 1
ATOM 2592 C C . VAL B 1 138 ? -6.227 -18.688 -16.266 1 90.81 138 VAL B C 1
ATOM 2594 O O . VAL B 1 138 ? -6.684 -18.578 -15.117 1 90.81 138 VAL B O 1
ATOM 2597 N N . ASP B 1 139 ? -6.199 -19.859 -16.859 1 90.31 139 ASP B N 1
ATOM 2598 C CA . ASP B 1 139 ? -6.938 -21 -16.328 1 90.31 139 ASP B CA 1
ATOM 2599 C C . ASP B 1 139 ? -5.992 -22.016 -15.672 1 90.31 139 ASP B C 1
ATOM 2601 O O . ASP B 1 139 ? -6.43 -23.062 -15.219 1 90.31 139 ASP B O 1
ATOM 2605 N N . SER B 1 140 ? -4.836 -21.672 -15.641 1 93.06 140 SER B N 1
ATOM 2606 C CA . SER B 1 140 ? -3.887 -22.703 -15.219 1 93.06 140 SER B CA 1
ATOM 2607 C C . SER B 1 140 ? -3.125 -22.266 -13.977 1 93.06 140 SER B C 1
ATOM 2609 O O . SER B 1 140 ? -2.158 -22.922 -13.57 1 93.06 140 SER B O 1
ATOM 2611 N N . VAL B 1 141 ? -3.582 -21.234 -13.367 1 94.81 141 VAL B N 1
ATOM 2612 C CA . VAL B 1 141 ? -2.832 -20.719 -12.227 1 94.81 141 VAL B CA 1
ATOM 2613 C C . VAL B 1 141 ? -3.674 -20.844 -10.961 1 94.81 141 VAL B C 1
ATOM 2615 O O . VAL B 1 141 ? -4.906 -20.844 -11.016 1 94.81 141 VAL B O 1
ATOM 2618 N N . LYS B 1 142 ? -2.963 -21 -9.82 1 93.69 142 LYS B N 1
ATOM 2619 C CA . LYS B 1 142 ? -3.553 -20.984 -8.484 1 93.69 142 LYS B CA 1
ATOM 2620 C C . LYS B 1 142 ? -3.133 -19.75 -7.711 1 93.69 142 LYS B C 1
ATOM 2622 O O . LYS B 1 142 ? -2.01 -19.266 -7.867 1 93.69 142 LYS B O 1
ATOM 2627 N N . TRP B 1 143 ? -4.074 -19.328 -6.887 1 93.56 143 TRP B N 1
ATOM 2628 C CA . TRP B 1 143 ? -3.861 -18.109 -6.121 1 93.56 143 TRP B CA 1
ATOM 2629 C C . TRP B 1 143 ? -3.836 -18.406 -4.621 1 93.56 143 TRP B C 1
ATOM 2631 O O . TRP B 1 143 ? -4.695 -19.125 -4.113 1 93.56 143 TRP B O 1
ATOM 2641 N N . ILE B 1 144 ? -2.824 -17.828 -3.918 1 93.25 144 ILE B N 1
ATOM 2642 C CA . ILE B 1 144 ? -2.732 -17.953 -2.467 1 93.25 144 ILE B CA 1
ATOM 2643 C C . ILE B 1 144 ? -2.51 -16.562 -1.856 1 93.25 144 ILE B C 1
ATOM 2645 O O . ILE B 1 144 ? -1.633 -15.82 -2.299 1 93.25 144 ILE B O 1
ATOM 2649 N N . ARG B 1 145 ? -3.324 -16.172 -0.967 1 92.44 145 ARG B N 1
ATOM 2650 C CA . ARG B 1 145 ? -3.041 -14.992 -0.157 1 92.44 145 ARG B CA 1
ATOM 2651 C C . ARG B 1 145 ? -2.512 -15.383 1.219 1 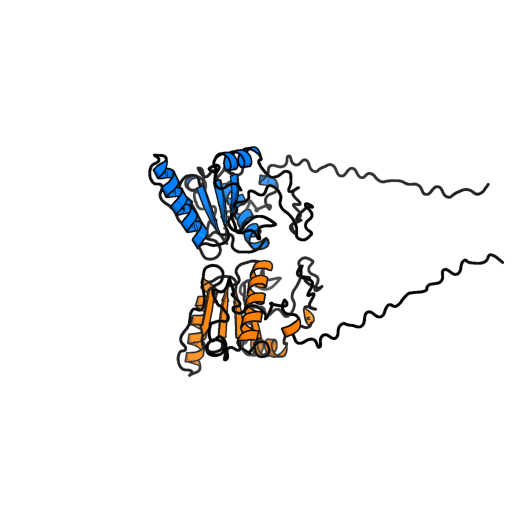92.44 145 ARG B C 1
ATOM 2653 O O . ARG B 1 145 ? -3.172 -16.125 1.957 1 92.44 145 ARG B O 1
ATOM 2660 N N . MET B 1 146 ? -1.332 -14.875 1.499 1 92.44 146 MET B N 1
ATOM 2661 C CA . MET B 1 146 ? -0.688 -15.141 2.783 1 92.44 146 MET B CA 1
ATOM 2662 C C . MET B 1 146 ? -0.561 -13.859 3.6 1 92.44 146 MET B C 1
ATOM 2664 O O . MET B 1 146 ? -0.067 -12.844 3.102 1 92.44 146 MET B O 1
ATOM 2668 N N . GLY B 1 147 ? -0.992 -13.914 4.781 1 87.81 147 GLY B N 1
ATOM 2669 C CA . GLY B 1 147 ? -0.913 -12.742 5.633 1 87.81 147 GLY B CA 1
ATOM 2670 C C . GLY B 1 147 ? -1.189 -13.039 7.094 1 87.81 147 GLY B C 1
ATOM 2671 O O . GLY B 1 147 ? -1.46 -14.188 7.457 1 87.81 147 GLY B O 1
ATOM 2672 N N . THR B 1 148 ? -1.07 -11.969 7.945 1 81.94 148 THR B N 1
ATOM 2673 C CA . THR B 1 148 ? -1.346 -12.102 9.367 1 81.94 148 THR B CA 1
ATOM 2674 C C . THR B 1 148 ? -2.848 -12.086 9.633 1 81.94 148 THR B C 1
ATOM 2676 O O . THR B 1 148 ? -3.611 -11.5 8.867 1 81.94 148 THR B O 1
ATOM 2679 N N . SER B 1 149 ? -3.219 -12.836 10.547 1 76.56 149 SER B N 1
ATOM 2680 C CA . SER B 1 149 ? -4.621 -12.852 10.945 1 76.56 149 SER B CA 1
ATOM 2681 C C . SER B 1 149 ? -4.766 -12.719 12.461 1 76.56 149 SER B C 1
ATOM 2683 O O . SER B 1 149 ? -3.824 -13 13.203 1 76.56 149 SER B O 1
ATOM 2685 N N . GLY B 1 150 ? -5.82 -12.031 13.086 1 69.19 150 GLY B N 1
ATOM 2686 C CA . GLY B 1 150 ? -6.059 -11.781 14.5 1 69.19 150 GLY B CA 1
ATOM 2687 C C . GLY B 1 150 ? -6.391 -13.039 15.281 1 69.19 150 GLY B C 1
ATOM 2688 O O . GLY B 1 150 ? -6.652 -12.977 16.484 1 69.19 150 GLY B O 1
ATOM 2689 N N . GLY B 1 151 ? -6.223 -14.141 14.852 1 63.28 151 GLY B N 1
ATOM 2690 C CA . GLY B 1 151 ? -6.289 -15.398 15.578 1 63.28 151 GLY B CA 1
ATOM 2691 C C . GLY B 1 151 ? -7.645 -15.656 16.219 1 63.28 151 GLY B C 1
ATOM 2692 O O . GLY B 1 151 ? -7.746 -15.82 17.422 1 63.28 151 GLY B O 1
ATOM 2693 N N . CYS B 1 152 ? -8.617 -15.672 15.695 1 64.5 152 CYS B N 1
ATOM 2694 C CA . CYS B 1 152 ? -9.938 -15.922 16.266 1 64.5 152 CYS B CA 1
ATOM 2695 C C . CYS B 1 152 ? -9.938 -17.188 17.109 1 64.5 152 CYS B C 1
ATOM 2697 O O . CYS B 1 152 ? -10.664 -18.141 16.812 1 64.5 152 CYS B O 1
ATOM 2699 N N . GLY B 1 153 ? -9.102 -17.25 18.125 1 72.81 153 GLY B N 1
ATOM 2700 C CA . GLY B 1 153 ? -9.227 -18.375 19.047 1 72.81 153 GLY B CA 1
ATOM 2701 C C . GLY B 1 153 ? -8.07 -19.359 18.969 1 72.81 153 GLY B C 1
ATOM 2702 O O . GLY B 1 153 ? -8.172 -20.484 19.438 1 72.81 153 GLY B O 1
ATOM 2703 N N . VAL B 1 154 ? -7.16 -19.031 18.25 1 81.25 154 VAL B N 1
ATOM 2704 C CA . VAL B 1 154 ? -5.984 -19.891 18.141 1 81.25 154 VAL B CA 1
ATOM 2705 C C . VAL B 1 154 ? -4.766 -19.156 18.703 1 81.25 154 VAL B C 1
ATOM 2707 O O . VAL B 1 154 ? -4.73 -17.938 18.734 1 81.25 154 VAL B O 1
ATOM 2710 N N . PRO B 1 155 ? -3.871 -19.938 19.281 1 83.06 155 PRO B N 1
ATOM 2711 C CA . PRO B 1 155 ? -2.67 -19.297 19.828 1 83.06 155 PRO B CA 1
ATOM 2712 C C . PRO B 1 155 ? -1.9 -18.5 18.781 1 83.06 155 PRO B C 1
ATOM 2714 O O . PRO B 1 155 ? -1.935 -18.844 17.594 1 83.06 155 PRO B O 1
ATOM 2717 N N . PRO B 1 156 ? -1.31 -17.406 19.188 1 84 156 PRO B N 1
ATOM 2718 C CA . PRO B 1 156 ? -0.431 -16.688 18.266 1 84 156 PRO B CA 1
ATOM 2719 C C . PRO B 1 156 ? 0.605 -17.578 17.609 1 84 156 PRO B C 1
ATOM 2721 O O . PRO B 1 156 ? 1.132 -18.5 18.234 1 84 156 PRO B O 1
ATOM 2724 N N . GLY B 1 157 ? 0.699 -17.391 16.422 1 83.62 157 GLY B N 1
ATOM 2725 C CA . GLY B 1 157 ? 1.687 -18.172 15.703 1 83.62 157 GLY B CA 1
ATOM 2726 C C . GLY B 1 157 ? 1.086 -19.359 14.969 1 83.62 157 GLY B C 1
ATOM 2727 O O . GLY B 1 157 ? 1.771 -20.016 14.195 1 83.62 157 GLY B O 1
ATOM 2728 N N . THR B 1 158 ? -0.2 -19.531 15.234 1 83.56 158 THR B N 1
ATOM 2729 C CA . THR B 1 158 ? -0.869 -20.625 14.539 1 83.56 158 THR B CA 1
ATOM 2730 C C . THR B 1 158 ? -1.086 -20.281 13.07 1 83.56 158 THR B C 1
ATOM 2732 O O . THR B 1 158 ? -1.533 -19.188 12.742 1 83.56 158 THR B O 1
ATOM 2735 N N . VAL B 1 159 ? -0.63 -21.219 12.172 1 84.56 159 VAL B N 1
ATOM 2736 C CA . VAL B 1 159 ? -0.909 -21.062 10.742 1 84.56 159 VAL B CA 1
ATOM 2737 C C . VAL B 1 159 ? -2.299 -21.609 10.43 1 84.56 159 VAL B C 1
ATOM 2739 O O . VAL B 1 159 ? -2.604 -22.766 10.742 1 84.56 159 VAL B O 1
ATOM 2742 N N . VAL B 1 160 ? -3.086 -20.75 9.891 1 83.62 160 VAL B N 1
ATOM 2743 C CA . VAL B 1 160 ? -4.461 -21.141 9.602 1 83.62 160 VAL B CA 1
ATOM 2744 C C . VAL B 1 160 ? -4.703 -21.078 8.094 1 83.62 160 VAL B C 1
ATOM 2746 O O . VAL B 1 160 ? -4.215 -20.172 7.414 1 83.62 160 VAL B O 1
ATOM 2749 N N . VAL B 1 161 ? -5.395 -22.125 7.535 1 85.38 161 VAL B N 1
ATOM 2750 C CA . VAL B 1 161 ? -5.855 -22.109 6.152 1 85.38 161 VAL B CA 1
ATOM 2751 C C . VAL B 1 161 ? -7.355 -21.812 6.109 1 85.38 161 VAL B C 1
ATOM 2753 O O . VAL B 1 161 ? -8.164 -22.625 6.562 1 85.38 161 VAL B O 1
ATOM 2756 N N . THR B 1 162 ? -7.633 -20.609 5.547 1 79.75 162 THR B N 1
ATOM 2757 C CA . THR B 1 162 ? -9.031 -20.188 5.504 1 79.75 162 THR B CA 1
ATOM 2758 C C . THR B 1 162 ? -9.68 -20.625 4.195 1 79.75 162 THR B C 1
ATOM 2760 O O . THR B 1 162 ? -9.062 -20.531 3.131 1 79.75 162 THR B O 1
ATOM 2763 N N . THR B 1 163 ? -10.93 -21.156 4.348 1 75.81 163 THR B N 1
ATOM 2764 C CA . THR B 1 163 ? -11.625 -21.641 3.158 1 75.81 163 THR B CA 1
ATOM 2765 C C . THR B 1 163 ? -12.836 -20.75 2.854 1 75.81 163 THR B C 1
ATOM 2767 O O . THR B 1 163 ? -13.586 -21.031 1.916 1 75.81 163 THR B O 1
ATOM 2770 N N . GLN B 1 164 ? -12.922 -19.703 3.719 1 69.12 164 GLN B N 1
ATOM 2771 C CA . GLN B 1 164 ? -14.039 -18.781 3.502 1 69.12 164 GLN B CA 1
ATOM 2772 C C . GLN B 1 164 ? -13.609 -17.344 3.74 1 69.12 164 GLN B C 1
ATOM 2774 O O . GLN B 1 164 ? -12.734 -17.062 4.566 1 69.12 164 GLN B O 1
ATOM 2779 N N . ALA B 1 165 ? -14.203 -16.516 2.807 1 65.69 165 ALA B N 1
ATOM 2780 C CA . ALA B 1 165 ? -14.016 -15.086 3.025 1 65.69 165 ALA B CA 1
ATOM 2781 C C . ALA B 1 165 ? -15.219 -14.469 3.734 1 65.69 165 ALA B C 1
ATOM 2783 O O . ALA B 1 165 ? -16.359 -14.867 3.49 1 65.69 165 ALA B O 1
ATOM 2784 N N . MET B 1 166 ? -14.883 -13.711 4.773 1 62.06 166 MET B N 1
ATOM 2785 C CA . MET B 1 166 ? -15.953 -13.062 5.523 1 62.06 166 MET B CA 1
ATOM 2786 C C . MET B 1 166 ? -15.992 -11.57 5.246 1 62.06 166 MET B C 1
ATOM 2788 O O . MET B 1 166 ? -14.953 -10.953 5.016 1 62.06 166 MET B O 1
ATOM 2792 N N . ASN B 1 167 ? -17.234 -11.109 4.988 1 58.22 167 ASN B N 1
ATOM 2793 C CA . ASN B 1 167 ? -17.359 -9.664 4.867 1 58.22 167 ASN B CA 1
ATOM 2794 C C . ASN B 1 167 ? -17.438 -8.992 6.238 1 58.22 167 ASN B C 1
ATOM 2796 O O . ASN B 1 167 ? -17.219 -9.633 7.262 1 58.22 167 ASN B O 1
ATOM 2800 N N . ASP B 1 168 ? -17.531 -7.637 6.191 1 55.34 168 ASP B N 1
ATOM 2801 C CA . ASP B 1 168 ? -17.5 -6.832 7.41 1 55.34 168 ASP B CA 1
ATOM 2802 C C . ASP B 1 168 ? -18.703 -7.145 8.297 1 55.34 168 ASP B C 1
ATOM 2804 O O . ASP B 1 168 ? -18.703 -6.824 9.492 1 55.34 168 ASP B O 1
ATOM 2808 N N . GLU B 1 169 ? -19.625 -7.762 7.715 1 52.75 169 GLU B N 1
ATOM 2809 C CA . GLU B 1 169 ? -20.812 -8.117 8.508 1 52.75 169 GLU B CA 1
ATOM 2810 C C . GLU B 1 169 ? -20.734 -9.555 9 1 52.75 169 GLU B C 1
ATOM 2812 O O . GLU B 1 169 ? -21.703 -10.094 9.531 1 52.75 169 GLU B O 1
ATOM 2817 N N . TRP B 1 170 ? -19.578 -9.992 8.875 1 48.69 170 TRP B N 1
ATOM 2818 C CA . TRP B 1 170 ? -19.281 -11.344 9.336 1 48.69 170 TRP B CA 1
ATOM 2819 C C . TRP B 1 170 ? -20.219 -12.352 8.656 1 48.69 170 TRP B C 1
ATOM 2821 O O . TRP B 1 170 ? -20.688 -13.297 9.289 1 48.69 170 TRP B O 1
ATOM 2831 N N . ASN B 1 171 ? -20.859 -11.914 7.695 1 51.28 171 ASN B N 1
ATOM 2832 C CA . ASN B 1 171 ? -21.609 -12.906 6.938 1 51.28 171 ASN B CA 1
ATOM 2833 C C . ASN B 1 171 ? -20.922 -13.25 5.621 1 51.28 171 ASN B C 1
ATOM 2835 O O . ASN B 1 171 ? -19.984 -12.562 5.207 1 51.28 171 ASN B O 1
ATOM 2839 N N . HIS B 1 172 ? -21.016 -14.523 5.465 1 48.47 172 HIS B N 1
ATOM 2840 C CA . HIS B 1 172 ? -20.406 -15.094 4.27 1 48.47 172 HIS B CA 1
ATOM 2841 C C . HIS B 1 172 ? -21.031 -14.508 3.002 1 48.47 172 HIS B C 1
ATOM 2843 O O . HIS B 1 172 ? -20.719 -14.961 1.895 1 48.47 172 HIS B O 1
ATOM 2849 N N . THR B 1 173 ? -21.969 -13.656 3.268 1 46.62 173 THR B N 1
ATOM 2850 C CA . THR B 1 173 ? -22.625 -13.164 2.062 1 46.62 173 THR B CA 1
ATOM 2851 C C . THR B 1 173 ? -21.672 -12.305 1.238 1 46.62 173 THR B C 1
ATOM 2853 O O . THR B 1 173 ? -20.688 -11.773 1.768 1 46.62 173 THR B O 1
ATOM 2856 N N . GLY B 1 174 ? -21.906 -12.102 -0.138 1 45.5 174 GLY B N 1
ATOM 2857 C CA . GLY B 1 174 ? -21.234 -11.547 -1.304 1 45.5 174 GLY B CA 1
ATOM 2858 C C . GLY B 1 174 ? -20.453 -10.289 -1.001 1 45.5 174 GLY B C 1
ATOM 2859 O O . GLY B 1 174 ? -20.906 -9.445 -0.212 1 45.5 174 GLY B O 1
ATOM 2860 N N . VAL B 1 175 ? -19.328 -10.562 -0.452 1 44.47 175 VAL B N 1
ATOM 2861 C CA . VAL B 1 175 ? -18.516 -9.352 -0.477 1 44.47 175 VAL B CA 1
ATOM 2862 C C . VAL B 1 175 ? -18.656 -8.664 -1.836 1 44.47 175 VAL B C 1
ATOM 2864 O O . VAL B 1 175 ? -18.391 -9.281 -2.875 1 44.47 175 VAL B O 1
ATOM 2867 N N . CYS B 1 176 ? -19.734 -7.891 -2.008 1 38.19 176 CYS B N 1
ATOM 2868 C CA . CYS B 1 176 ? -19.922 -7.199 -3.279 1 38.19 176 CYS B CA 1
ATOM 2869 C C . CYS B 1 176 ? -18.875 -6.113 -3.473 1 38.19 176 CYS B C 1
ATOM 2871 O O . CYS B 1 176 ? -18.844 -5.129 -2.729 1 38.19 176 CYS B O 1
ATOM 2873 N N . PRO B 1 177 ? -17.75 -6.582 -3.918 1 40.09 177 PRO B N 1
ATOM 2874 C CA . PRO B 1 177 ? -17.047 -5.375 -4.367 1 40.09 177 PRO B CA 1
ATOM 2875 C C . PRO B 1 177 ? -17.953 -4.426 -5.145 1 40.09 177 PRO B C 1
ATOM 2877 O O . PRO B 1 177 ? -18.969 -4.852 -5.695 1 40.09 177 PRO B O 1
ATOM 2880 N N . ALA B 1 178 ? -17.922 -3.195 -4.82 1 36.34 178 ALA B N 1
ATOM 2881 C CA . ALA B 1 178 ? -18.734 -2.256 -5.586 1 36.34 178 ALA B CA 1
ATOM 2882 C C . ALA B 1 178 ? -18.984 -2.77 -7 1 36.34 178 ALA B C 1
ATOM 2884 O O . ALA B 1 178 ? -20 -2.453 -7.613 1 36.34 178 ALA B O 1
ATOM 2885 N N . TRP B 1 179 ? -18 -3.174 -7.719 1 36.25 179 TRP B N 1
ATOM 2886 C CA . TRP B 1 179 ? -18.25 -3.42 -9.133 1 36.25 179 TRP B CA 1
ATOM 2887 C C . TRP B 1 179 ? -18.875 -4.789 -9.352 1 36.25 179 TRP B C 1
ATOM 2889 O O . TRP B 1 179 ? -18.734 -5.387 -10.422 1 36.25 179 TRP B O 1
ATOM 2899 N N . GLN B 1 180 ? -19.844 -5.082 -8.609 1 36.66 180 GLN B N 1
ATOM 2900 C CA . GLN B 1 180 ? -20.938 -6.004 -8.922 1 36.66 180 GLN B CA 1
ATOM 2901 C C . GLN B 1 180 ? -20.453 -7.453 -8.891 1 36.66 180 GLN B C 1
ATOM 2903 O O . GLN B 1 180 ? -21.234 -8.375 -9.133 1 36.66 180 GLN B O 1
ATOM 2908 N N . SER B 1 181 ? -19.219 -7.836 -9.164 1 36.84 181 SER B N 1
ATOM 2909 C CA . SER B 1 181 ? -19.141 -9.281 -9.312 1 36.84 181 SER B CA 1
ATOM 2910 C C . SER B 1 181 ? -19.25 -9.992 -7.965 1 36.84 181 SER B C 1
ATOM 2912 O O . SER B 1 181 ? -18.375 -9.82 -7.102 1 36.84 181 SER B O 1
ATOM 2914 N N . ARG B 1 182 ? -20.391 -10.031 -7.504 1 41.47 182 ARG B N 1
ATOM 2915 C CA . ARG B 1 182 ? -20.688 -10.82 -6.309 1 41.47 182 ARG B CA 1
ATOM 2916 C C . ARG B 1 182 ? -20.344 -12.289 -6.52 1 41.47 182 ARG B C 1
ATOM 2918 O O . ARG B 1 182 ? -20.828 -12.914 -7.469 1 41.47 182 ARG B O 1
ATOM 2925 N N . GLN B 1 183 ? -19.094 -12.625 -6.355 1 46.16 183 GLN B N 1
ATOM 2926 C CA . GLN B 1 183 ? -18.922 -14.07 -6.461 1 46.16 183 GLN B CA 1
ATOM 2927 C C . GLN B 1 183 ? -19.234 -14.758 -5.137 1 46.16 183 GLN B C 1
ATOM 2929 O O . GLN B 1 183 ? -19.078 -14.164 -4.07 1 46.16 183 GLN B O 1
ATOM 2934 N N . ASP B 1 184 ? -19.984 -15.773 -5.199 1 45.91 184 ASP B N 1
ATOM 2935 C CA . ASP B 1 184 ? -20.25 -16.672 -4.082 1 45.91 184 ASP B CA 1
ATOM 2936 C C . ASP B 1 184 ? -18.953 -17.172 -3.451 1 45.91 184 ASP B C 1
ATOM 2938 O O . ASP B 1 184 ? -18.172 -17.859 -4.102 1 45.91 184 ASP B O 1
ATOM 2942 N N . PRO B 1 185 ? -18.547 -16.562 -2.396 1 50.97 185 PRO B N 1
ATOM 2943 C CA . PRO B 1 185 ? -17.281 -16.922 -1.739 1 50.97 185 PRO B CA 1
ATOM 2944 C C . PRO B 1 185 ? -17.078 -18.422 -1.627 1 50.97 185 PRO B C 1
ATOM 2946 O O . PRO B 1 185 ? -15.93 -18.891 -1.601 1 50.97 185 PRO B O 1
ATOM 2949 N N . HIS B 1 186 ? -18.141 -19.188 -1.455 1 50.22 186 HIS B N 1
ATOM 2950 C CA . HIS B 1 186 ? -17.969 -20.609 -1.18 1 50.22 186 HIS B CA 1
ATOM 2951 C C . HIS B 1 186 ? -17.531 -21.359 -2.428 1 50.22 186 HIS B C 1
ATOM 2953 O O . HIS B 1 186 ? -17.031 -22.484 -2.334 1 50.22 186 HIS B O 1
ATOM 2959 N N . ARG B 1 187 ? -17.75 -20.766 -3.531 1 54.88 187 ARG B N 1
ATOM 2960 C CA . ARG B 1 187 ? -17.547 -21.578 -4.723 1 54.88 187 ARG B CA 1
ATOM 2961 C C . ARG B 1 187 ? -16.156 -21.359 -5.309 1 54.88 187 ARG B C 1
ATOM 2963 O O . ARG B 1 187 ? -15.742 -22.062 -6.23 1 54.88 187 ARG B O 1
ATOM 2970 N N . CYS B 1 188 ? -15.344 -20.531 -4.523 1 65.06 188 CYS B N 1
ATOM 2971 C CA . CYS B 1 188 ? -14.164 -20.156 -5.297 1 65.06 188 CYS B CA 1
ATOM 2972 C C . CYS B 1 188 ? -12.906 -20.797 -4.715 1 65.06 188 CYS B C 1
ATOM 2974 O O . CYS B 1 188 ? -11.82 -20.672 -5.285 1 65.06 188 CYS B O 1
ATOM 2976 N N . VAL B 1 189 ? -13.125 -21.734 -3.762 1 78.94 189 VAL B N 1
ATOM 2977 C CA . VAL B 1 189 ? -11.922 -22.312 -3.158 1 78.94 189 VAL B CA 1
ATOM 2978 C C . VAL B 1 189 ? -11.695 -23.719 -3.686 1 78.94 189 VAL B C 1
ATOM 2980 O O . VAL B 1 189 ? -12.625 -24.531 -3.709 1 78.94 189 VAL B O 1
ATOM 2983 N N . ASP B 1 190 ? -10.531 -24.047 -4.152 1 85.5 190 ASP B N 1
ATOM 2984 C CA . ASP B 1 190 ? -10.125 -25.391 -4.559 1 85.5 190 ASP B CA 1
ATOM 2985 C C . ASP B 1 190 ? -9.758 -26.234 -3.35 1 85.5 190 ASP B C 1
ATOM 2987 O O . ASP B 1 190 ? -8.625 -26.188 -2.861 1 85.5 190 ASP B O 1
ATOM 2991 N N . MET B 1 191 ? -10.68 -27.094 -2.93 1 87.12 191 MET B N 1
ATOM 2992 C CA . MET B 1 191 ? -10.484 -27.859 -1.704 1 87.12 191 MET B CA 1
ATOM 2993 C C . MET B 1 191 ? -9.375 -28.891 -1.877 1 87.12 191 MET B C 1
ATOM 2995 O O . MET B 1 191 ? -8.688 -29.234 -0.916 1 87.12 191 MET B O 1
ATOM 2999 N N . LYS B 1 192 ? -9.227 -29.375 -3.084 1 90 192 LYS B N 1
ATOM 3000 C CA . LYS B 1 192 ? -8.125 -30.297 -3.328 1 90 192 LYS B CA 1
ATOM 3001 C C . LYS B 1 192 ? -6.777 -29.625 -3.092 1 90 192 LYS B C 1
ATOM 3003 O O . LYS B 1 192 ? -5.855 -30.234 -2.553 1 90 192 LYS B O 1
ATOM 3008 N N . PHE B 1 193 ? -6.77 -28.453 -3.49 1 90.62 193 PHE B N 1
ATOM 3009 C CA . PHE B 1 193 ? -5.559 -27.672 -3.279 1 90.62 193 PHE B CA 1
ATOM 3010 C C . PHE B 1 193 ? -5.336 -27.406 -1.796 1 90.62 193 PHE B C 1
ATOM 3012 O O . PHE B 1 193 ? -4.215 -27.516 -1.299 1 90.62 193 PHE B O 1
ATOM 3019 N N . VAL B 1 194 ? -6.332 -27.062 -1.1 1 88 194 VAL B N 1
ATOM 3020 C CA . VAL B 1 194 ? -6.258 -26.859 0.343 1 88 194 VAL B CA 1
ATOM 3021 C C . VAL B 1 194 ? -5.766 -28.125 1.028 1 88 194 VAL B C 1
ATOM 3023 O O . VAL B 1 194 ? -4.883 -28.078 1.885 1 88 194 VAL B O 1
ATOM 3026 N N . ASP B 1 195 ? -6.293 -29.25 0.621 1 89.19 195 ASP B N 1
ATOM 3027 C CA . ASP B 1 195 ? -5.895 -30.531 1.194 1 89.19 195 ASP B CA 1
ATOM 3028 C C . ASP B 1 195 ? -4.414 -30.812 0.944 1 89.19 195 ASP B C 1
ATOM 3030 O O . ASP B 1 195 ? -3.709 -31.297 1.83 1 89.19 195 ASP B O 1
ATOM 3034 N N . ALA B 1 196 ? -4.016 -30.469 -0.208 1 91.25 196 ALA B N 1
ATOM 3035 C CA . ALA B 1 196 ? -2.613 -30.688 -0.556 1 91.25 196 ALA B CA 1
ATOM 3036 C C . ALA B 1 196 ? -1.696 -29.844 0.332 1 91.25 196 ALA B C 1
ATOM 3038 O O . ALA B 1 196 ? -0.64 -30.312 0.763 1 91.25 196 ALA B O 1
ATOM 3039 N N . ILE B 1 197 ? -2.086 -28.625 0.608 1 88.56 197 ILE B N 1
ATOM 3040 C CA . ILE B 1 197 ? -1.318 -27.75 1.483 1 88.56 197 ILE B CA 1
ATOM 3041 C C . ILE B 1 197 ? -1.276 -28.328 2.895 1 88.56 197 ILE B C 1
ATOM 3043 O O . ILE B 1 197 ? -0.211 -28.406 3.51 1 88.56 197 ILE B O 1
ATOM 3047 N N . LEU B 1 198 ? -2.395 -28.781 3.338 1 87.12 198 LEU B N 1
ATOM 3048 C CA . LEU B 1 198 ? -2.49 -29.312 4.695 1 87.12 198 LEU B CA 1
ATOM 3049 C C . LEU B 1 198 ? -1.675 -30.594 4.848 1 87.12 198 LEU B C 1
ATOM 3051 O O . LEU B 1 198 ? -1.062 -30.828 5.891 1 87.12 198 LEU B O 1
ATOM 3055 N N . GLU B 1 199 ? -1.644 -31.328 3.842 1 88.19 199 GLU B N 1
ATOM 3056 C CA . GLU B 1 199 ? -0.892 -32.594 3.863 1 88.19 199 GLU B CA 1
ATOM 3057 C C . GLU B 1 199 ? 0.612 -32.312 3.869 1 88.19 199 GLU B C 1
ATOM 3059 O O . GLU B 1 199 ? 1.392 -33.156 4.316 1 88.19 199 GLU B O 1
ATOM 3064 N N . SER B 1 200 ? 0.958 -31.188 3.346 1 83.56 200 SER B N 1
ATOM 3065 C CA . SER B 1 200 ? 2.377 -30.859 3.248 1 83.56 200 SER B CA 1
ATOM 3066 C C . SER B 1 200 ? 2.91 -30.297 4.562 1 83.56 200 SER B C 1
ATOM 3068 O O . SER B 1 200 ? 4.121 -30.188 4.746 1 83.56 200 SER B O 1
ATOM 3070 N N . VAL B 1 201 ? 1.976 -29.844 5.461 1 77.69 201 VAL B N 1
ATOM 3071 C CA . VAL B 1 201 ? 2.375 -29.266 6.738 1 77.69 201 VAL B CA 1
ATOM 3072 C C . VAL B 1 201 ? 2.793 -30.375 7.707 1 77.69 201 VAL B C 1
ATOM 3074 O O . VAL B 1 201 ? 2.084 -31.359 7.867 1 77.69 201 VAL B O 1
ATOM 3077 N N . PRO B 1 202 ? 4.027 -30.234 8.156 1 70.38 202 PRO B N 1
ATOM 3078 C CA . PRO B 1 202 ? 4.449 -31.25 9.117 1 70.38 202 PRO B CA 1
ATOM 3079 C C . PRO B 1 202 ? 3.584 -31.281 10.375 1 70.38 202 PRO B C 1
ATOM 3081 O O . PRO B 1 202 ? 3.016 -30.266 10.758 1 70.38 202 PRO B O 1
ATOM 3084 N N . ASP B 1 203 ? 2.967 -32.406 10.828 1 60.91 203 ASP B N 1
ATOM 3085 C CA . ASP B 1 203 ? 2.129 -32.719 11.984 1 60.91 203 ASP B CA 1
ATOM 3086 C C . ASP B 1 203 ? 2.422 -31.781 13.148 1 60.91 203 ASP B C 1
ATOM 3088 O O . ASP B 1 203 ? 1.524 -31.453 13.922 1 60.91 203 ASP B O 1
ATOM 3092 N N . THR B 1 204 ? 3.451 -31.219 13.422 1 51.47 204 THR B N 1
ATOM 3093 C CA . THR B 1 204 ? 3.729 -30.453 14.633 1 51.47 204 THR B CA 1
ATOM 3094 C C . THR B 1 204 ? 3.1 -29.062 14.555 1 51.47 204 THR B C 1
ATOM 3096 O O . THR B 1 204 ? 3.029 -28.359 15.555 1 51.47 204 THR B O 1
ATOM 3099 N N . SER B 1 205 ? 2.842 -28.5 13.461 1 46.12 205 SER B N 1
ATOM 3100 C CA . SER B 1 205 ? 2.488 -27.094 13.352 1 46.12 205 SER B CA 1
ATOM 3101 C C . SER B 1 205 ? 0.976 -26.906 13.305 1 46.12 205 SER B C 1
ATOM 3103 O O . SER B 1 205 ? 0.486 -25.766 13.344 1 46.12 205 SER B O 1
ATOM 3105 N N . CYS B 1 206 ? 0.221 -27.797 12.844 1 38.81 206 CYS B N 1
ATOM 3106 C CA . CYS B 1 206 ? -1.232 -27.688 12.766 1 38.81 206 CYS B CA 1
ATOM 3107 C C . CYS B 1 206 ? -1.86 -27.812 14.148 1 38.81 206 CYS B C 1
ATOM 3109 O O . CYS B 1 206 ? -1.826 -28.875 14.766 1 38.81 206 CYS B O 1
ATOM 3111 N N . CYS B 1 207 ? -1.554 -26.969 15.094 1 32.12 207 CYS B N 1
ATOM 3112 C CA . CYS B 1 207 ? -2.447 -27.125 16.234 1 32.12 207 CYS B CA 1
ATOM 3113 C C . CYS B 1 207 ? -3.787 -26.453 15.977 1 32.12 207 CYS B C 1
ATOM 3115 O O . CYS B 1 207 ? -3.84 -25.375 15.367 1 32.12 207 CYS B O 1
#

InterPro domains:
  IPR000845 Nucleoside phosphorylase domain [PF01048] (63-194)
  IPR035994 Nucleoside phosphorylase superfamily [G3DSA:3.40.50.1580] (31-205)
  IPR035994 Nucleoside phosphorylase superfamily [SSF53167] (38-195)

Secondary structure (DSSP, 8-state):
--------------------TTS-HHHHS----TT-SS-EETTTTEETTS-HHHHHTT--EEEEES-HHHHHHHHHHHHHHHHHTT------EEES-SSS--EEEETTEEEEE--SSHHHHHHHHHHHHHHHHHHT-TTS-EEEE------TTS-TT----------TTS--S----SSS----GGGS--HHHHHHHHHHS-TTS--/--------------------TTS-HHHHS----TT-SS-EETTTTEETTS-HHHHHTT--EEEEES-HHHHHHHHHHHHHHHHHTT------EEES-SSS--EEEETTEEEEE--SSHHHHHHHHHHHHHHHHHHT-TTS-EEEEE-----TTS-TT----------TTS--S----TTS----GGGS--HHHHHHHHHHS-TTS--

Sequence (414 aa):
MSGEPRVDKTGTQAGETPMSLDSSTSSRMAAYSRGLKTDVFYHLGLDTDMDLHATFGNVKFFVLMGSAQRAEYFAEAMGNALVSKGMPKPVVERLGKTERYSMYKVGPVVSVSHGMGGPSIHILLNELAKLCDRAGIVDSVKWIRMGTSGGCGVPPGTVVVTTQAMNDEWNHTGVCPAWQSRQDPHRCVDMKFVDAILESVPDTSCCMSGEPRVDKTGTQAGETPMSLDSSTSSRMAAYSRGLKTDVFYHLGLDTDMDLHATFGNVKFFVLMGSAQRAEYFAEAMGNALVSKGMPKPVVERLGKTERYSMYKVGPVVSVSHGMGGPSIHILLNELAKLCDRAGIVDSVKWIRMGTSGGCGVPPGTVVVTTQAMNDEWNHTGVCPAWQSRQDPHRCVDMKFVDAILESVPDTSCC

Foldseek 3Di:
DPPDPPPPPPVPPPVPPPPPPPPPPVVPQPPPVPVDPKDALPLQQDILVDLLLVVQVLAAEEEEEADLVVLVVVLVVVQVVCVVVVDPRFDWDWGHDPPLKTWTDGGNYIYMHQHDDDVSVVSVVSSVCVSCVSNVCNPRYDYHYDYDDPAPPDDPPADDDDQADADPVRDSFQPPDVPGPRDNRNPPGDVVVVVVVVVVDDPPRHD/DPPDPPPPPPVPPPVPPPPPPPPPPVVPQPPPPPVDPKDALPLQQDILVDLLLVVQVLAAEEEEEADLVVLVVVLVVVQVVCVVVVHPRFDWDWGGDPPLKTWTDGGNYIYMHQHDDDVSVVSVVSSVCVSCVSNVCNPRYDYHYDYDDPCPPDDPPADDDDQADADPVRDSFFPQDVVGPRDNRNPPGDVVVVVVVVVVDDPPRHD

Organism: Perkinsus marinus (strain ATCC 50983 / TXsc) (NCBI:txid423536)

Nearest PDB structures (foldseek):
  3ku4-assembly1_A  TM=8.830E-01  e=2.319E-11  Bos taurus
  3kvr-assembly1_A  TM=8.940E-01  e=6.570E-11  Bos taurus
  6kd3-assembly1_B  TM=8.657E-01  e=2.751E-10  Phytophthora capsici LT1534
  3eue-assembly1_A  TM=8.762E-01  e=4.065E-10  Homo sapiens
  3p0f-assembly1_A  TM=8.632E-01  e=1.011E-09  Homo sapiens